Protein AF-A0AA88PDS7-F1 (afdb_monomer)

Organism: NCBI:txid172907

Sequence (465 aa):
MDTLEEEAVSAGIAPAFWDHWGFTGVTGSLCSFPLWTVVKDIRRRSQNTTDLPRQPVCECQDHKMEWRVLFSLIYSSGFLCVLESQAPKAPDVRDLAFKNTDFAMNLYRKISSYHDKNIFFSPLSVSTSFASLLLAAKGSTRAEIVKGLNLNPIDVTGDAALIPQLFEQLQKNISQDEKLHSEQGTALFIDERFTVEREFGDQMETFFGADVTAVDFSKTELSKSIINEYVSRKTGGKVSEMLTSVEPLTQMMLLNTIFFQGDWDRPFDPNSTEMSRFYVDKYNVVQVPMMVKEDKFFTAEDGELRARVLRLPYRGGAALIIVLPDTAADYTAIDDEISAERFHGWIKNMRRIKMEVHLPKFKMEQSYNLHEILPHLGISSVFLHSANLTGLSKDAHLKVSQVLHKAVIEVDEKGTTAASATSVGITAYSLPATFIVNRPFFFFLYHEATSSLLFMGRVIDPTKN

Solvent-accessible surface area (backbone atoms only — not comparable to full-atom values): 27021 Å² total; per-residue (Å²): 144,79,83,84,91,87,87,80,89,86,89,81,84,87,86,88,82,88,85,89,87,81,89,88,88,87,88,87,82,85,88,78,88,87,81,88,86,90,91,86,81,90,93,85,87,88,82,82,90,86,92,85,81,90,86,83,92,83,90,82,87,86,85,90,82,74,86,75,61,63,64,57,56,55,58,54,61,68,62,67,60,85,77,72,73,68,73,77,75,76,76,46,53,51,59,50,18,49,28,42,33,40,30,33,36,56,53,45,43,59,54,48,78,75,46,92,61,61,46,51,43,39,38,42,58,54,51,49,62,50,39,58,48,41,71,21,30,40,72,68,34,27,53,25,46,39,51,41,45,52,38,56,88,60,58,74,82,71,54,71,58,56,62,40,51,39,49,30,50,46,50,54,67,53,66,68,32,84,56,46,51,61,42,64,38,47,35,39,42,32,24,64,88,57,61,71,34,63,70,44,50,60,44,33,41,72,51,67,69,22,53,75,44,77,38,58,30,69,48,26,70,59,39,36,49,55,52,20,51,50,47,12,65,51,36,84,59,75,44,64,71,84,55,98,70,58,58,61,82,47,48,20,37,43,40,36,40,40,42,41,53,66,36,26,64,71,45,49,50,74,92,47,45,44,82,36,72,29,34,52,50,101,83,48,71,48,80,38,52,25,36,39,47,78,50,75,41,38,33,34,75,41,84,84,66,42,24,44,33,40,49,49,57,32,36,36,60,28,32,40,35,40,41,37,52,39,97,86,48,65,67,63,59,52,56,73,68,53,43,40,68,58,55,53,46,44,70,74,62,46,44,79,44,66,29,36,38,34,43,57,45,36,49,40,60,36,75,42,61,44,64,76,54,38,43,82,52,53,35,48,46,45,63,32,72,75,20,36,37,68,43,36,25,86,60,83,60,53,28,46,61,44,32,42,41,38,27,36,42,53,48,70,48,51,26,82,87,71,79,86,77,79,76,88,67,95,64,85,90,65,84,69,50,77,46,74,59,40,48,49,32,35,39,36,35,28,32,63,92,56,62,27,45,48,30,44,34,34,44,37,48,62,91,49,87

InterPro domains:
  IPR000215 Serpin family [PTHR11461] (98-463)
  IPR023795 Serpin, conserved site [PS00284] (435-445)
  IPR023796 Serpin domain [PF00079] (99-462)
  IPR023796 Serpin domain [SM00093] (105-462)
  IPR033835 Protein Z-dependent peptidase inhibitor, serpin domain [cd02055] (85-464)
  IPR036186 Serpin superfamily [SSF56574] (86-462)
  IPR042178 Serpin superfamily, domain 1 [G3DSA:3.30.497.10] (103-413)
  IPR042185 Serpin superfamily, domain 2 [G3DSA:2.30.39.10] (264-462)

Mean predicted aligned error: 13.31 Å

pLDDT: mean 78.38, std 25.24, range [22.97, 98.12]

Radius of gyration: 35.08 Å; Cα contacts (8 Å, |Δi|>4): 788; chains: 1; bounding box: 72×121×98 Å

Secondary structure (DSSP, 8-state):
------------------------------------------------------------------TTSHHHHHHHHTTS-----PPPPPP-HHHHHHHHHHHHHHHHHHHHTT-SS-EEE-HHHHHHHHHHHHHH--HHHHHHHHHHTT-TTTGGG--TTHHHHHHHHHHHHHHT-TT--EEEEEEEEEETTSPPPHHHHHHHHHHH--EEEEE-TTSHHHHHHHHHHHHHHHTTTS---S-S---TT--EEEEEEEEE---BSSPPPGGGEEEEEEESSSS-EEEEEEEEEEEEEEEEEETTTTEEEEEEEBSSSEEEEEEEE-TTS-THHHHHH--HHHHHHHHHH-EEEEEEEEEE-EEEEEEEEHHHHGGGGT--GGGSTT---TTT-SSTT----EEEEEEEEEE-S-S--------------PPPEEEE--S-EEEEEEETTTTEEEEEEEES-TT--

Structure (mmCIF, N/CA/C/O backbone):
data_AF-A0AA88PDS7-F1
#
_entry.id   AF-A0AA88PDS7-F1
#
loop_
_atom_site.group_PDB
_atom_site.id
_atom_site.type_symbol
_atom_site.label_atom_id
_atom_site.label_alt_id
_atom_site.label_comp_id
_atom_site.label_asym_id
_atom_site.label_entity_id
_atom_site.label_seq_id
_atom_site.pdbx_PDB_ins_code
_atom_site.Cartn_x
_atom_site.Cartn_y
_atom_site.Cartn_z
_atom_site.occupancy
_atom_site.B_iso_or_equiv
_atom_site.auth_seq_id
_atom_site.auth_comp_id
_atom_site.auth_asym_id
_atom_site.auth_atom_id
_atom_site.pdbx_PDB_model_num
ATOM 1 N N . MET A 1 1 ? 31.024 -20.283 -67.416 1.00 31.66 1 MET A N 1
ATOM 2 C CA . MET A 1 1 ? 32.292 -19.941 -68.092 1.00 31.66 1 MET A CA 1
ATOM 3 C C . MET A 1 1 ? 33.287 -19.386 -67.081 1.00 31.66 1 MET A C 1
ATOM 5 O O . MET A 1 1 ? 33.234 -18.185 -66.846 1.00 31.66 1 MET A O 1
ATOM 9 N N . ASP A 1 2 ? 34.241 -20.141 -66.511 1.00 29.33 2 ASP A N 1
ATOM 10 C CA . ASP A 1 2 ? 34.361 -21.553 -66.012 1.00 29.33 2 ASP A CA 1
ATOM 11 C C . ASP A 1 2 ? 35.844 -21.765 -65.591 1.00 29.33 2 ASP A C 1
ATOM 13 O O . ASP A 1 2 ? 36.691 -21.002 -66.053 1.00 29.33 2 ASP A O 1
ATOM 17 N N . THR A 1 3 ? 36.272 -22.732 -64.766 1.00 31.72 3 THR A N 1
ATOM 18 C CA . THR A 1 3 ? 35.618 -23.815 -63.982 1.00 31.72 3 THR A CA 1
ATOM 19 C C . THR A 1 3 ? 35.310 -23.339 -62.533 1.00 31.72 3 THR A C 1
ATOM 21 O O . THR A 1 3 ? 35.311 -22.131 -62.307 1.00 31.72 3 THR A O 1
ATOM 24 N N . LEU A 1 4 ? 34.910 -24.103 -61.496 1.00 30.42 4 LEU A N 1
ATOM 25 C CA . LEU A 1 4 ? 34.771 -25.550 -61.194 1.00 30.42 4 LEU A CA 1
ATOM 26 C C . LEU A 1 4 ? 36.061 -26.348 -60.849 1.00 30.42 4 LEU A C 1
ATOM 28 O O . LEU A 1 4 ? 37.161 -25.870 -61.102 1.00 30.42 4 LEU A O 1
ATOM 32 N N . GLU A 1 5 ? 35.848 -27.544 -60.270 1.00 29.38 5 GLU A N 1
ATOM 33 C CA . GLU A 1 5 ? 36.793 -28.558 -59.723 1.00 29.38 5 GLU A CA 1
ATOM 34 C C . GLU A 1 5 ? 37.462 -28.191 -58.377 1.00 29.38 5 GLU A C 1
ATOM 36 O O . GLU A 1 5 ? 37.928 -27.071 -58.205 1.00 29.38 5 GLU A O 1
ATOM 41 N N . GLU A 1 6 ? 37.611 -29.025 -57.338 1.00 29.31 6 GLU A N 1
ATOM 42 C CA . GLU A 1 6 ? 37.187 -30.370 -56.863 1.00 29.31 6 GLU A CA 1
ATOM 43 C C . GLU A 1 6 ? 37.973 -30.558 -55.515 1.00 29.31 6 GLU A C 1
ATOM 45 O O . GLU A 1 6 ? 38.859 -29.754 -55.222 1.00 29.31 6 GLU A O 1
ATOM 50 N N . GLU A 1 7 ? 37.770 -31.496 -54.581 1.00 25.45 7 GLU A N 1
ATOM 51 C CA . GLU A 1 7 ? 36.762 -32.542 -54.343 1.00 25.45 7 GLU A CA 1
ATOM 52 C C . GLU A 1 7 ? 36.555 -32.700 -52.799 1.00 25.45 7 GLU A C 1
ATOM 54 O O . GLU A 1 7 ? 36.984 -31.848 -52.017 1.00 25.45 7 GLU A O 1
ATOM 59 N N . ALA A 1 8 ? 35.897 -33.770 -52.332 1.00 24.59 8 ALA A N 1
ATOM 60 C CA . ALA A 1 8 ? 35.616 -34.056 -50.913 1.00 24.59 8 ALA A CA 1
ATOM 61 C C . ALA A 1 8 ? 36.160 -35.444 -50.479 1.00 24.59 8 ALA A C 1
ATOM 63 O O . ALA A 1 8 ? 36.997 -36.010 -51.169 1.00 24.59 8 ALA A O 1
ATOM 64 N N . VAL A 1 9 ? 35.630 -36.020 -49.377 1.00 26.55 9 VAL A N 1
ATOM 65 C CA . VAL A 1 9 ? 35.867 -37.418 -48.904 1.00 26.55 9 VAL A CA 1
ATOM 66 C C . VAL A 1 9 ? 37.264 -37.610 -48.236 1.00 26.55 9 VAL A C 1
ATOM 68 O O . VAL A 1 9 ? 38.223 -36.945 -48.591 1.00 26.55 9 VAL A O 1
ATOM 71 N N . SER A 1 10 ? 37.488 -38.415 -47.180 1.00 24.69 10 SER A N 1
ATOM 72 C CA . SER A 1 10 ? 36.674 -39.424 -46.466 1.00 24.69 10 SER A CA 1
ATOM 73 C C . SER A 1 10 ? 36.755 -39.305 -44.925 1.00 24.69 10 SER A C 1
ATOM 75 O O . SER A 1 10 ? 37.538 -38.525 -44.388 1.00 24.69 10 SER A O 1
ATOM 77 N N . ALA A 1 11 ? 35.972 -40.122 -44.207 1.00 25.52 11 ALA A N 1
ATOM 78 C CA . ALA A 1 11 ? 36.076 -40.320 -42.756 1.00 25.52 11 ALA A CA 1
ATOM 79 C C . ALA A 1 11 ? 36.866 -41.601 -42.407 1.00 25.52 11 ALA A C 1
ATOM 81 O O . ALA A 1 11 ? 36.734 -42.608 -43.101 1.00 25.52 11 ALA A O 1
ATOM 82 N N . GLY A 1 12 ? 37.626 -41.599 -41.300 1.00 24.27 12 GLY A N 1
ATOM 83 C CA . GLY A 1 12 ? 38.505 -42.722 -40.932 1.00 24.27 12 GLY A CA 1
ATOM 84 C C . GLY A 1 12 ? 38.861 -42.838 -39.442 1.00 24.27 12 GLY A C 1
ATOM 85 O O . GLY A 1 12 ? 39.916 -42.384 -39.029 1.00 24.27 12 GLY A O 1
ATOM 86 N N . ILE A 1 13 ? 37.961 -43.467 -38.674 1.00 25.36 13 ILE A N 1
ATOM 87 C CA . ILE A 1 13 ? 38.188 -44.441 -37.575 1.00 25.36 13 ILE A CA 1
ATOM 88 C C . ILE A 1 13 ? 39.429 -44.263 -36.654 1.00 25.36 13 ILE A C 1
ATOM 90 O O . ILE A 1 13 ? 40.575 -44.378 -37.074 1.00 25.36 13 ILE A O 1
ATOM 94 N N . ALA A 1 14 ? 39.179 -44.146 -35.342 1.00 26.50 14 ALA A N 1
ATOM 95 C CA . ALA A 1 14 ? 40.197 -44.204 -34.279 1.00 26.50 14 ALA A CA 1
ATOM 96 C C . ALA A 1 14 ? 40.689 -45.641 -33.974 1.00 26.50 14 ALA A C 1
ATOM 98 O O . ALA A 1 14 ? 40.018 -46.619 -34.309 1.00 26.50 14 ALA A O 1
ATOM 99 N N . PRO A 1 15 ? 41.795 -45.782 -33.220 1.00 32.09 15 PRO A N 1
ATOM 100 C CA . PRO A 1 15 ? 41.623 -46.386 -31.891 1.00 32.09 15 PRO A CA 1
ATOM 101 C C . PRO A 1 15 ? 42.381 -45.657 -30.764 1.00 32.09 15 PRO A C 1
ATOM 103 O O . PRO A 1 15 ? 43.287 -44.863 -30.999 1.00 32.09 15 PRO A O 1
ATOM 106 N N . ALA A 1 16 ? 41.996 -45.947 -29.519 1.00 28.03 16 ALA A N 1
ATOM 107 C CA . ALA A 1 16 ? 42.599 -45.388 -28.307 1.00 28.03 16 ALA A CA 1
ATOM 108 C C . ALA A 1 16 ? 43.770 -46.235 -27.773 1.00 28.03 16 ALA A C 1
ATOM 110 O O . ALA A 1 16 ? 43.879 -47.422 -28.080 1.00 28.03 16 ALA A O 1
ATOM 111 N N . PHE A 1 17 ? 44.578 -45.647 -26.884 1.00 23.84 17 PHE A N 1
ATOM 112 C CA . PHE A 1 17 ? 45.475 -46.376 -25.984 1.00 23.84 17 PHE A CA 1
ATOM 113 C C . PHE A 1 17 ? 45.493 -45.730 -24.589 1.00 23.84 17 PHE A C 1
ATOM 115 O O . PHE A 1 17 ? 45.252 -44.530 -24.458 1.00 23.84 17 PHE A O 1
ATOM 122 N N . TRP A 1 18 ? 45.730 -46.540 -23.555 1.00 23.92 18 TRP A N 1
ATOM 123 C CA . TRP A 1 18 ? 45.900 -46.103 -22.158 1.00 23.92 18 TRP A CA 1
ATOM 124 C C . TRP A 1 18 ? 47.357 -45.609 -21.931 1.00 23.92 18 TRP A C 1
ATOM 126 O O . TRP A 1 18 ? 48.163 -45.668 -22.857 1.00 23.92 18 TRP A O 1
ATOM 136 N N . ASP A 1 19 ? 47.824 -45.141 -20.767 1.00 25.64 19 ASP A N 1
ATOM 137 C CA . ASP A 1 19 ? 47.262 -45.008 -19.408 1.00 25.64 19 ASP A CA 1
ATOM 138 C C . ASP A 1 19 ? 48.087 -43.958 -18.631 1.00 25.64 19 ASP A C 1
ATOM 140 O O . ASP A 1 19 ? 49.263 -43.797 -18.962 1.00 25.64 19 ASP A O 1
ATOM 144 N N . HIS A 1 20 ? 47.552 -43.345 -17.563 1.00 26.39 20 HIS A N 1
ATOM 145 C CA . HIS A 1 20 ? 48.318 -43.046 -16.331 1.00 26.39 20 HIS A CA 1
ATOM 146 C C . HIS A 1 20 ? 47.438 -42.528 -15.179 1.00 26.39 20 HIS A C 1
ATOM 148 O O . HIS A 1 20 ? 46.528 -41.724 -15.366 1.00 26.39 20 HIS A O 1
ATOM 154 N N . TRP A 1 21 ? 47.756 -42.978 -13.962 1.00 25.83 21 TRP A N 1
ATOM 155 C CA . TRP A 1 21 ? 46.998 -42.712 -12.734 1.00 25.83 21 TRP A CA 1
ATOM 156 C C . TRP A 1 21 ? 47.582 -41.570 -11.887 1.00 25.83 21 TRP A C 1
ATOM 158 O O . TRP A 1 21 ? 48.793 -41.355 -11.862 1.00 25.83 21 TRP A O 1
ATOM 168 N N . GLY A 1 22 ? 46.724 -40.927 -11.087 1.00 24.39 22 GLY A N 1
ATOM 169 C CA . GLY A 1 22 ? 47.116 -39.998 -10.024 1.00 24.39 22 GLY A CA 1
ATOM 170 C C . GLY A 1 22 ? 46.011 -39.817 -8.976 1.00 24.39 22 GLY A C 1
ATOM 171 O O . GLY A 1 22 ? 45.007 -39.164 -9.241 1.00 24.39 22 GLY A O 1
ATOM 172 N N . PHE A 1 23 ? 46.194 -40.400 -7.787 1.00 25.25 23 PHE A N 1
ATOM 173 C CA . PHE A 1 23 ? 45.382 -40.133 -6.584 1.00 25.25 23 PHE A CA 1
ATOM 174 C C . PHE A 1 23 ? 45.554 -38.654 -6.138 1.00 25.25 23 PHE A C 1
ATOM 176 O O . PHE A 1 23 ? 46.551 -38.029 -6.486 1.00 25.25 23 PHE A O 1
ATOM 183 N N . THR A 1 24 ? 44.659 -38.022 -5.370 1.00 27.95 24 THR A N 1
ATOM 184 C CA . THR A 1 24 ? 43.926 -38.512 -4.182 1.00 27.95 24 THR A CA 1
ATOM 185 C C . THR A 1 24 ? 42.489 -37.977 -4.075 1.00 27.95 24 THR A C 1
ATOM 187 O O . THR A 1 24 ? 42.109 -37.017 -4.736 1.00 27.95 24 THR A O 1
ATOM 190 N N . GLY A 1 25 ? 41.684 -38.595 -3.200 1.00 25.19 25 GLY A N 1
ATOM 191 C CA . GLY A 1 25 ? 40.353 -38.111 -2.813 1.00 25.19 25 GLY A CA 1
ATOM 192 C C . GLY A 1 25 ? 40.238 -37.853 -1.306 1.00 25.19 25 GLY A C 1
ATOM 193 O O . GLY A 1 25 ? 41.063 -38.326 -0.525 1.00 25.19 25 GLY A O 1
ATOM 194 N N . VAL A 1 26 ? 39.186 -37.136 -0.903 1.00 27.61 26 VAL A N 1
ATOM 195 C CA . VAL A 1 26 ? 38.769 -36.937 0.498 1.00 27.61 26 VAL A CA 1
ATOM 196 C C . VAL A 1 26 ? 37.329 -37.434 0.652 1.00 27.61 26 VAL A C 1
ATOM 198 O O . VAL A 1 26 ? 36.538 -37.367 -0.288 1.00 27.61 26 VAL A O 1
ATOM 201 N N . THR A 1 27 ? 37.010 -38.013 1.808 1.00 28.91 27 THR A N 1
ATOM 202 C CA . THR A 1 27 ? 35.857 -38.899 2.003 1.00 28.91 27 THR A CA 1
ATOM 203 C C . THR A 1 27 ? 34.648 -38.228 2.655 1.00 28.91 27 THR A C 1
ATOM 205 O O . THR A 1 27 ? 34.773 -37.403 3.555 1.00 28.91 27 THR A O 1
ATOM 208 N N . GLY A 1 28 ? 33.457 -38.683 2.262 1.00 25.06 28 GLY A N 1
ATOM 209 C CA . GLY A 1 28 ? 32.206 -38.474 2.989 1.00 25.06 28 GLY A CA 1
ATOM 210 C C . GLY A 1 28 ? 31.290 -39.675 2.771 1.00 25.06 28 GLY A C 1
ATOM 211 O O . GLY A 1 28 ? 30.720 -39.827 1.695 1.00 25.06 28 GLY A O 1
ATOM 212 N N . SER A 1 29 ? 31.184 -40.563 3.761 1.00 27.75 29 SER A N 1
ATOM 213 C CA . SER A 1 29 ? 30.357 -41.776 3.684 1.00 27.75 29 SER A CA 1
ATOM 214 C C . SER A 1 29 ? 29.263 -41.750 4.744 1.00 27.75 29 SER A C 1
ATOM 216 O O . SER A 1 29 ? 29.525 -41.425 5.899 1.00 27.75 29 SER A O 1
ATOM 218 N N . LEU A 1 30 ? 28.043 -42.117 4.349 1.00 26.77 30 LEU A N 1
ATOM 219 C CA . LEU A 1 30 ? 26.932 -42.339 5.272 1.00 26.77 30 LEU A CA 1
ATOM 220 C C . LEU A 1 30 ? 27.054 -43.719 5.928 1.00 26.77 30 LEU A C 1
ATOM 222 O O . LEU A 1 30 ? 27.400 -44.702 5.272 1.00 26.77 30 LEU A O 1
ATOM 226 N N . CYS A 1 31 ? 26.754 -43.786 7.223 1.00 23.97 31 CYS A N 1
ATOM 227 C CA . CYS A 1 31 ? 26.782 -45.029 7.989 1.00 23.97 31 CYS A CA 1
ATOM 228 C C . CYS A 1 31 ? 25.588 -45.942 7.670 1.00 23.97 31 CYS A C 1
ATOM 230 O O . CYS A 1 31 ? 24.508 -45.497 7.282 1.00 23.97 31 CYS A O 1
ATOM 232 N N . SER A 1 32 ? 25.775 -47.239 7.895 1.00 23.89 32 SER A N 1
ATOM 233 C CA . SER A 1 32 ? 24.739 -48.279 7.932 1.00 23.89 32 SER A CA 1
ATOM 234 C C . SER A 1 32 ? 25.271 -49.472 8.738 1.00 23.89 32 SER A C 1
ATOM 236 O O . SER A 1 32 ? 26.467 -49.508 9.024 1.00 23.89 32 SER A O 1
ATOM 238 N N . PHE A 1 33 ? 24.401 -50.444 9.057 1.00 24.36 33 PHE A N 1
ATOM 239 C CA . PHE A 1 33 ? 24.630 -51.570 9.991 1.00 24.36 33 PHE A CA 1
ATOM 240 C C . PHE A 1 33 ? 24.631 -51.169 11.488 1.00 24.36 33 PHE A C 1
ATOM 242 O O . PHE A 1 33 ? 24.826 -49.992 11.789 1.00 24.36 33 PHE A O 1
ATOM 249 N N . PRO A 1 34 ? 24.413 -52.113 12.439 1.00 41.12 34 PRO A N 1
ATOM 250 C CA . PRO A 1 34 ? 24.342 -53.574 12.262 1.00 41.12 34 PRO A CA 1
ATOM 251 C C . PRO A 1 34 ? 23.118 -54.287 12.868 1.00 41.12 34 PRO A C 1
ATOM 253 O O . PRO A 1 34 ? 22.462 -53.782 13.772 1.00 41.12 34 PRO A O 1
ATOM 256 N N . LEU A 1 35 ? 22.933 -55.557 12.477 1.00 25.36 35 LEU A N 1
ATOM 257 C CA . LEU A 1 35 ? 22.679 -56.637 13.441 1.00 25.36 35 LEU A CA 1
ATOM 258 C C . LEU A 1 35 ? 23.056 -58.020 12.871 1.00 25.36 35 LEU A C 1
ATOM 260 O O . LEU A 1 35 ? 23.172 -58.210 11.663 1.00 25.36 35 LEU A O 1
ATOM 264 N N . TRP A 1 36 ? 23.330 -58.954 13.783 1.00 22.97 36 TRP A N 1
ATOM 265 C CA . TRP A 1 36 ? 23.718 -60.358 13.561 1.00 22.97 36 TRP A CA 1
ATOM 266 C C . TRP A 1 36 ? 22.560 -61.190 12.944 1.00 22.97 36 TRP A C 1
ATOM 268 O O . TRP A 1 36 ? 21.405 -60.785 13.015 1.00 22.97 36 TRP A O 1
ATOM 278 N N . THR A 1 37 ? 22.752 -62.385 12.360 1.00 25.80 37 THR A N 1
ATOM 279 C CA . THR A 1 37 ? 23.331 -63.583 13.017 1.00 25.80 37 THR A CA 1
ATOM 280 C C . THR A 1 37 ? 23.756 -64.691 12.029 1.00 25.80 37 THR A C 1
ATOM 282 O O . THR A 1 37 ? 23.282 -64.764 10.900 1.00 25.80 37 THR A O 1
ATOM 285 N N . VAL A 1 38 ? 24.666 -65.560 12.484 1.00 26.66 38 VAL A N 1
ATOM 286 C CA . VAL A 1 38 ? 25.238 -66.753 11.817 1.00 26.66 38 VAL A CA 1
ATOM 287 C C . VAL A 1 38 ? 24.265 -67.949 11.799 1.00 26.66 38 VAL A C 1
ATOM 289 O O . VAL A 1 38 ? 23.570 -68.125 12.792 1.00 26.66 38 VAL A O 1
ATOM 292 N N . VAL A 1 39 ? 24.292 -68.821 10.764 1.00 25.78 39 VAL A N 1
ATOM 293 C CA . VAL A 1 39 ? 24.174 -70.314 10.859 1.00 25.78 39 VAL A CA 1
ATOM 294 C C . VAL A 1 39 ? 24.332 -71.023 9.487 1.00 25.78 39 VAL A C 1
ATOM 296 O O . VAL A 1 39 ? 24.360 -70.378 8.441 1.00 25.78 39 VAL A O 1
ATOM 299 N N . LYS A 1 40 ? 24.525 -72.355 9.511 1.00 25.48 40 LYS A N 1
ATOM 300 C CA . LYS A 1 40 ? 24.916 -73.281 8.420 1.00 25.48 40 LYS A CA 1
ATOM 301 C C . LYS A 1 40 ? 24.174 -74.643 8.560 1.00 25.48 40 LYS A C 1
ATOM 303 O O . LYS A 1 40 ? 23.632 -74.901 9.628 1.00 25.48 40 LYS A O 1
ATOM 308 N N . ASP A 1 41 ? 24.102 -75.565 7.584 1.00 27.19 41 ASP A N 1
ATOM 309 C CA . ASP A 1 41 ? 24.778 -75.648 6.272 1.00 27.19 41 ASP A CA 1
ATOM 310 C C . ASP A 1 41 ? 24.037 -76.504 5.201 1.00 27.19 41 ASP A C 1
ATOM 312 O O . ASP A 1 41 ? 23.066 -77.194 5.495 1.00 27.19 41 ASP A O 1
ATOM 316 N N . ILE A 1 42 ? 24.577 -76.479 3.970 1.00 28.34 42 ILE A N 1
ATOM 317 C CA . ILE A 1 42 ? 24.667 -77.537 2.920 1.00 28.34 42 ILE A CA 1
ATOM 318 C C . ILE A 1 42 ? 23.838 -78.844 3.062 1.00 28.34 42 ILE A C 1
ATOM 320 O O . ILE A 1 42 ? 23.956 -79.561 4.055 1.00 28.34 42 ILE A O 1
ATOM 324 N N . ARG A 1 43 ? 23.256 -79.340 1.939 1.00 25.95 43 ARG A N 1
ATOM 325 C CA . ARG A 1 43 ? 23.233 -80.808 1.679 1.00 25.95 43 ARG A CA 1
ATOM 326 C C . ARG A 1 43 ? 23.161 -81.311 0.219 1.00 25.95 43 ARG A C 1
ATOM 328 O O . ARG A 1 43 ? 22.100 -81.336 -0.396 1.00 25.95 43 ARG A O 1
ATOM 335 N N . ARG A 1 44 ? 24.288 -81.862 -0.260 1.00 24.16 44 ARG A N 1
ATOM 336 C CA . ARG A 1 44 ? 24.494 -83.055 -1.138 1.00 24.16 44 ARG A CA 1
ATOM 337 C C . ARG A 1 44 ? 26.019 -83.181 -1.348 1.00 24.16 44 ARG A C 1
ATOM 339 O O . ARG A 1 44 ? 26.669 -82.153 -1.462 1.00 24.16 44 ARG A O 1
ATOM 346 N N . ARG A 1 45 ? 26.678 -84.346 -1.403 1.00 26.89 45 ARG A N 1
ATOM 347 C CA . ARG A 1 45 ? 26.279 -85.776 -1.446 1.00 26.89 45 ARG A CA 1
ATOM 348 C C . ARG A 1 45 ? 26.847 -86.560 -0.238 1.00 26.89 45 ARG A C 1
ATOM 350 O O . ARG A 1 45 ? 27.565 -85.993 0.574 1.00 26.89 45 ARG A O 1
ATOM 357 N N . SER A 1 46 ? 26.561 -87.861 -0.160 1.00 24.94 46 SER A N 1
ATOM 358 C CA . SER A 1 46 ? 27.192 -88.833 0.750 1.00 24.94 46 SER A CA 1
ATOM 359 C C . SER A 1 46 ? 27.793 -90.020 -0.017 1.00 24.94 46 SER A C 1
ATOM 361 O O . SER A 1 46 ? 27.360 -90.304 -1.135 1.00 24.94 46 SER A O 1
ATOM 363 N N . GLN A 1 47 ? 28.727 -90.744 0.614 1.00 27.08 47 GLN A N 1
ATOM 364 C CA . GLN A 1 47 ? 28.951 -92.182 0.399 1.00 27.08 47 GLN A CA 1
ATOM 365 C C . GLN A 1 47 ? 29.744 -92.808 1.571 1.00 27.08 47 GLN A C 1
ATOM 367 O O . GLN A 1 47 ? 30.495 -92.104 2.236 1.00 27.08 47 GLN A O 1
ATOM 372 N N . ASN A 1 48 ? 29.570 -94.126 1.755 1.00 27.83 48 ASN A N 1
ATOM 373 C CA . ASN A 1 48 ? 30.353 -95.083 2.568 1.00 27.83 48 ASN A CA 1
ATOM 374 C C . ASN A 1 48 ? 30.235 -95.086 4.124 1.00 27.83 48 ASN A C 1
ATOM 376 O O . ASN A 1 48 ? 30.770 -94.213 4.791 1.00 27.83 48 ASN A O 1
ATOM 380 N N . THR A 1 49 ? 29.583 -96.155 4.639 1.00 28.94 49 THR A N 1
ATOM 381 C CA . THR A 1 49 ? 29.998 -97.119 5.718 1.00 28.94 49 THR A CA 1
ATOM 382 C C . THR A 1 49 ? 30.511 -96.623 7.098 1.00 28.94 49 THR A C 1
ATOM 384 O O . THR A 1 49 ? 31.316 -95.705 7.143 1.00 28.94 49 THR A O 1
ATOM 387 N N . THR A 1 50 ? 30.176 -97.222 8.263 1.00 29.83 50 THR A N 1
ATOM 388 C CA . THR A 1 50 ? 29.497 -98.517 8.576 1.00 29.83 50 THR A CA 1
ATOM 389 C C . THR A 1 50 ? 28.848 -98.560 9.991 1.00 29.83 50 THR A C 1
ATOM 391 O O . THR A 1 50 ? 29.234 -97.794 10.867 1.00 29.83 50 THR A O 1
ATOM 394 N N . ASP A 1 51 ? 27.947 -99.538 10.202 1.00 29.55 51 ASP A N 1
ATOM 395 C CA . ASP A 1 51 ? 27.537 -100.204 11.471 1.00 29.55 51 ASP A CA 1
ATOM 396 C C . ASP A 1 51 ? 26.618 -99.522 12.535 1.00 29.55 51 ASP A C 1
ATOM 398 O O . ASP A 1 51 ? 26.182 -98.381 12.402 1.00 29.55 51 ASP A O 1
ATOM 402 N N . LEU A 1 52 ? 26.159 -100.344 13.502 1.00 25.05 52 LEU A N 1
ATOM 403 C CA . LEU A 1 52 ? 24.885 -100.317 14.282 1.00 25.05 52 LEU A CA 1
ATOM 404 C C . LEU A 1 52 ? 25.135 -100.382 15.821 1.00 25.05 52 LEU A C 1
ATOM 406 O O . LEU A 1 52 ? 26.294 -100.604 16.171 1.00 25.05 52 LEU A O 1
ATOM 410 N N . PRO A 1 53 ? 24.143 -100.271 16.764 1.00 36.66 53 PRO A N 1
ATOM 411 C CA . PRO A 1 53 ? 22.653 -100.344 16.687 1.00 36.66 53 PRO A CA 1
ATOM 412 C C . PRO A 1 53 ? 21.894 -99.065 17.179 1.00 36.66 53 PRO A C 1
ATOM 414 O O . PRO A 1 53 ? 22.488 -98.195 17.799 1.00 36.66 53 PRO A O 1
ATOM 417 N N . ARG A 1 54 ? 20.631 -98.765 16.792 1.00 28.48 54 ARG A N 1
ATOM 418 C CA . ARG A 1 54 ? 19.303 -99.240 17.314 1.00 28.48 54 ARG A CA 1
ATOM 419 C C . ARG A 1 54 ? 19.158 -99.200 18.857 1.00 28.48 54 ARG A C 1
ATOM 421 O O . ARG A 1 54 ? 20.029 -99.732 19.525 1.00 28.48 54 ARG A O 1
ATOM 428 N N . GLN A 1 55 ? 18.072 -98.726 19.500 1.00 27.72 55 GLN A N 1
ATOM 429 C CA . GLN A 1 55 ? 16.774 -98.067 19.149 1.00 27.72 55 GLN A CA 1
ATOM 430 C C . GLN A 1 55 ? 16.059 -97.678 20.500 1.00 27.72 55 GLN A C 1
ATOM 432 O O . GLN A 1 55 ? 16.702 -97.908 21.527 1.00 27.72 55 GLN A O 1
ATOM 437 N N . PRO A 1 56 ? 14.774 -97.221 20.612 1.00 43.16 56 PRO A N 1
ATOM 438 C CA . PRO A 1 56 ? 13.758 -96.756 19.637 1.00 43.16 56 PRO A CA 1
ATOM 439 C C . PRO A 1 56 ? 13.049 -95.416 20.025 1.00 43.16 56 PRO A C 1
ATOM 441 O O . PRO A 1 56 ? 13.505 -94.725 20.927 1.00 43.16 56 PRO A O 1
ATOM 444 N N . VAL A 1 57 ? 11.894 -95.129 19.376 1.00 26.89 57 VAL A N 1
ATOM 445 C CA . VAL A 1 57 ? 10.889 -94.060 19.656 1.00 26.89 57 VAL A CA 1
ATOM 446 C C . VAL A 1 57 ? 11.321 -92.641 19.245 1.00 26.89 57 VAL A C 1
ATOM 448 O O . VAL A 1 57 ? 12.434 -92.236 19.553 1.00 26.89 57 VAL A O 1
ATOM 451 N N . CYS A 1 58 ? 10.522 -91.783 18.590 1.00 25.02 58 CYS A N 1
ATOM 452 C CA . CYS A 1 58 ? 9.357 -91.877 17.667 1.00 25.02 58 CYS A CA 1
ATOM 453 C C . CYS A 1 58 ? 9.422 -90.588 16.789 1.00 25.02 58 CYS A C 1
ATOM 455 O O . CYS A 1 58 ? 10.147 -89.661 17.139 1.00 25.02 58 CYS A O 1
ATOM 457 N N . GLU A 1 59 ? 8.846 -90.422 15.594 1.00 24.58 59 GLU A N 1
ATOM 458 C CA . GLU A 1 59 ? 7.591 -90.868 14.955 1.00 24.58 59 GLU A CA 1
ATOM 459 C C . GLU A 1 59 ? 6.335 -90.059 15.336 1.00 24.58 59 GLU A C 1
ATOM 461 O O . GLU A 1 59 ? 5.593 -90.419 16.243 1.00 24.58 59 GLU A O 1
ATOM 466 N N . CYS A 1 60 ? 6.068 -88.993 14.566 1.00 25.34 60 CYS A N 1
ATOM 467 C CA . CYS A 1 60 ? 4.841 -88.944 13.763 1.00 25.34 60 CYS A CA 1
ATOM 468 C C . CYS A 1 60 ? 4.965 -87.995 12.550 1.00 25.34 60 CYS A C 1
ATOM 470 O O . CYS A 1 60 ? 5.578 -86.931 12.621 1.00 25.34 60 CYS A O 1
ATOM 472 N N . GLN A 1 61 ? 4.374 -88.424 11.437 1.00 27.09 61 GLN A N 1
ATOM 473 C CA . GLN A 1 61 ? 4.114 -87.676 10.198 1.00 27.09 61 GLN A CA 1
ATOM 474 C C . GLN A 1 61 ? 2.859 -86.783 10.351 1.00 27.09 61 GLN A C 1
ATOM 476 O O . GLN A 1 61 ? 2.134 -86.931 11.329 1.00 27.09 61 GLN A O 1
ATOM 481 N N . ASP A 1 62 ? 2.430 -85.926 9.418 1.00 32.12 62 ASP A N 1
ATOM 482 C CA . ASP A 1 62 ? 3.014 -85.152 8.295 1.00 32.12 62 ASP A CA 1
ATOM 483 C C . ASP A 1 62 ? 1.803 -84.429 7.660 1.00 32.12 62 ASP A C 1
ATOM 485 O O . ASP A 1 62 ? 0.775 -85.075 7.462 1.00 32.12 62 ASP A O 1
ATOM 489 N N . HIS A 1 63 ? 1.853 -83.125 7.357 1.00 29.75 63 HIS A N 1
ATOM 490 C CA . HIS A 1 63 ? 0.749 -82.473 6.633 1.00 29.75 63 HIS A CA 1
ATOM 491 C C . HIS A 1 63 ? 1.175 -81.234 5.830 1.00 29.75 63 HIS A C 1
ATOM 493 O O . HIS A 1 63 ? 1.608 -80.216 6.366 1.00 29.75 63 HIS A O 1
ATOM 499 N N . LYS A 1 64 ? 0.971 -81.311 4.511 1.00 34.09 64 LYS A N 1
ATOM 500 C CA . LYS A 1 64 ? 1.083 -80.193 3.560 1.00 34.09 64 LYS A CA 1
ATOM 501 C C . LYS A 1 64 ? -0.171 -79.314 3.614 1.00 34.09 64 LYS A C 1
ATOM 503 O O . LYS A 1 64 ? -1.259 -79.884 3.622 1.00 34.09 64 LYS A O 1
ATOM 508 N N . MET A 1 65 ? -0.027 -77.991 3.455 1.00 32.19 65 MET A N 1
ATOM 509 C CA . MET A 1 65 ? -0.813 -77.184 2.492 1.00 32.19 65 MET A CA 1
ATOM 510 C C . MET A 1 65 ? -0.334 -75.717 2.371 1.00 32.19 65 MET A C 1
ATOM 512 O O . MET A 1 65 ? 0.365 -75.205 3.237 1.00 32.19 65 MET A O 1
ATOM 516 N N . GLU A 1 66 ? -0.705 -75.066 1.261 1.00 44.25 66 GLU A N 1
ATOM 517 C CA . GLU A 1 66 ? -0.800 -73.606 1.048 1.00 44.25 66 GLU A CA 1
ATOM 518 C C . GLU A 1 66 ? 0.371 -72.656 1.381 1.00 44.25 66 GLU A C 1
ATOM 520 O O . GLU A 1 66 ? 0.200 -71.603 1.997 1.00 44.25 66 GLU A O 1
ATOM 525 N N . TRP A 1 67 ? 1.529 -72.874 0.748 1.00 37.81 67 TRP A N 1
ATOM 526 C CA . TRP A 1 67 ? 2.586 -71.847 0.619 1.00 37.81 67 TRP A CA 1
ATOM 527 C C . TRP A 1 67 ? 2.204 -70.604 -0.226 1.00 37.81 67 TRP A C 1
ATOM 529 O O . TRP A 1 67 ? 3.049 -69.744 -0.472 1.00 37.81 67 TRP A O 1
ATOM 539 N N . ARG A 1 68 ? 0.947 -70.470 -0.681 1.00 43.34 68 ARG A N 1
ATOM 540 C CA . ARG A 1 68 ? 0.491 -69.370 -1.558 1.00 43.34 68 ARG A CA 1
ATOM 541 C C . ARG A 1 68 ? -0.136 -68.177 -0.822 1.00 43.34 68 ARG A C 1
ATOM 543 O O . ARG A 1 68 ? -0.331 -67.146 -1.453 1.00 43.34 68 ARG A O 1
ATOM 550 N N . VAL A 1 69 ? -0.417 -68.289 0.482 1.00 46.81 69 VAL A N 1
ATOM 551 C CA . VAL A 1 69 ? -1.127 -67.248 1.266 1.00 46.81 69 VAL A CA 1
ATOM 552 C C . VAL A 1 69 ? -0.181 -66.370 2.108 1.00 46.81 69 VAL A C 1
ATOM 554 O O . VAL A 1 69 ? -0.482 -65.210 2.391 1.00 46.81 69 VAL A O 1
ATOM 557 N N . LEU A 1 70 ? 1.002 -66.876 2.474 1.00 42.62 70 LEU A N 1
ATOM 558 C CA . LEU A 1 70 ? 1.950 -66.143 3.329 1.00 42.62 70 LEU A CA 1
ATOM 559 C C . LEU A 1 70 ? 2.720 -65.031 2.595 1.00 42.62 70 LEU A C 1
ATOM 561 O O . LEU A 1 70 ? 3.005 -63.996 3.193 1.00 42.62 70 LEU A O 1
ATOM 565 N N . PHE A 1 71 ? 2.999 -65.182 1.295 1.00 41.94 71 PHE A N 1
ATOM 566 C CA . PHE A 1 71 ? 3.691 -64.137 0.523 1.00 41.94 71 PHE A CA 1
ATOM 567 C C . PHE A 1 71 ? 2.823 -62.899 0.248 1.00 41.94 71 PHE A C 1
ATOM 569 O O . PHE A 1 71 ? 3.356 -61.795 0.167 1.00 41.94 71 PHE A O 1
ATOM 576 N N . SER A 1 72 ? 1.495 -63.044 0.183 1.00 42.12 72 SER A N 1
ATOM 577 C CA . SER A 1 72 ? 0.569 -61.904 0.087 1.00 42.12 72 SER A CA 1
ATOM 578 C C . SER A 1 72 ? 0.541 -61.045 1.354 1.00 42.12 72 SER A C 1
ATOM 580 O O . SER A 1 72 ? 0.406 -59.830 1.252 1.00 42.12 72 SER A O 1
ATOM 582 N N . LEU A 1 73 ? 0.713 -61.647 2.538 1.00 40.53 73 LEU A N 1
ATOM 583 C CA . LEU A 1 73 ? 0.585 -60.936 3.817 1.00 40.53 73 LEU A CA 1
ATOM 584 C C . LEU A 1 73 ? 1.818 -60.090 4.177 1.00 40.53 73 LEU A C 1
ATOM 586 O O . LEU A 1 73 ? 1.679 -59.054 4.824 1.00 40.53 73 LEU A O 1
ATOM 590 N N . ILE A 1 74 ? 3.006 -60.474 3.698 1.00 45.78 74 ILE A N 1
ATOM 591 C CA . ILE A 1 74 ? 4.236 -59.680 3.873 1.00 45.78 74 ILE A CA 1
ATOM 592 C C . ILE A 1 74 ? 4.291 -58.520 2.859 1.00 45.78 74 ILE A C 1
ATOM 594 O O . ILE A 1 74 ? 4.735 -57.421 3.196 1.00 45.78 74 ILE A O 1
ATOM 598 N N . TYR A 1 75 ? 3.758 -58.711 1.645 1.00 38.59 75 TYR A N 1
ATOM 599 C CA . TYR A 1 75 ? 3.625 -57.621 0.668 1.00 38.59 75 TYR A CA 1
ATOM 600 C C . TYR A 1 75 ? 2.548 -56.591 1.053 1.00 38.59 75 TYR A C 1
ATOM 602 O O . TYR A 1 75 ? 2.698 -55.419 0.719 1.00 38.59 75 TYR A O 1
ATOM 610 N N . SER A 1 76 ? 1.510 -56.975 1.810 1.00 44.22 76 SER A N 1
ATOM 611 C CA . SER A 1 76 ? 0.545 -56.012 2.366 1.00 44.22 76 SER A CA 1
ATOM 612 C C . SER A 1 76 ? 1.083 -55.208 3.555 1.00 44.22 76 SER A C 1
ATOM 614 O O . SER A 1 76 ? 0.697 -54.055 3.717 1.00 44.22 76 SER A O 1
ATOM 616 N N . SER A 1 77 ? 1.995 -55.759 4.368 1.00 46.44 77 SER A N 1
ATOM 617 C CA . SER A 1 77 ? 2.617 -55.008 5.474 1.00 46.44 77 SER A CA 1
ATOM 618 C C . SER A 1 77 ? 3.736 -54.069 5.015 1.00 46.44 77 SER A C 1
ATOM 620 O O . SER A 1 77 ? 3.975 -53.054 5.658 1.00 46.44 77 SER A O 1
ATOM 622 N N . GLY A 1 78 ? 4.403 -54.375 3.895 1.00 45.88 78 GLY A N 1
ATOM 623 C CA . GLY A 1 78 ? 5.422 -53.506 3.291 1.00 45.88 78 GLY A CA 1
ATOM 624 C C . GLY A 1 78 ? 4.867 -52.316 2.495 1.00 45.88 78 GLY A C 1
ATOM 625 O O . GLY A 1 78 ? 5.649 -51.475 2.062 1.00 45.88 78 GLY A O 1
ATOM 626 N N . PHE A 1 79 ? 3.544 -52.241 2.291 1.00 45.69 79 PHE A N 1
ATOM 627 C CA . PHE A 1 79 ? 2.886 -51.157 1.548 1.00 45.69 79 PHE A CA 1
ATOM 628 C C . PHE A 1 79 ? 1.864 -50.352 2.370 1.00 45.69 79 PHE A C 1
ATOM 630 O O . PHE A 1 79 ? 1.150 -49.518 1.813 1.00 45.69 79 PHE A O 1
ATOM 637 N N . LEU A 1 80 ? 1.901 -50.454 3.707 1.00 42.91 80 LEU A N 1
ATOM 638 C CA . LEU A 1 80 ? 1.770 -49.229 4.506 1.00 42.91 80 LEU A CA 1
ATOM 639 C C . LEU A 1 80 ? 3.070 -48.433 4.331 1.00 42.91 80 LEU A C 1
ATOM 641 O O . LEU A 1 80 ? 3.937 -48.401 5.202 1.00 42.91 80 LEU A O 1
ATOM 645 N N . CYS A 1 81 ? 3.207 -47.822 3.151 1.00 44.88 81 CYS A N 1
ATOM 646 C CA . CYS A 1 81 ? 4.201 -46.787 2.926 1.00 44.88 81 CYS A CA 1
ATOM 647 C C . CYS A 1 81 ? 3.998 -45.701 3.987 1.00 44.88 81 CYS A C 1
ATOM 649 O O . CYS A 1 81 ? 2.860 -45.420 4.374 1.00 44.88 81 CYS A O 1
ATOM 651 N N . VAL A 1 82 ? 5.096 -45.117 4.465 1.00 49.88 82 VAL A N 1
ATOM 652 C CA . VAL A 1 82 ? 5.085 -44.136 5.549 1.00 49.88 82 VAL A CA 1
ATOM 653 C C . VAL A 1 82 ? 4.391 -42.858 5.073 1.00 49.88 82 VAL A C 1
ATOM 655 O O . VAL A 1 82 ? 5.016 -41.905 4.620 1.00 49.88 82 VAL A O 1
ATOM 658 N N . LEU A 1 83 ? 3.067 -42.830 5.234 1.00 43.66 83 LEU A N 1
ATOM 659 C CA . LEU A 1 83 ? 2.307 -41.608 5.450 1.00 43.66 83 LEU A CA 1
ATOM 660 C C . LEU A 1 83 ? 2.652 -41.091 6.849 1.00 43.66 83 LEU A C 1
ATOM 662 O O . LEU A 1 83 ? 1.822 -41.057 7.758 1.00 43.66 83 LEU A O 1
ATOM 666 N N . GLU A 1 84 ? 3.893 -40.625 6.990 1.00 44.69 84 GLU A N 1
ATOM 667 C CA . GLU A 1 84 ? 4.150 -39.462 7.820 1.00 44.69 84 GLU A CA 1
ATOM 668 C C . GLU A 1 84 ? 3.314 -38.329 7.231 1.00 44.69 84 GLU A C 1
ATOM 670 O O . GLU A 1 84 ? 3.729 -37.577 6.349 1.00 44.69 84 GLU A O 1
ATOM 675 N N . SER A 1 85 ? 2.089 -38.234 7.747 1.00 45.19 85 SER A N 1
ATOM 676 C CA . SER A 1 85 ? 1.388 -36.975 7.902 1.00 45.19 85 SER A CA 1
ATOM 677 C C . SER A 1 85 ? 2.327 -36.050 8.670 1.00 45.19 85 SER A C 1
ATOM 679 O O . SER A 1 85 ? 2.260 -35.982 9.899 1.00 45.19 85 SER A O 1
ATOM 681 N N . GLN A 1 86 ? 3.226 -35.373 7.947 1.00 46.97 86 GLN A N 1
ATOM 682 C CA . GLN A 1 86 ? 4.006 -34.268 8.482 1.00 46.97 86 GLN A CA 1
ATOM 683 C C . GLN A 1 86 ? 3.010 -33.353 9.185 1.00 46.97 86 GLN A C 1
ATOM 685 O O . GLN A 1 86 ? 2.066 -32.874 8.550 1.00 46.97 86 GLN A O 1
ATOM 690 N N . ALA A 1 87 ? 3.164 -33.195 10.503 1.00 57.28 87 ALA A N 1
ATOM 691 C CA . ALA A 1 87 ? 2.284 -32.329 11.272 1.00 57.28 87 ALA A CA 1
ATOM 692 C C . ALA A 1 87 ? 2.269 -30.962 10.570 1.00 57.28 87 ALA A C 1
ATOM 694 O O . ALA A 1 87 ? 3.354 -30.471 10.238 1.00 57.28 87 ALA A O 1
ATOM 695 N N . PRO A 1 88 ? 1.084 -30.400 10.255 1.00 62.12 88 PRO A N 1
ATOM 696 C CA . PRO A 1 88 ? 0.982 -29.258 9.359 1.00 62.12 88 PRO A CA 1
ATOM 697 C C . PRO A 1 88 ? 1.896 -28.148 9.865 1.00 62.12 88 PRO A C 1
ATOM 699 O O . PRO A 1 88 ? 1.766 -27.709 11.009 1.00 62.12 88 PRO A O 1
ATOM 702 N N . LYS A 1 89 ? 2.868 -27.766 9.025 1.00 73.00 89 LYS A N 1
ATOM 703 C CA . LYS A 1 89 ? 3.897 -26.782 9.366 1.00 73.00 89 LYS A CA 1
ATOM 704 C C . LYS A 1 89 ? 3.206 -25.548 9.943 1.00 73.00 89 LYS A C 1
ATOM 706 O O . LYS A 1 89 ? 2.336 -24.979 9.287 1.00 73.00 89 LYS A O 1
ATOM 711 N N . ALA A 1 90 ? 3.612 -25.144 11.146 1.00 81.44 90 ALA A N 1
ATOM 712 C CA . ALA A 1 90 ? 3.099 -23.931 11.767 1.00 81.44 90 ALA A CA 1
ATOM 713 C C . ALA A 1 90 ? 3.271 -22.741 10.793 1.00 81.44 90 ALA A C 1
ATOM 715 O O . ALA A 1 90 ? 4.363 -22.599 10.219 1.00 81.44 90 ALA A O 1
ATOM 716 N N . PRO A 1 91 ? 2.224 -21.924 10.568 1.00 86.56 91 PRO A N 1
ATOM 717 C CA . PRO A 1 91 ? 2.316 -20.767 9.687 1.00 86.56 91 PRO A CA 1
ATOM 718 C C . PRO A 1 91 ? 3.447 -19.833 10.118 1.00 86.56 91 PRO A C 1
ATOM 720 O O . PRO A 1 91 ? 3.583 -19.540 11.306 1.00 86.56 91 PRO A O 1
ATOM 723 N N . ASP A 1 92 ? 4.255 -19.372 9.165 1.00 90.25 92 ASP A N 1
ATOM 724 C CA . ASP A 1 92 ? 5.333 -18.416 9.424 1.00 90.25 92 ASP A CA 1
ATOM 725 C C . ASP A 1 92 ? 5.129 -17.067 8.712 1.00 90.25 92 ASP A C 1
ATOM 727 O O . ASP A 1 92 ? 4.144 -16.824 8.013 1.00 90.25 92 ASP A O 1
ATOM 731 N N . VAL A 1 93 ? 6.079 -16.154 8.918 1.00 91.69 93 VAL A N 1
ATOM 732 C CA . VAL A 1 93 ? 6.070 -14.790 8.368 1.00 91.69 93 VAL A CA 1
ATOM 733 C C . VAL A 1 93 ? 5.958 -14.748 6.834 1.00 91.69 93 VAL A C 1
ATOM 735 O O . VAL A 1 93 ? 5.439 -13.770 6.300 1.00 91.69 93 VAL A O 1
ATOM 738 N N . ARG A 1 94 ? 6.398 -15.783 6.107 1.00 91.69 94 ARG A N 1
ATOM 739 C CA . ARG A 1 94 ? 6.247 -15.899 4.646 1.00 91.69 94 ARG A CA 1
ATOM 740 C C . ARG A 1 94 ? 4.859 -16.379 4.246 1.00 91.69 94 ARG A C 1
ATOM 742 O O . ARG A 1 94 ? 4.319 -15.873 3.266 1.00 91.69 94 ARG A O 1
ATOM 749 N N . ASP A 1 95 ? 4.269 -17.291 5.016 1.00 93.44 95 ASP A N 1
ATOM 750 C CA . ASP A 1 95 ? 2.869 -17.692 4.837 1.00 93.44 95 ASP A CA 1
ATOM 751 C C . ASP A 1 95 ? 1.948 -16.469 5.048 1.00 93.44 95 ASP A C 1
ATOM 753 O O . ASP A 1 95 ? 1.049 -16.210 4.241 1.00 93.44 95 ASP A O 1
ATOM 757 N N . LEU A 1 96 ? 2.250 -15.637 6.058 1.00 94.69 96 LEU A N 1
ATOM 758 C CA . LEU A 1 96 ? 1.592 -14.342 6.269 1.00 94.69 96 LEU A CA 1
ATOM 759 C C . LEU A 1 96 ? 1.861 -13.343 5.135 1.00 94.69 96 LEU A C 1
ATOM 761 O O . LEU A 1 96 ? 0.917 -12.739 4.630 1.00 94.69 96 LEU A O 1
ATOM 765 N N . ALA A 1 97 ? 3.118 -13.163 4.717 1.00 95.06 97 ALA A N 1
ATOM 766 C CA . ALA A 1 97 ? 3.479 -12.254 3.628 1.00 95.06 97 ALA A CA 1
ATOM 767 C C . ALA A 1 97 ? 2.720 -12.594 2.335 1.00 95.06 97 ALA A C 1
ATOM 769 O O . ALA A 1 97 ? 2.149 -11.704 1.707 1.00 95.06 97 ALA A O 1
ATOM 770 N N . PHE A 1 98 ? 2.627 -13.883 1.995 1.00 95.75 98 PHE A N 1
ATOM 771 C CA . PHE A 1 98 ? 1.873 -14.361 0.840 1.00 95.75 98 PHE A CA 1
ATOM 772 C C . PHE A 1 98 ? 0.373 -14.052 0.954 1.00 95.75 98 PHE A C 1
ATOM 774 O O . PHE A 1 98 ? -0.233 -13.587 -0.013 1.00 95.75 98 PHE A O 1
ATOM 781 N N . LYS A 1 99 ? -0.240 -14.249 2.131 1.00 95.56 99 LYS A N 1
ATOM 782 C CA . LYS A 1 99 ? -1.666 -13.940 2.339 1.00 95.56 99 LYS A CA 1
ATOM 783 C C . LYS A 1 99 ? -1.983 -12.452 2.436 1.00 95.56 99 LYS A C 1
ATOM 785 O O . LYS A 1 99 ? -3.014 -12.033 1.918 1.00 95.56 99 LYS A O 1
ATOM 790 N N . ASN A 1 100 ? -1.058 -11.638 2.934 1.00 96.06 100 ASN A N 1
ATOM 791 C CA . ASN A 1 100 ? -1.131 -10.185 2.807 1.00 96.06 100 ASN A CA 1
ATOM 792 C C . ASN A 1 100 ? -1.050 -9.729 1.334 1.00 96.06 100 ASN A C 1
ATOM 794 O O . ASN A 1 100 ? -1.768 -8.814 0.939 1.00 96.06 100 ASN A O 1
ATOM 798 N N . THR A 1 101 ? -0.232 -10.381 0.498 1.00 96.62 101 THR A N 1
ATOM 799 C CA . THR A 1 101 ? -0.179 -10.121 -0.953 1.00 96.62 101 THR A CA 1
ATOM 800 C C . THR A 1 101 ? -1.473 -10.533 -1.668 1.00 96.62 101 THR A C 1
ATOM 802 O O . THR A 1 101 ? -1.947 -9.810 -2.536 1.00 96.62 101 THR A O 1
ATOM 805 N N . ASP A 1 102 ? -2.076 -11.662 -1.298 1.00 95.44 102 ASP A N 1
ATOM 806 C CA . ASP A 1 102 ? -3.363 -12.144 -1.829 1.00 95.44 102 ASP A CA 1
ATOM 807 C C . ASP A 1 102 ? -4.522 -11.184 -1.465 1.00 95.44 102 ASP A C 1
ATOM 809 O O . ASP A 1 102 ? -5.277 -10.733 -2.333 1.00 95.44 102 ASP A O 1
ATOM 813 N N . PHE A 1 103 ? -4.577 -10.737 -0.203 1.00 96.62 103 PHE A N 1
ATOM 814 C CA . PHE A 1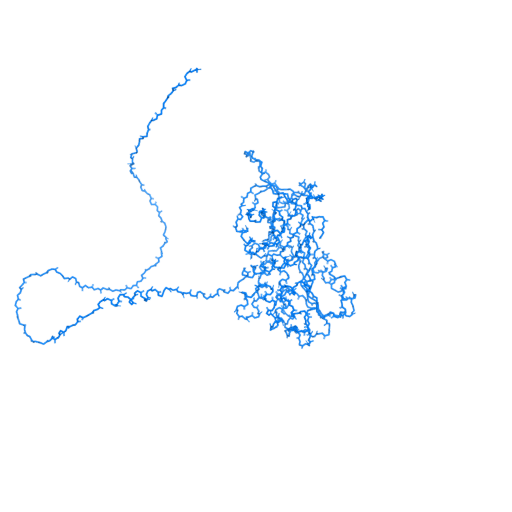 103 ? -5.459 -9.649 0.231 1.00 96.62 103 PHE A CA 1
ATOM 815 C C . PHE A 1 103 ? -5.207 -8.341 -0.537 1.00 96.62 103 PHE A C 1
ATOM 817 O O . PHE A 1 103 ? -6.169 -7.688 -0.945 1.00 96.62 103 PHE A O 1
ATOM 824 N N . ALA A 1 104 ? -3.944 -7.976 -0.792 1.00 97.06 104 ALA A N 1
ATOM 825 C CA . ALA A 1 104 ? -3.606 -6.779 -1.561 1.00 97.06 104 ALA A CA 1
ATOM 826 C C . ALA A 1 104 ? -4.257 -6.784 -2.946 1.00 97.06 104 ALA A C 1
ATOM 828 O O . ALA A 1 104 ? -4.834 -5.775 -3.343 1.00 97.06 104 ALA A O 1
ATOM 829 N N . MET A 1 105 ? -4.229 -7.918 -3.653 1.00 95.94 105 MET A N 1
ATOM 830 C CA . MET A 1 105 ? -4.835 -8.022 -4.982 1.00 95.94 105 MET A CA 1
ATOM 831 C C . MET A 1 105 ? -6.368 -7.942 -4.923 1.00 95.94 105 MET A C 1
ATOM 833 O O . MET A 1 105 ? -6.989 -7.326 -5.789 1.00 95.94 105 MET A O 1
ATOM 837 N N . ASN A 1 106 ? -6.990 -8.503 -3.879 1.00 95.44 106 ASN A N 1
ATOM 838 C CA . ASN A 1 106 ? -8.433 -8.377 -3.641 1.00 95.44 106 ASN A CA 1
ATOM 839 C C . ASN A 1 106 ? -8.850 -6.929 -3.330 1.00 95.44 106 ASN A C 1
ATOM 841 O O . ASN A 1 106 ? -9.824 -6.434 -3.903 1.00 95.44 106 ASN A O 1
ATOM 845 N N . LEU A 1 107 ? -8.101 -6.230 -2.472 1.00 96.44 107 LEU A N 1
ATOM 846 C CA . LEU A 1 107 ? -8.328 -4.817 -2.167 1.00 96.44 107 LEU A CA 1
ATOM 847 C C . LEU A 1 107 ? -8.065 -3.931 -3.392 1.00 96.44 107 LEU A C 1
ATOM 849 O O . LEU A 1 107 ? -8.868 -3.044 -3.678 1.00 96.44 107 LEU A O 1
ATOM 853 N N . TYR A 1 108 ? -7.014 -4.221 -4.162 1.00 96.56 108 TYR A N 1
ATOM 854 C CA . TYR A 1 108 ? -6.704 -3.527 -5.408 1.00 96.56 108 TYR A CA 1
ATOM 855 C C . TYR A 1 108 ? -7.859 -3.625 -6.407 1.00 96.56 108 TYR A C 1
ATOM 857 O O . TYR A 1 108 ? -8.380 -2.591 -6.820 1.00 96.56 108 TYR A O 1
ATOM 865 N N . ARG A 1 109 ? -8.320 -4.846 -6.722 1.00 94.75 109 ARG A N 1
ATOM 866 C CA . ARG A 1 109 ? -9.469 -5.083 -7.616 1.00 94.75 109 ARG A CA 1
ATOM 867 C C . ARG A 1 109 ? -10.736 -4.375 -7.141 1.00 94.75 109 ARG A C 1
ATOM 869 O O . ARG A 1 109 ? -11.514 -3.868 -7.950 1.00 94.75 109 ARG A O 1
ATOM 876 N N . LYS A 1 110 ? -10.951 -4.280 -5.824 1.00 94.94 110 LYS A N 1
ATOM 877 C CA . LYS A 1 110 ? -12.089 -3.523 -5.292 1.00 94.94 110 LYS A CA 1
ATOM 878 C C . LYS A 1 110 ? -11.915 -2.010 -5.448 1.00 94.94 110 LYS A C 1
ATOM 880 O O . LYS A 1 110 ? -12.914 -1.357 -5.745 1.00 94.94 110 LYS A O 1
ATOM 885 N N . ILE A 1 111 ? -10.706 -1.463 -5.302 1.00 94.94 111 ILE A N 1
ATOM 886 C CA . ILE A 1 111 ? -10.410 -0.036 -5.520 1.00 94.94 111 ILE A CA 1
ATOM 887 C C . ILE A 1 111 ? -10.509 0.329 -7.011 1.00 94.94 111 ILE A C 1
ATOM 889 O O . ILE A 1 111 ? -11.207 1.286 -7.344 1.00 94.94 111 ILE A O 1
ATOM 893 N N . SER A 1 112 ? -9.887 -0.440 -7.914 1.00 93.88 112 SER A N 1
ATOM 894 C CA . SER A 1 112 ? -9.927 -0.171 -9.362 1.00 93.88 112 SER A CA 1
ATOM 895 C C . SER A 1 112 ? -11.353 -0.180 -9.914 1.00 93.88 112 SER A C 1
ATOM 897 O O . SER A 1 112 ? -11.695 0.705 -10.692 1.00 93.88 112 SER A O 1
ATOM 899 N N . SER A 1 113 ? -12.230 -1.059 -9.408 1.00 93.12 113 SER A N 1
ATOM 900 C CA . SER A 1 113 ? -13.656 -1.092 -9.786 1.00 93.12 113 SER A CA 1
ATOM 901 C C . SER A 1 113 ? -14.459 0.192 -9.492 1.00 93.12 113 SER A C 1
ATOM 903 O O . SER A 1 113 ? -15.612 0.281 -9.913 1.00 93.12 113 SER A O 1
ATOM 905 N N . TYR A 1 114 ? -13.895 1.178 -8.778 1.00 92.19 114 TYR A N 1
ATOM 906 C CA . TYR A 1 114 ? -14.506 2.502 -8.605 1.00 92.19 114 TYR A CA 1
ATOM 907 C C . TYR A 1 114 ? -13.954 3.575 -9.562 1.00 92.19 114 TYR A C 1
ATOM 909 O O . TYR A 1 114 ? -14.658 4.561 -9.787 1.00 92.19 114 TYR A O 1
ATOM 917 N N . HIS A 1 115 ? -12.725 3.448 -10.096 1.00 91.75 115 HIS A N 1
ATOM 918 C CA . HIS A 1 11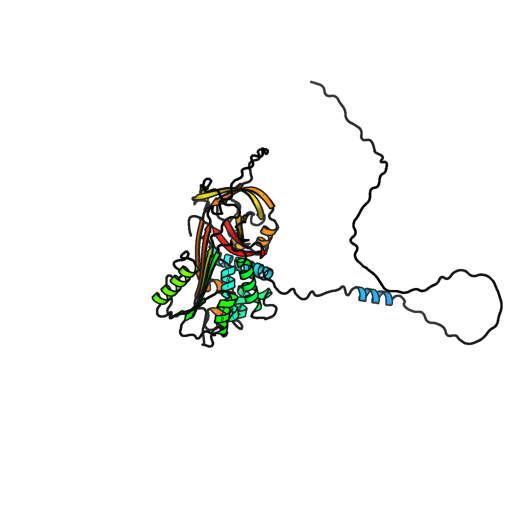5 ? -12.149 4.455 -11.002 1.00 91.75 115 HIS A CA 1
ATOM 919 C C . HIS A 1 115 ? -10.888 4.043 -11.796 1.00 91.75 115 HIS A C 1
ATOM 921 O O . HIS A 1 115 ? -9.934 3.452 -11.280 1.00 91.75 115 HIS A O 1
ATOM 927 N N . ASP A 1 116 ? -10.778 4.593 -13.006 1.00 89.88 116 ASP A N 1
ATOM 928 C CA . ASP A 1 116 ? -9.619 4.478 -13.912 1.00 89.88 116 ASP A CA 1
ATOM 929 C C . ASP A 1 116 ? -8.505 5.507 -13.622 1.00 89.88 116 ASP A C 1
ATOM 931 O O . ASP A 1 116 ? -7.771 5.946 -14.505 1.00 89.88 116 ASP A O 1
ATOM 935 N N . LYS A 1 117 ? -8.394 5.956 -12.367 1.00 92.75 117 LYS A N 1
ATOM 936 C CA . LYS A 1 117 ? -7.358 6.899 -11.912 1.00 92.75 117 LYS A CA 1
ATOM 937 C C . LYS A 1 117 ? -6.100 6.169 -11.430 1.00 92.75 117 LYS A C 1
ATOM 939 O O . LYS A 1 117 ? -6.046 4.933 -11.392 1.00 92.75 117 LYS A O 1
ATOM 944 N N . ASN A 1 118 ? -5.103 6.957 -11.027 1.00 95.94 118 ASN A N 1
ATOM 945 C CA . ASN A 1 118 ? -3.977 6.482 -10.233 1.00 95.94 118 ASN A CA 1
ATOM 946 C C . ASN A 1 118 ? -4.478 5.809 -8.934 1.00 95.94 118 ASN A C 1
ATOM 948 O O . ASN A 1 118 ? -5.507 6.199 -8.383 1.00 95.94 118 ASN A O 1
ATOM 952 N N . ILE A 1 119 ? -3.761 4.790 -8.459 1.00 96.62 119 ILE A N 1
ATOM 953 C CA . ILE A 1 119 ? -4.054 4.037 -7.225 1.00 96.62 119 ILE A CA 1
ATOM 954 C C . ILE A 1 119 ? -2.739 3.819 -6.478 1.00 96.62 119 ILE A C 1
ATOM 956 O O . ILE A 1 119 ? -1.750 3.464 -7.117 1.00 96.62 119 ILE A O 1
ATOM 960 N N . PHE A 1 120 ? -2.711 3.987 -5.154 1.00 96.19 120 PHE A N 1
ATOM 961 C CA . PHE A 1 120 ? -1.541 3.652 -4.331 1.00 96.19 120 PHE A CA 1
ATOM 962 C C . PHE A 1 120 ? -1.920 3.417 -2.868 1.00 96.19 120 PHE A C 1
ATOM 964 O O . PHE A 1 120 ? -2.477 4.305 -2.235 1.00 96.19 120 PHE A O 1
ATOM 971 N N . PHE A 1 121 ? -1.589 2.251 -2.312 1.00 96.44 121 PHE A N 1
ATOM 972 C CA . PHE A 1 121 ? -1.832 1.939 -0.899 1.00 96.44 121 PHE A CA 1
ATOM 973 C C . PHE A 1 121 ? -0.792 0.962 -0.333 1.00 96.44 121 PHE A C 1
ATOM 975 O O . PHE A 1 121 ? -0.093 0.268 -1.077 1.00 96.44 121 PHE A O 1
ATOM 982 N N . SER A 1 122 ? -0.707 0.879 0.998 1.00 95.62 122 SER A N 1
ATOM 983 C CA . SER A 1 122 ? 0.082 -0.140 1.701 1.00 95.62 122 SER A CA 1
ATOM 984 C C . SER A 1 122 ? -0.816 -1.284 2.183 1.00 95.62 122 SER A C 1
ATOM 986 O O . SER A 1 122 ? -1.466 -1.138 3.222 1.00 95.62 122 SER A O 1
ATOM 988 N N . PRO A 1 123 ? -0.859 -2.443 1.494 1.00 95.25 123 PRO A N 1
ATOM 989 C CA . PRO A 1 123 ? -1.626 -3.588 1.976 1.00 95.25 123 PRO A CA 1
ATOM 990 C C . PRO A 1 123 ? -1.122 -4.065 3.337 1.00 95.25 123 PRO A C 1
ATOM 992 O O . PRO A 1 123 ? -1.933 -4.348 4.210 1.00 95.25 123 PRO A O 1
ATOM 995 N N . LEU A 1 124 ? 0.201 -4.074 3.559 1.00 92.75 124 LEU A N 1
ATOM 996 C CA . LEU A 1 124 ? 0.777 -4.469 4.843 1.00 92.75 124 LEU A CA 1
ATOM 997 C C . LEU A 1 124 ? 0.298 -3.571 5.990 1.00 92.75 124 LEU A C 1
ATOM 999 O O . LEU A 1 124 ? -0.123 -4.092 7.021 1.00 92.75 124 LEU A O 1
ATOM 1003 N N . SER A 1 125 ? 0.333 -2.245 5.830 1.00 91.94 125 SER A N 1
ATOM 1004 C CA . SER A 1 125 ? -0.041 -1.323 6.911 1.00 91.94 125 SER A CA 1
ATOM 1005 C C . SER A 1 125 ? -1.560 -1.348 7.182 1.00 91.94 125 SER A C 1
ATOM 1007 O O . SER A 1 125 ? -1.982 -1.325 8.342 1.00 91.94 125 SER A O 1
ATOM 1009 N N . VAL A 1 126 ? -2.385 -1.549 6.142 1.00 94.25 126 VAL A N 1
ATOM 1010 C CA . VAL A 1 126 ? -3.831 -1.827 6.273 1.00 94.25 126 VAL A CA 1
ATOM 1011 C C . VAL A 1 126 ? -4.095 -3.139 7.019 1.00 94.25 126 VAL A C 1
ATOM 1013 O O . VAL A 1 126 ? -4.818 -3.133 8.015 1.00 94.25 126 VAL A O 1
ATOM 1016 N N . SER A 1 127 ? -3.492 -4.253 6.597 1.00 94.12 127 SER A N 1
ATOM 1017 C CA . SER A 1 127 ? -3.673 -5.557 7.249 1.00 94.12 127 SER A CA 1
ATOM 1018 C C . SER A 1 127 ? -3.203 -5.541 8.702 1.00 94.12 127 SER A C 1
ATOM 1020 O O . SER A 1 127 ? -3.893 -6.071 9.566 1.00 94.12 127 SER A O 1
ATOM 1022 N N . THR A 1 128 ? -2.085 -4.867 8.989 1.00 90.56 128 THR A N 1
ATOM 1023 C CA . THR A 1 128 ? -1.558 -4.671 10.352 1.00 90.56 128 THR A CA 1
ATOM 1024 C C . THR A 1 128 ? -2.564 -3.916 11.228 1.00 90.56 128 THR A C 1
ATOM 1026 O O . THR A 1 128 ? -2.830 -4.309 12.362 1.00 90.56 128 THR A O 1
ATOM 1029 N N . SER A 1 129 ? -3.207 -2.886 10.672 1.00 90.12 129 SER A N 1
ATOM 1030 C CA . SER A 1 129 ? -4.219 -2.076 11.363 1.00 90.12 129 SER A CA 1
ATOM 1031 C C . SER A 1 129 ? -5.516 -2.846 11.665 1.00 90.12 129 SER A C 1
ATOM 1033 O O . SER A 1 129 ? -6.193 -2.548 12.644 1.00 90.12 129 SER A O 1
ATOM 1035 N N . PHE A 1 130 ? -5.863 -3.865 10.872 1.00 91.12 130 PHE A N 1
ATOM 1036 C CA . PHE A 1 130 ? -6.961 -4.787 11.200 1.00 91.12 130 PHE A CA 1
ATOM 1037 C C . PHE A 1 130 ? -6.515 -5.969 12.070 1.00 91.12 130 PHE A C 1
ATOM 1039 O O . PHE A 1 130 ? -7.311 -6.464 12.868 1.00 91.12 130 PHE A O 1
ATOM 1046 N N . ALA A 1 131 ? -5.252 -6.390 11.987 1.00 89.38 131 ALA A N 1
ATOM 1047 C CA . ALA A 1 131 ? -4.672 -7.388 12.879 1.00 89.38 131 ALA A CA 1
ATOM 1048 C C . ALA A 1 131 ? -4.601 -6.897 14.332 1.00 89.38 131 ALA A C 1
ATOM 1050 O O . ALA A 1 131 ? -4.743 -7.704 15.248 1.00 89.38 131 ALA A O 1
ATOM 1051 N N . SER A 1 132 ? -4.480 -5.588 14.563 1.00 89.19 132 SER A N 1
ATOM 1052 C CA . SER A 1 132 ? -4.605 -5.029 15.909 1.00 89.19 132 SER A CA 1
ATOM 1053 C C . SER A 1 132 ? -6.047 -5.080 16.435 1.00 89.19 132 SER A C 1
ATOM 1055 O O . SER A 1 132 ? -6.271 -5.473 17.580 1.00 89.19 132 SER A O 1
ATOM 1057 N N . LEU A 1 133 ? -7.056 -4.847 15.583 1.00 91.06 133 LEU A N 1
ATOM 1058 C CA . LEU A 1 133 ? -8.462 -5.088 15.938 1.00 91.06 133 LEU A CA 1
ATOM 1059 C C . LEU A 1 133 ? -8.763 -6.571 16.241 1.00 91.06 133 LEU A C 1
ATOM 1061 O O . LEU A 1 133 ? -9.690 -6.843 17.006 1.00 91.06 133 LEU A O 1
ATOM 1065 N N . LEU A 1 134 ? -7.989 -7.535 15.717 1.00 91.62 134 LEU A N 1
ATOM 1066 C CA . LEU A 1 134 ? -8.147 -8.967 16.039 1.00 91.62 134 LEU A CA 1
ATOM 1067 C C . LEU A 1 134 ? -7.813 -9.326 17.498 1.00 91.62 134 LEU A C 1
ATOM 1069 O O . LEU A 1 134 ? -8.245 -10.391 17.944 1.00 91.62 134 LEU A O 1
ATOM 1073 N N . LEU A 1 135 ? -7.106 -8.460 18.240 1.00 88.38 135 LEU A N 1
ATOM 1074 C CA . LEU A 1 135 ? -6.929 -8.586 19.696 1.00 88.38 135 LEU A CA 1
ATOM 1075 C C . LEU A 1 135 ? -8.259 -8.370 20.443 1.00 88.38 135 LEU A C 1
ATOM 1077 O O . LEU A 1 135 ? -8.562 -9.039 21.430 1.00 88.38 135 LEU A O 1
ATOM 1081 N N . ALA A 1 136 ? -9.074 -7.430 19.956 1.00 89.56 136 ALA A N 1
ATOM 1082 C CA . ALA A 1 136 ? -10.320 -7.009 20.591 1.00 89.56 136 ALA A CA 1
ATOM 1083 C C . ALA A 1 136 ? -11.566 -7.741 20.076 1.00 89.56 136 ALA A C 1
ATOM 1085 O O . ALA A 1 136 ? -12.533 -7.927 20.827 1.00 89.56 136 ALA A O 1
ATOM 1086 N N . ALA A 1 137 ? -11.562 -8.096 18.789 1.00 93.25 137 ALA A N 1
ATOM 1087 C CA . ALA A 1 137 ? -12.691 -8.677 18.080 1.00 93.25 137 ALA A CA 1
ATOM 1088 C C . ALA A 1 137 ? -12.928 -10.140 18.479 1.00 93.25 137 ALA A C 1
ATOM 1090 O O . ALA A 1 137 ? -12.002 -10.947 18.545 1.00 93.25 137 ALA A O 1
ATOM 1091 N N . LYS A 1 138 ? -14.195 -10.508 18.697 1.00 92.44 138 LYS A N 1
ATOM 1092 C CA . LYS A 1 138 ? -14.607 -11.872 19.074 1.00 92.44 138 LYS A CA 1
ATOM 1093 C C . LYS A 1 138 ? -15.769 -12.368 18.210 1.00 92.44 138 LYS A C 1
ATOM 1095 O O . LYS A 1 138 ? -16.451 -11.587 17.547 1.00 92.44 138 LYS A O 1
ATOM 1100 N N . GLY A 1 139 ? -16.004 -13.681 18.212 1.00 93.06 139 GLY A N 1
ATOM 1101 C CA . GLY A 1 139 ? -17.108 -14.309 17.473 1.00 93.06 139 GLY A CA 1
ATOM 1102 C C . GLY A 1 139 ? -17.083 -14.007 15.969 1.00 93.06 139 GLY A C 1
ATOM 1103 O O . GLY A 1 139 ? -16.019 -14.017 15.347 1.00 93.06 139 GLY A O 1
ATOM 1104 N N . SER A 1 140 ? -18.251 -13.711 15.391 1.00 93.81 140 SER A N 1
ATOM 1105 C CA . SER A 1 140 ? -18.398 -13.361 13.969 1.00 93.81 140 SER A CA 1
ATOM 1106 C C . SER A 1 140 ? -17.528 -12.176 13.550 1.00 93.81 140 SER A C 1
ATOM 1108 O O . SER A 1 140 ? -16.931 -12.225 12.482 1.00 93.81 140 SER A O 1
ATOM 1110 N N . THR A 1 141 ? -17.369 -11.160 14.404 1.00 95.38 141 THR A N 1
ATOM 1111 C CA . THR A 1 141 ? -16.544 -9.983 14.093 1.00 95.38 141 THR A CA 1
ATOM 1112 C C . THR A 1 141 ? -15.068 -10.335 13.918 1.00 95.38 141 THR A C 1
ATOM 1114 O O . THR A 1 141 ? -14.433 -9.797 13.016 1.00 95.38 141 THR A O 1
ATOM 1117 N N . ARG A 1 142 ? -14.525 -11.284 14.699 1.00 94.56 142 ARG A N 1
ATOM 1118 C CA . ARG A 1 142 ? -13.177 -11.822 14.433 1.00 94.56 142 ARG A CA 1
ATOM 1119 C C . ARG A 1 142 ? -13.158 -12.586 13.109 1.00 94.56 142 ARG A C 1
ATOM 1121 O O . ARG A 1 142 ? -12.314 -12.315 12.262 1.00 94.56 142 ARG A O 1
ATOM 1128 N N . ALA A 1 143 ? -14.091 -13.523 12.934 1.00 93.81 143 ALA A N 1
ATOM 1129 C CA . ALA A 1 143 ? -14.120 -14.422 11.780 1.00 93.81 143 ALA A CA 1
ATOM 1130 C C . ALA A 1 143 ? -14.267 -13.680 10.437 1.00 93.81 143 ALA A C 1
ATOM 1132 O O . ALA A 1 143 ? -13.654 -14.076 9.451 1.00 93.81 143 ALA A O 1
ATOM 1133 N N . GLU A 1 144 ? -15.033 -12.587 10.396 1.00 95.81 144 GLU A N 1
ATOM 1134 C CA . GLU A 1 144 ? -15.144 -11.714 9.223 1.00 95.81 144 GLU A CA 1
ATOM 1135 C C . GLU A 1 144 ? -13.820 -11.014 8.894 1.00 95.81 144 GLU A C 1
ATOM 1137 O O . GLU A 1 144 ? -13.406 -11.040 7.738 1.00 95.81 144 GLU A O 1
ATOM 1142 N N . ILE A 1 145 ? -13.120 -10.450 9.888 1.00 95.44 145 ILE A N 1
ATOM 1143 C CA . ILE A 1 145 ? -11.821 -9.788 9.676 1.00 95.44 145 ILE A CA 1
ATOM 1144 C C . ILE A 1 145 ? -10.768 -10.805 9.204 1.00 95.44 145 ILE A C 1
ATOM 1146 O O . ILE A 1 145 ? -10.117 -10.579 8.186 1.00 95.44 145 ILE A O 1
ATOM 1150 N N . VAL A 1 146 ? -10.636 -11.955 9.881 1.00 94.75 146 VAL A N 1
ATOM 1151 C CA . VAL A 1 146 ? -9.692 -13.024 9.489 1.00 94.75 146 VAL A CA 1
ATOM 1152 C C . VAL A 1 146 ? -9.983 -13.521 8.067 1.00 94.75 146 VAL A C 1
ATOM 1154 O O . VAL A 1 146 ? -9.058 -13.686 7.270 1.00 94.75 146 VAL A O 1
ATOM 1157 N N . LYS A 1 147 ? -11.262 -13.693 7.708 1.00 94.69 147 LYS A N 1
ATOM 1158 C CA . LYS A 1 147 ? -11.671 -14.106 6.361 1.00 94.69 147 LYS A CA 1
ATOM 1159 C C . LYS A 1 147 ? -11.385 -13.039 5.305 1.00 94.69 147 LYS A C 1
ATOM 1161 O O . LYS A 1 147 ? -10.863 -13.387 4.251 1.00 94.69 147 LYS A O 1
ATOM 1166 N N . GLY A 1 148 ? -11.737 -11.779 5.563 1.00 94.81 148 GLY A N 1
ATOM 1167 C CA . GLY A 1 148 ? -11.602 -10.680 4.602 1.00 94.81 148 GLY A CA 1
ATOM 1168 C C . GLY A 1 148 ? -10.155 -10.262 4.332 1.00 94.81 148 GLY A C 1
ATOM 1169 O O . GLY A 1 148 ? -9.862 -9.775 3.247 1.00 94.81 148 GLY A O 1
ATOM 1170 N N . LEU A 1 149 ? -9.243 -10.519 5.278 1.00 94.62 149 LEU A N 1
ATOM 1171 C CA . LEU A 1 149 ? -7.789 -10.405 5.097 1.00 94.62 149 LEU A CA 1
ATOM 1172 C C . LEU A 1 149 ? -7.145 -11.669 4.472 1.00 94.62 149 LEU A C 1
ATOM 1174 O O . LEU A 1 149 ? -5.923 -11.788 4.441 1.00 94.62 149 LEU A O 1
ATOM 1178 N N . ASN A 1 150 ? -7.941 -12.647 4.021 1.00 93.94 150 ASN A N 1
ATOM 1179 C CA . ASN A 1 150 ? -7.508 -13.966 3.531 1.00 93.94 150 ASN A CA 1
ATOM 1180 C C . ASN A 1 150 ? -6.659 -14.796 4.535 1.00 93.94 150 ASN A C 1
ATOM 1182 O O . ASN A 1 150 ? -5.967 -15.736 4.135 1.00 93.94 150 ASN A O 1
ATOM 1186 N N . LEU A 1 151 ? -6.737 -14.510 5.842 1.00 93.12 151 LEU A N 1
ATOM 1187 C CA . LEU A 1 151 ? -5.915 -15.126 6.901 1.00 93.12 151 LEU A CA 1
ATOM 1188 C C . LEU A 1 151 ? -6.488 -16.437 7.475 1.00 93.12 151 LEU A C 1
ATOM 1190 O O . LEU A 1 151 ? -5.860 -17.050 8.335 1.00 93.12 151 LEU A O 1
ATOM 1194 N N . ASN A 1 152 ? -7.639 -16.919 6.989 1.00 90.88 152 ASN A N 1
ATOM 1195 C CA . ASN A 1 152 ? -8.212 -18.215 7.400 1.00 90.88 152 ASN A CA 1
ATOM 1196 C C . ASN A 1 152 ? -7.209 -19.398 7.369 1.00 90.88 152 ASN A C 1
ATOM 1198 O O . ASN A 1 152 ? -7.279 -20.230 8.269 1.00 90.88 152 ASN A O 1
ATOM 1202 N N . PRO A 1 153 ? -6.269 -19.512 6.402 1.00 88.75 153 PRO A N 1
ATOM 1203 C CA . PRO A 1 153 ? -5.266 -20.586 6.392 1.00 88.75 153 PRO A CA 1
ATOM 1204 C C . PRO A 1 153 ? -4.140 -20.425 7.428 1.00 88.75 153 PRO A C 1
ATOM 1206 O O . PRO A 1 153 ? -3.244 -21.263 7.473 1.00 88.75 153 PRO A O 1
ATOM 1209 N N . ILE A 1 154 ? -4.159 -19.348 8.221 1.00 88.25 154 ILE A N 1
ATOM 1210 C CA . ILE A 1 154 ? -3.193 -19.035 9.284 1.00 88.25 154 ILE A CA 1
ATOM 1211 C C . ILE A 1 154 ? -3.848 -19.179 10.670 1.00 88.25 154 ILE A C 1
ATOM 1213 O O . ILE A 1 154 ? -3.192 -19.642 11.598 1.00 88.25 154 ILE A O 1
ATOM 1217 N N . ASP A 1 155 ? -5.154 -18.904 10.804 1.00 85.31 155 ASP A N 1
ATOM 1218 C CA . ASP A 1 155 ? -5.952 -19.067 12.044 1.00 85.31 155 ASP A CA 1
ATOM 1219 C C . ASP A 1 155 ? -6.258 -20.553 12.388 1.00 85.31 155 ASP A C 1
ATOM 1221 O O . ASP A 1 155 ? -7.329 -20.900 12.881 1.00 85.31 155 ASP A O 1
ATOM 1225 N N . VAL A 1 156 ? -5.321 -21.462 12.088 1.00 75.50 156 VAL A N 1
ATOM 1226 C CA . VAL A 1 156 ? -5.493 -22.931 12.130 1.00 75.50 156 VAL A CA 1
ATOM 1227 C C . VAL A 1 156 ? -5.505 -23.481 13.560 1.00 75.50 156 VAL A C 1
ATOM 1229 O O . VAL A 1 156 ? -6.134 -24.501 13.834 1.00 75.50 156 VAL A O 1
ATOM 1232 N N . THR A 1 157 ? -4.806 -22.818 14.482 1.00 69.81 157 THR A N 1
ATOM 1233 C CA . THR A 1 157 ? -4.693 -23.226 15.893 1.00 69.81 157 THR A CA 1
ATOM 1234 C C . THR A 1 157 ? -5.856 -22.741 16.759 1.00 69.81 157 THR A C 1
ATOM 1236 O O . THR A 1 157 ? -6.010 -23.219 17.881 1.00 69.81 157 THR A O 1
ATOM 1239 N N . GLY A 1 158 ? -6.644 -21.772 16.277 1.00 68.25 158 GLY A N 1
ATOM 1240 C CA . GLY A 1 158 ? -7.593 -21.014 17.098 1.00 68.25 158 GLY A CA 1
ATOM 1241 C C . GLY A 1 158 ? -6.932 -20.077 18.122 1.00 68.25 158 GLY A C 1
ATOM 1242 O O . GLY A 1 158 ? -7.633 -19.516 18.965 1.00 68.25 158 GLY A O 1
ATOM 1243 N N . ASP A 1 159 ? -5.606 -19.902 18.072 1.00 80.06 159 ASP A N 1
ATOM 1244 C CA . ASP A 1 159 ? -4.886 -18.963 18.931 1.00 80.06 159 ASP A CA 1
ATOM 1245 C C . ASP A 1 159 ? -5.117 -17.524 18.450 1.00 80.06 159 ASP A C 1
ATOM 1247 O O . ASP A 1 159 ? -4.656 -17.106 17.383 1.00 80.06 159 ASP A O 1
ATOM 1251 N N . ALA A 1 160 ? -5.817 -16.743 19.274 1.00 77.94 160 ALA A N 1
ATOM 1252 C CA . ALA A 1 160 ? -6.133 -15.356 18.975 1.00 77.94 160 ALA A CA 1
ATOM 1253 C C . ALA A 1 160 ? -4.883 -14.482 18.756 1.00 77.94 160 ALA A C 1
ATOM 1255 O O . ALA A 1 160 ? -4.965 -13.527 17.976 1.00 77.94 160 ALA A O 1
ATOM 1256 N N . ALA A 1 161 ? -3.756 -14.823 19.395 1.00 81.38 161 ALA A N 1
ATOM 1257 C CA . ALA A 1 161 ? -2.511 -14.061 19.380 1.00 81.38 161 ALA A CA 1
ATOM 1258 C C . ALA A 1 161 ? -1.561 -14.424 18.224 1.00 81.38 161 ALA A C 1
ATOM 1260 O O . ALA A 1 161 ? -0.700 -13.609 17.892 1.00 81.38 161 ALA A O 1
ATOM 1261 N N . LEU A 1 162 ? -1.727 -15.581 17.567 1.00 88.75 162 LEU A N 1
ATOM 1262 C CA . LEU A 1 162 ? -0.826 -16.044 16.498 1.00 88.75 162 LEU A CA 1
ATOM 1263 C C . LEU A 1 162 ? -0.722 -15.039 15.338 1.00 88.75 162 LEU A C 1
ATOM 1265 O O . LEU A 1 162 ? 0.376 -14.710 14.895 1.00 88.75 162 LEU A O 1
ATOM 1269 N N . ILE A 1 163 ? -1.856 -14.519 14.858 1.00 91.19 163 ILE A N 1
ATOM 1270 C CA . ILE A 1 163 ? -1.872 -13.535 13.764 1.00 91.19 163 ILE A CA 1
ATOM 1271 C C . ILE A 1 163 ? -1.184 -12.217 14.186 1.00 91.19 163 ILE A C 1
ATOM 1273 O O . ILE A 1 163 ? -0.248 -11.818 13.491 1.00 91.19 163 ILE A O 1
ATOM 1277 N N . PRO A 1 164 ? -1.552 -11.562 15.310 1.00 88.44 164 PRO A N 1
ATOM 1278 C CA . PRO A 1 164 ? -0.812 -10.415 15.846 1.00 88.44 164 PRO A CA 1
ATOM 1279 C C . PRO A 1 164 ? 0.699 -10.644 15.993 1.00 88.44 164 PRO A C 1
ATOM 1281 O O . PRO A 1 164 ? 1.478 -9.806 15.549 1.00 88.44 164 PRO A O 1
ATOM 1284 N N . GLN A 1 165 ? 1.129 -11.788 16.537 1.00 88.00 165 GLN A N 1
ATOM 1285 C CA . GLN A 1 165 ? 2.552 -12.120 16.700 1.00 88.00 165 GLN A CA 1
ATOM 1286 C C . GLN A 1 165 ? 3.284 -12.264 15.358 1.00 88.00 165 GLN A C 1
ATOM 1288 O O . GLN A 1 165 ? 4.413 -11.797 15.225 1.00 88.00 165 GLN A O 1
ATOM 1293 N N . LEU A 1 166 ? 2.652 -12.858 14.340 1.00 92.12 166 LEU A N 1
ATOM 1294 C CA . LEU A 1 166 ? 3.240 -12.949 13.000 1.00 92.12 166 LEU A CA 1
ATOM 1295 C C . LEU A 1 166 ? 3.346 -11.572 12.319 1.00 92.12 166 LEU A C 1
ATOM 1297 O O . LEU A 1 166 ? 4.327 -11.331 11.613 1.00 92.12 166 LEU A O 1
ATOM 1301 N N . PHE A 1 167 ? 2.399 -10.653 12.553 1.00 91.12 167 PHE A N 1
ATOM 1302 C CA . PHE A 1 167 ? 2.519 -9.258 12.101 1.00 91.12 167 PHE A CA 1
ATOM 1303 C C . PHE A 1 167 ? 3.629 -8.505 12.843 1.00 91.12 167 PHE A C 1
ATOM 1305 O O . PHE A 1 167 ? 4.442 -7.855 12.190 1.00 91.12 167 PHE A O 1
ATOM 1312 N N . GLU A 1 168 ? 3.722 -8.643 14.168 1.00 87.94 168 GLU A N 1
ATOM 1313 C CA . GLU A 1 168 ? 4.800 -8.056 14.975 1.00 87.94 168 GLU A CA 1
ATOM 1314 C C . GLU A 1 168 ? 6.179 -8.563 14.507 1.00 87.94 168 GLU A C 1
ATOM 1316 O O . GLU A 1 168 ? 7.099 -7.776 14.268 1.00 87.94 168 GLU A O 1
ATOM 1321 N N . GLN A 1 169 ? 6.324 -9.876 14.293 1.00 90.31 169 GLN A N 1
ATOM 1322 C CA . GLN A 1 169 ? 7.559 -10.477 13.789 1.00 90.31 169 GLN A CA 1
ATOM 1323 C C . GLN A 1 169 ? 7.882 -10.006 12.362 1.00 90.31 169 GLN A C 1
ATOM 1325 O O . GLN A 1 169 ? 9.040 -9.717 12.058 1.00 90.31 169 GLN A O 1
ATOM 1330 N N . LEU A 1 170 ? 6.882 -9.889 11.482 1.00 90.56 170 LEU A N 1
ATOM 1331 C CA . LEU A 1 170 ? 7.052 -9.343 10.134 1.00 90.56 170 LEU A CA 1
ATOM 1332 C C . LEU A 1 170 ? 7.508 -7.876 10.171 1.00 90.56 170 LEU A C 1
ATOM 1334 O O . LEU A 1 170 ? 8.440 -7.518 9.453 1.00 90.56 170 LEU A O 1
ATOM 1338 N N . GLN A 1 171 ? 6.907 -7.050 11.031 1.00 86.88 171 GLN A N 1
ATOM 1339 C CA . GLN A 1 171 ? 7.275 -5.645 11.214 1.00 86.88 171 GLN A CA 1
ATOM 1340 C C . GLN A 1 171 ? 8.709 -5.525 11.752 1.00 86.88 171 GLN A C 1
ATOM 1342 O O . GLN A 1 171 ? 9.523 -4.830 11.149 1.00 86.88 171 GLN A O 1
ATOM 1347 N N . LYS A 1 172 ? 9.071 -6.290 12.794 1.00 86.88 172 LYS A N 1
ATOM 1348 C CA . LYS A 1 172 ? 10.445 -6.369 13.328 1.00 86.88 172 LYS A CA 1
ATOM 1349 C C . LYS A 1 172 ? 11.464 -6.808 12.269 1.00 86.88 172 LYS A C 1
ATOM 1351 O O . LYS A 1 172 ? 12.534 -6.214 12.184 1.00 86.88 172 LYS A O 1
ATOM 1356 N N . ASN A 1 173 ? 11.127 -7.792 11.432 1.00 88.00 173 ASN A N 1
ATOM 1357 C CA . ASN A 1 173 ? 11.992 -8.263 10.344 1.00 88.00 173 ASN A CA 1
ATOM 1358 C C . ASN A 1 173 ? 12.187 -7.228 9.219 1.00 88.00 173 ASN A C 1
ATOM 1360 O O . ASN A 1 173 ? 13.167 -7.327 8.489 1.00 88.00 173 ASN A O 1
ATOM 1364 N N . ILE A 1 174 ? 11.267 -6.272 9.049 1.00 84.94 174 ILE A N 1
ATOM 1365 C CA . ILE A 1 174 ? 11.394 -5.162 8.086 1.00 84.94 174 ILE A CA 1
ATOM 1366 C C . ILE A 1 174 ? 12.160 -3.991 8.724 1.00 84.94 174 ILE A C 1
ATOM 1368 O O . ILE A 1 174 ? 13.048 -3.418 8.102 1.00 84.94 174 ILE A O 1
ATOM 1372 N N . SER A 1 175 ? 11.871 -3.660 9.985 1.00 78.31 175 SER A N 1
ATOM 1373 C CA . SER A 1 175 ? 12.511 -2.552 10.711 1.00 78.31 175 SER A CA 1
ATOM 1374 C C . SER A 1 175 ? 13.973 -2.800 11.111 1.00 78.31 175 SER A C 1
ATOM 1376 O O . SER A 1 175 ? 14.631 -1.867 11.562 1.00 78.31 175 SER A O 1
ATOM 1378 N N . GLN A 1 176 ? 14.501 -4.019 10.946 1.00 73.69 176 GLN A N 1
ATOM 1379 C CA . GLN A 1 176 ? 15.937 -4.303 11.100 1.00 73.69 176 GLN A CA 1
ATOM 1380 C C . GLN A 1 176 ? 16.794 -3.727 9.960 1.00 73.69 176 GLN A C 1
ATOM 1382 O O . GLN A 1 176 ? 17.989 -3.504 10.152 1.00 73.69 176 GLN A O 1
ATOM 1387 N N . ASP A 1 177 ? 16.211 -3.450 8.791 1.00 67.94 177 ASP A N 1
ATOM 1388 C CA . ASP A 1 177 ? 16.906 -2.792 7.685 1.00 67.94 177 ASP A CA 1
ATOM 1389 C C . ASP A 1 177 ? 16.876 -1.260 7.884 1.00 67.94 177 ASP A C 1
ATOM 1391 O O . ASP A 1 177 ? 16.090 -0.542 7.270 1.00 67.94 177 ASP A O 1
ATOM 1395 N N . GLU A 1 178 ? 17.763 -0.739 8.746 1.00 60.78 178 GLU A N 1
ATOM 1396 C CA . GLU A 1 178 ? 17.854 0.682 9.177 1.00 60.78 178 GLU A CA 1
ATOM 1397 C C . GLU A 1 178 ? 17.889 1.731 8.040 1.00 60.78 178 GLU A C 1
ATOM 1399 O O . GLU A 1 178 ? 17.721 2.927 8.275 1.00 60.78 178 GLU A O 1
ATOM 1404 N N . LYS A 1 179 ? 18.139 1.299 6.799 1.00 66.81 179 LYS A N 1
ATOM 1405 C CA . LYS A 1 179 ? 18.204 2.140 5.591 1.00 66.81 179 LYS A CA 1
ATOM 1406 C C . LYS A 1 179 ? 16.856 2.279 4.874 1.00 66.81 179 LYS A C 1
ATOM 1408 O O . LYS A 1 179 ? 16.766 3.022 3.897 1.00 66.81 179 LYS A O 1
ATOM 1413 N N . LEU A 1 180 ? 15.823 1.563 5.321 1.00 68.44 180 LEU A N 1
ATOM 1414 C CA . LEU A 1 180 ? 14.487 1.612 4.744 1.00 68.44 180 LEU A CA 1
ATOM 1415 C C . LEU A 1 180 ? 13.678 2.762 5.361 1.00 68.44 180 LEU A C 1
ATOM 1417 O O . LEU A 1 180 ? 12.939 2.584 6.328 1.00 68.44 180 LEU A O 1
ATOM 1421 N N . HIS A 1 181 ? 13.808 3.959 4.787 1.00 65.50 181 HIS A N 1
ATOM 1422 C CA . HIS A 1 181 ? 13.070 5.149 5.221 1.00 65.50 181 HIS A CA 1
ATOM 1423 C C . HIS A 1 181 ? 11.566 5.048 4.888 1.00 65.50 181 HIS A C 1
ATOM 1425 O O . HIS A 1 181 ? 11.090 5.516 3.851 1.00 65.50 181 HIS A O 1
ATOM 1431 N N . SER A 1 182 ? 10.821 4.411 5.795 1.00 69.88 182 SER A N 1
ATOM 1432 C CA . SER A 1 182 ? 9.365 4.248 5.758 1.00 69.88 182 SER A CA 1
ATOM 1433 C C . SER A 1 182 ? 8.752 4.765 7.061 1.00 69.88 182 SER A C 1
ATOM 1435 O O . SER A 1 182 ? 8.750 4.069 8.077 1.00 69.88 182 SER A O 1
ATOM 1437 N N . GLU A 1 183 ? 8.209 5.979 7.036 1.00 72.88 183 GLU A N 1
ATOM 1438 C CA . GLU A 1 183 ? 7.526 6.578 8.186 1.00 72.88 183 GLU A CA 1
ATOM 1439 C C . GLU A 1 183 ? 6.068 6.105 8.206 1.00 72.88 183 GLU A C 1
ATOM 1441 O O . GLU A 1 183 ? 5.312 6.383 7.276 1.00 72.88 183 GLU A O 1
ATOM 1446 N N . GLN A 1 184 ? 5.659 5.373 9.247 1.00 76.81 184 GLN A N 1
ATOM 1447 C CA . GLN A 1 184 ? 4.284 4.886 9.397 1.00 76.81 184 GLN A CA 1
ATOM 1448 C C . GLN A 1 184 ? 3.709 5.206 10.778 1.00 76.81 184 GLN A C 1
ATOM 1450 O O . GLN A 1 184 ? 4.385 5.079 11.797 1.00 76.81 184 GLN A O 1
ATOM 1455 N N . GLY A 1 185 ? 2.430 5.574 10.803 1.00 77.44 185 GLY A N 1
ATOM 1456 C CA . GLY A 1 185 ? 1.651 5.802 12.011 1.00 77.44 185 GLY A CA 1
ATOM 1457 C C . GLY A 1 185 ? 0.306 5.094 11.920 1.00 77.44 185 GLY A C 1
ATOM 1458 O O . GLY A 1 185 ? -0.548 5.474 11.118 1.00 77.44 185 GLY A O 1
ATOM 1459 N N . THR A 1 186 ? 0.106 4.095 12.778 1.00 86.56 186 THR A N 1
ATOM 1460 C CA . THR A 1 186 ? -1.224 3.549 13.080 1.00 86.56 186 THR A CA 1
ATOM 1461 C C . THR A 1 186 ? -1.721 4.176 14.381 1.00 86.56 186 THR A C 1
ATOM 1463 O O . THR A 1 186 ? -0.923 4.442 15.282 1.00 86.56 186 THR A O 1
ATOM 1466 N N . ALA A 1 187 ? -3.017 4.462 14.470 1.00 90.88 187 ALA A N 1
ATOM 1467 C CA . ALA A 1 187 ? -3.637 5.011 15.670 1.00 90.88 187 ALA A CA 1
ATOM 1468 C C . ALA A 1 187 ? -5.111 4.643 15.771 1.00 90.88 187 ALA A C 1
ATOM 1470 O O . ALA A 1 187 ? -5.802 4.523 14.757 1.00 90.88 187 ALA A O 1
ATOM 1471 N N . LEU A 1 188 ? -5.600 4.534 17.003 1.00 94.19 188 LEU A N 1
ATOM 1472 C CA . LEU A 1 188 ? -7.003 4.292 17.292 1.00 94.19 188 LEU A CA 1
ATOM 1473 C C . LEU A 1 188 ? -7.553 5.416 18.168 1.00 94.19 188 LEU A C 1
ATOM 1475 O O . LEU A 1 188 ? -7.239 5.516 19.354 1.00 94.19 188 LEU A O 1
ATOM 1479 N N . PHE A 1 189 ? -8.379 6.265 17.566 1.00 95.44 189 PHE A N 1
ATOM 1480 C CA . PHE A 1 189 ? -9.069 7.347 18.255 1.00 95.44 189 PHE A CA 1
ATOM 1481 C C . PHE A 1 189 ? -10.443 6.851 18.698 1.00 95.44 189 PHE A C 1
ATOM 1483 O O . PHE A 1 189 ? -11.240 6.417 17.868 1.00 95.44 189 PHE A O 1
ATOM 1490 N N . ILE A 1 190 ? -10.710 6.878 20.000 1.00 95.50 190 ILE A N 1
ATOM 1491 C CA . ILE A 1 190 ? -11.929 6.347 20.624 1.00 95.50 190 ILE A CA 1
ATOM 1492 C C . ILE A 1 190 ? -12.662 7.507 21.294 1.00 95.50 190 ILE A C 1
ATOM 1494 O O . ILE A 1 190 ? -12.029 8.411 21.836 1.00 95.50 190 ILE A O 1
ATOM 1498 N N . ASP A 1 191 ? -13.990 7.504 21.243 1.00 96.00 191 ASP A N 1
ATOM 1499 C CA . ASP A 1 191 ? -14.785 8.531 21.902 1.00 96.00 191 ASP A CA 1
ATOM 1500 C C . ASP A 1 191 ? -14.617 8.461 23.431 1.00 96.00 191 ASP A C 1
ATOM 1502 O O . ASP A 1 191 ? -14.695 7.379 24.015 1.00 96.00 191 ASP A O 1
ATOM 1506 N N . GLU A 1 192 ? -14.404 9.607 24.089 1.00 93.75 192 GLU A N 1
ATOM 1507 C CA . GLU A 1 192 ? -14.116 9.682 25.535 1.00 93.75 192 GLU A CA 1
ATOM 1508 C C . GLU A 1 192 ? -15.211 9.098 26.455 1.00 93.75 192 GLU A C 1
ATOM 1510 O O . GLU A 1 192 ? -14.971 8.899 27.645 1.00 93.75 192 GLU A O 1
ATOM 1515 N N . ARG A 1 193 ? -16.399 8.781 25.918 1.00 93.19 193 ARG A N 1
ATOM 1516 C CA . ARG A 1 193 ? -17.480 8.078 26.631 1.00 93.19 193 ARG A CA 1
ATOM 1517 C C . ARG A 1 193 ? -17.252 6.569 26.795 1.00 93.19 193 ARG A C 1
ATOM 1519 O O . ARG A 1 193 ? -17.981 5.965 27.578 1.00 93.19 193 ARG A O 1
ATOM 1526 N N . PHE A 1 194 ? -16.308 5.955 26.075 1.00 93.88 194 PHE A N 1
ATOM 1527 C CA . PHE A 1 194 ? -16.025 4.514 26.157 1.00 93.88 194 PHE A CA 1
ATOM 1528 C C . PHE A 1 194 ? -14.762 4.235 26.978 1.00 93.88 194 PHE A C 1
ATOM 1530 O O . PHE A 1 194 ? -13.692 4.789 26.724 1.00 93.88 194 PHE A O 1
ATOM 1537 N N . THR A 1 195 ? -14.860 3.307 27.928 1.00 94.00 195 THR A N 1
ATOM 1538 C CA . THR A 1 195 ? -13.721 2.868 28.740 1.00 94.00 195 THR A CA 1
ATOM 1539 C C . THR A 1 195 ? -12.878 1.877 27.944 1.00 94.00 195 THR A C 1
ATOM 1541 O O . THR A 1 195 ? -13.377 0.823 27.544 1.00 94.00 195 THR A O 1
ATOM 1544 N N . VAL A 1 196 ? -11.598 2.190 27.730 1.00 94.06 196 VAL A N 1
ATOM 1545 C CA . VAL A 1 196 ? -10.647 1.286 27.066 1.00 94.06 196 VAL A CA 1
ATOM 1546 C C . VAL A 1 196 ? -10.062 0.303 28.080 1.00 94.06 196 VAL A C 1
ATOM 1548 O O . VAL A 1 196 ? -9.549 0.693 29.129 1.00 94.06 196 VAL A O 1
ATOM 1551 N N . GLU A 1 197 ? -10.108 -0.981 27.749 1.00 94.06 197 GLU A N 1
ATOM 1552 C CA . GLU A 1 197 ? -9.479 -2.060 28.502 1.00 94.06 197 GLU A CA 1
ATOM 1553 C C . GLU A 1 197 ? -7.959 -1.901 28.468 1.00 94.06 197 GLU A C 1
ATOM 1555 O O . GLU A 1 197 ? -7.344 -1.897 27.398 1.00 94.06 197 GLU A O 1
ATOM 1560 N N . ARG A 1 198 ? -7.341 -1.810 29.650 1.00 91.25 198 ARG A N 1
ATOM 1561 C CA . ARG A 1 198 ? -5.898 -1.572 29.774 1.00 91.25 198 ARG A CA 1
ATOM 1562 C C . ARG A 1 198 ? -5.062 -2.586 28.986 1.00 91.25 198 ARG A C 1
ATOM 1564 O O . ARG A 1 198 ? -4.136 -2.189 28.292 1.00 91.25 198 ARG A O 1
ATOM 1571 N N . GLU A 1 199 ? -5.419 -3.868 29.062 1.00 90.38 199 GLU A N 1
ATOM 1572 C CA . GLU A 1 199 ? -4.725 -4.951 28.356 1.00 90.38 199 GLU A CA 1
ATOM 1573 C C . GLU A 1 199 ? -4.665 -4.709 26.838 1.00 90.38 199 GLU A C 1
ATOM 1575 O O . GLU A 1 199 ? -3.618 -4.906 26.231 1.00 90.38 199 GLU A O 1
ATOM 1580 N N . PHE A 1 200 ? -5.746 -4.211 26.230 1.00 90.44 200 PHE A N 1
ATOM 1581 C CA . PHE A 1 200 ? -5.767 -3.884 24.805 1.00 90.44 200 PHE A CA 1
ATOM 1582 C C . PHE A 1 200 ? -4.878 -2.673 24.476 1.00 90.44 200 PHE A C 1
ATOM 1584 O O . PHE A 1 200 ? -4.184 -2.686 23.462 1.00 90.44 200 PHE A O 1
ATOM 1591 N N . GLY A 1 201 ? -4.849 -1.651 25.339 1.00 89.88 201 GLY A N 1
ATOM 1592 C CA . GLY A 1 201 ? -3.940 -0.506 25.194 1.00 89.88 201 GLY A CA 1
ATOM 1593 C C . GLY A 1 201 ? -2.464 -0.910 25.288 1.00 89.88 201 GLY A C 1
ATOM 1594 O O . GLY A 1 201 ? -1.692 -0.629 24.373 1.00 89.88 201 GLY A O 1
ATOM 1595 N N . ASP A 1 202 ? -2.100 -1.646 26.344 1.00 88.88 202 ASP A N 1
ATOM 1596 C CA . ASP A 1 202 ? -0.740 -2.155 26.565 1.00 88.88 202 ASP A CA 1
ATOM 1597 C C . ASP A 1 202 ? -0.300 -3.080 25.385 1.00 88.88 202 ASP A C 1
ATOM 1599 O O . ASP A 1 202 ? 0.859 -3.053 24.960 1.00 88.88 202 ASP A O 1
ATOM 1603 N N . GLN A 1 203 ? -1.219 -3.857 24.785 1.00 87.81 203 GLN A N 1
ATOM 1604 C CA . GLN A 1 203 ? -0.961 -4.694 23.596 1.00 87.81 203 GLN A CA 1
ATOM 1605 C C . GLN A 1 203 ? -0.847 -3.904 22.275 1.00 87.81 203 GLN A C 1
ATOM 1607 O O . GLN A 1 203 ? -0.045 -4.281 21.419 1.00 87.81 203 GLN A O 1
ATOM 1612 N N . MET A 1 204 ? -1.617 -2.825 22.090 1.00 87.69 204 MET A N 1
ATOM 1613 C CA . MET A 1 204 ? -1.554 -1.951 20.904 1.00 87.69 204 MET A CA 1
ATOM 1614 C C . MET A 1 204 ? -0.194 -1.253 20.772 1.00 87.69 204 MET A C 1
ATOM 1616 O O . MET A 1 204 ? 0.380 -1.212 19.679 1.00 87.69 204 MET A O 1
ATOM 1620 N N . GLU A 1 205 ? 0.350 -0.762 21.889 1.00 85.88 205 GLU A N 1
ATOM 1621 C CA . GLU A 1 205 ? 1.705 -0.208 21.937 1.00 85.88 205 GLU A CA 1
ATOM 1622 C C . GLU A 1 205 ? 2.746 -1.310 21.677 1.00 85.88 205 GLU A C 1
ATOM 1624 O O . GLU A 1 205 ? 3.579 -1.171 20.780 1.00 85.88 205 GLU A O 1
ATOM 1629 N N . THR A 1 206 ? 2.647 -2.443 22.388 1.00 82.75 206 THR A N 1
ATOM 1630 C CA . THR A 1 206 ? 3.643 -3.531 22.336 1.00 82.75 206 THR A CA 1
ATOM 1631 C C . THR A 1 206 ? 3.764 -4.193 20.959 1.00 82.75 206 THR A C 1
ATOM 1633 O O . THR A 1 206 ? 4.877 -4.340 20.456 1.00 82.75 206 THR A O 1
ATOM 1636 N N . PHE A 1 207 ? 2.649 -4.614 20.348 1.00 78.62 207 PHE A N 1
ATOM 1637 C CA . PHE A 1 207 ? 2.683 -5.429 19.123 1.00 78.62 207 PHE A CA 1
ATOM 1638 C C . PHE A 1 207 ? 2.737 -4.616 17.823 1.00 78.62 207 PHE A C 1
ATOM 1640 O O . PHE A 1 207 ? 3.115 -5.163 16.788 1.00 78.62 207 PHE A O 1
ATOM 1647 N N . PHE A 1 208 ? 2.330 -3.342 17.853 1.00 80.75 208 PHE A N 1
ATOM 1648 C CA . PHE A 1 208 ? 2.110 -2.548 16.636 1.00 80.75 208 PHE A CA 1
ATOM 1649 C C . PHE A 1 208 ? 2.706 -1.132 16.677 1.00 80.75 208 PHE A C 1
ATOM 1651 O O . PHE A 1 208 ? 2.705 -0.451 15.647 1.00 80.75 208 PHE A O 1
ATOM 1658 N N . GLY A 1 209 ? 3.192 -0.659 17.834 1.00 82.31 209 GLY A N 1
ATOM 1659 C CA . GLY A 1 209 ? 3.632 0.731 18.020 1.00 82.31 209 GLY A CA 1
ATOM 1660 C C . GLY A 1 209 ? 2.508 1.756 17.808 1.00 82.31 209 GLY A C 1
ATOM 1661 O O . GLY A 1 209 ? 2.767 2.881 17.367 1.00 82.31 209 GLY A O 1
ATOM 1662 N N . ALA A 1 210 ? 1.257 1.344 18.038 1.00 86.81 210 ALA A N 1
ATOM 1663 C CA . ALA A 1 210 ? 0.060 2.093 17.675 1.00 86.81 210 ALA A CA 1
ATOM 1664 C C . ALA A 1 210 ? -0.558 2.790 18.895 1.00 86.81 210 ALA A C 1
ATOM 1666 O O . ALA A 1 210 ? -0.939 2.137 19.865 1.00 86.81 210 ALA A O 1
ATOM 1667 N N . ASP A 1 211 ? -0.710 4.114 18.821 1.00 88.69 211 ASP A N 1
ATOM 1668 C CA . ASP A 1 211 ? -1.272 4.900 19.922 1.00 88.69 211 ASP A CA 1
ATOM 1669 C C . ASP A 1 211 ? -2.799 4.739 20.006 1.00 88.69 211 ASP A C 1
ATOM 1671 O O . ASP A 1 211 ? -3.508 4.813 18.995 1.00 88.69 211 ASP A O 1
ATOM 1675 N N . VAL A 1 212 ? -3.321 4.586 21.226 1.00 92.62 212 VAL A N 1
ATOM 1676 C CA . VAL A 1 212 ? -4.763 4.601 21.521 1.00 92.62 212 VAL A CA 1
ATOM 1677 C C . VAL A 1 212 ? -5.093 5.890 22.270 1.00 92.62 212 VAL A C 1
ATOM 1679 O O . VAL A 1 212 ? -4.539 6.147 23.335 1.00 92.62 212 VAL A O 1
ATOM 1682 N N . THR A 1 213 ? -5.969 6.726 21.710 1.00 92.88 213 THR A N 1
ATOM 1683 C CA . THR A 1 213 ? -6.246 8.080 22.228 1.00 92.88 213 THR A CA 1
ATOM 1684 C C . THR A 1 213 ? -7.745 8.310 22.407 1.00 92.88 213 THR A C 1
ATOM 1686 O O . THR A 1 213 ? -8.518 8.127 21.469 1.00 92.88 213 THR A O 1
ATOM 1689 N N . ALA A 1 214 ? -8.155 8.755 23.597 1.00 94.12 214 ALA A N 1
ATOM 1690 C CA . ALA A 1 214 ? -9.522 9.206 23.858 1.00 94.12 214 ALA A CA 1
ATOM 1691 C C . ALA A 1 214 ? -9.734 10.640 23.336 1.00 94.12 214 ALA A C 1
ATOM 1693 O O . ALA A 1 214 ? -8.897 11.513 23.576 1.00 94.12 214 ALA A O 1
ATOM 1694 N N . VAL A 1 215 ? -10.837 10.888 22.625 1.00 94.88 215 VAL A N 1
ATOM 1695 C CA . VAL A 1 215 ? -11.188 12.192 22.034 1.00 94.88 215 VAL A CA 1
ATOM 1696 C C . VAL A 1 215 ? -12.693 12.432 22.136 1.00 94.88 215 VAL A C 1
ATOM 1698 O O . VAL A 1 215 ? -13.488 11.560 21.809 1.00 94.88 215 VAL A O 1
ATOM 1701 N N . ASP A 1 216 ? -13.111 13.642 22.505 1.00 95.19 216 ASP A N 1
ATOM 1702 C CA . ASP A 1 216 ? -14.494 14.077 22.297 1.00 95.19 216 ASP A CA 1
ATOM 1703 C C . ASP A 1 216 ? -14.742 14.376 20.808 1.00 95.19 216 ASP A C 1
ATOM 1705 O O . ASP A 1 216 ? -14.281 15.398 20.285 1.00 95.19 216 ASP A O 1
ATOM 1709 N N . PHE A 1 217 ? -15.480 13.506 20.114 1.00 95.81 217 PHE A N 1
ATOM 1710 C CA . PHE A 1 217 ? -15.860 13.722 18.713 1.00 95.81 217 PHE A CA 1
ATOM 1711 C C . PHE A 1 217 ? -16.993 14.748 18.530 1.00 95.81 217 PHE A C 1
ATOM 1713 O O . PHE A 1 217 ? -17.190 15.239 17.418 1.00 95.81 217 PHE A O 1
ATOM 1720 N N . SER A 1 218 ? -17.712 15.140 19.591 1.00 94.88 218 SER A N 1
ATOM 1721 C CA . SER A 1 218 ? -18.725 16.204 19.510 1.00 94.88 218 SER A CA 1
ATOM 1722 C C . SER A 1 218 ? -18.102 17.591 19.296 1.00 94.88 218 SER A C 1
ATOM 1724 O O . SER A 1 218 ? -18.701 18.447 18.643 1.00 94.88 218 SER A O 1
ATOM 1726 N N . LYS A 1 219 ? -16.858 17.800 19.754 1.00 95.88 219 LYS A N 1
ATOM 1727 C CA . LYS A 1 219 ? -16.045 19.007 19.511 1.00 95.88 219 LYS A CA 1
ATOM 1728 C C . LYS A 1 219 ? -15.306 18.932 18.161 1.00 95.88 219 LYS A C 1
ATOM 1730 O O . LYS A 1 219 ? -14.103 19.169 18.115 1.00 95.88 219 LYS A O 1
ATOM 1735 N N . THR A 1 220 ? -16.018 18.620 17.075 1.00 94.94 220 THR A N 1
ATOM 1736 C CA . THR A 1 220 ? -15.482 18.205 15.755 1.00 94.94 220 THR A CA 1
ATOM 1737 C C . THR A 1 220 ? -14.204 18.909 15.277 1.00 94.94 220 THR A C 1
ATOM 1739 O O . THR A 1 220 ? -13.267 18.238 14.851 1.00 94.94 220 THR A O 1
ATOM 1742 N N . GLU A 1 221 ? -14.128 20.242 15.346 1.00 95.44 221 GLU A N 1
ATOM 1743 C CA . GLU A 1 221 ? -12.949 21.009 14.908 1.00 95.44 221 GLU A CA 1
ATOM 1744 C C . GLU A 1 221 ? -11.714 20.773 15.794 1.00 95.44 221 GLU A C 1
ATOM 1746 O O . GLU A 1 221 ? -10.597 20.690 15.284 1.00 95.44 221 GLU A O 1
ATOM 1751 N N . LEU A 1 222 ? -11.905 20.600 17.106 1.00 95.00 222 LEU A N 1
ATOM 1752 C CA . LEU A 1 222 ? -10.840 20.224 18.037 1.00 95.00 222 LEU A CA 1
ATOM 1753 C C . LEU A 1 222 ? -10.401 18.775 17.792 1.00 95.00 222 LEU A C 1
ATOM 1755 O O . LEU A 1 222 ? -9.203 18.514 17.711 1.00 95.00 222 LEU A O 1
ATOM 1759 N N . SER A 1 223 ? -11.353 17.854 17.604 1.00 95.12 223 SER A N 1
ATOM 1760 C CA . SER A 1 223 ? -11.084 16.447 17.271 1.00 95.12 223 SER A CA 1
ATOM 1761 C C . SER A 1 223 ? -10.252 16.340 15.984 1.00 95.12 223 SER A C 1
ATOM 1763 O O . SER A 1 223 ? -9.223 15.667 15.955 1.00 95.12 223 SER A O 1
ATOM 1765 N N . LYS A 1 224 ? -10.652 17.079 14.938 1.00 95.19 224 LYS A N 1
ATOM 1766 C CA . LYS A 1 224 ? -9.945 17.190 13.654 1.00 95.19 224 LYS A CA 1
ATOM 1767 C C . LYS A 1 224 ? -8.532 17.752 13.826 1.00 95.19 224 LYS A C 1
ATOM 1769 O O . LYS A 1 224 ? -7.593 17.206 13.254 1.00 95.19 224 LYS A O 1
ATOM 1774 N N . SER A 1 225 ? -8.370 18.808 14.629 1.00 94.62 225 SER A N 1
ATOM 1775 C CA . SER A 1 225 ? -7.059 19.407 14.906 1.00 94.62 225 SER A CA 1
ATOM 1776 C C . SER A 1 225 ? -6.116 18.422 15.601 1.00 94.62 225 SER A C 1
ATOM 1778 O O . SER A 1 225 ? -4.990 18.252 15.145 1.00 94.62 225 SER A O 1
ATOM 1780 N N . ILE A 1 226 ? -6.582 17.733 16.650 1.00 93.88 226 ILE A N 1
ATOM 1781 C CA . ILE A 1 226 ? -5.802 16.725 17.393 1.00 93.88 226 ILE A CA 1
ATOM 1782 C C . ILE A 1 226 ? -5.341 15.597 16.460 1.00 93.88 226 ILE A C 1
ATOM 1784 O O . ILE A 1 226 ? -4.180 15.187 16.496 1.00 93.88 226 ILE A O 1
ATOM 1788 N N . ILE A 1 227 ? -6.237 15.113 15.597 1.00 93.44 227 ILE A N 1
ATOM 1789 C CA . ILE A 1 227 ? -5.951 14.017 14.667 1.00 93.44 227 ILE A CA 1
ATOM 1790 C C . ILE A 1 227 ? -4.968 14.443 13.565 1.00 93.44 227 ILE A C 1
ATOM 1792 O O . ILE A 1 227 ? -4.002 13.726 13.298 1.00 93.44 227 ILE A O 1
ATOM 1796 N N . ASN A 1 228 ? -5.165 1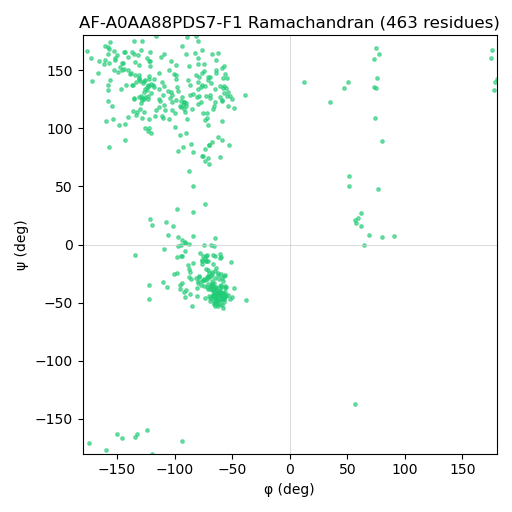5.609 12.944 1.00 93.62 228 ASN A N 1
ATOM 1797 C CA . ASN A 1 228 ? -4.254 16.104 11.908 1.00 93.62 228 ASN A CA 1
ATOM 1798 C C . ASN A 1 228 ? -2.868 16.447 12.487 1.00 93.62 228 ASN A C 1
ATOM 1800 O O . ASN A 1 228 ? -1.854 16.124 11.868 1.00 93.62 228 ASN A O 1
ATOM 1804 N N . GLU A 1 229 ? -2.795 17.014 13.699 1.00 92.44 229 GLU A N 1
ATOM 1805 C CA . GLU A 1 229 ? -1.525 17.239 14.403 1.00 92.44 229 GLU A CA 1
ATOM 1806 C C . GLU A 1 229 ? -0.807 15.915 14.704 1.00 92.44 229 GLU A C 1
ATOM 1808 O O . GLU A 1 229 ? 0.393 15.794 14.452 1.00 92.44 229 GLU A O 1
ATOM 1813 N N . TYR A 1 230 ? -1.533 14.895 15.179 1.00 90.06 230 TYR A N 1
ATOM 1814 C CA . TYR A 1 230 ? -0.983 13.559 15.414 1.00 90.06 230 TYR A CA 1
ATOM 1815 C C . TYR A 1 230 ? -0.363 12.958 14.143 1.00 90.06 230 TYR A C 1
ATOM 1817 O O . TYR A 1 230 ? 0.781 12.496 14.176 1.00 90.06 230 TYR A O 1
ATOM 1825 N N . VAL A 1 231 ? -1.095 12.983 13.022 1.00 88.44 231 VAL A N 1
ATOM 1826 C CA . VAL A 1 231 ? -0.636 12.410 11.746 1.00 88.44 231 VAL A CA 1
ATOM 1827 C C . VAL A 1 231 ? 0.561 13.184 11.189 1.00 88.44 231 VAL A C 1
ATOM 1829 O O . VAL A 1 231 ? 1.557 12.571 10.799 1.00 88.44 231 VAL A O 1
ATOM 1832 N N . SER A 1 232 ? 0.519 14.516 11.239 1.00 89.56 232 SER A N 1
ATOM 1833 C CA . SER A 1 232 ? 1.641 15.377 10.852 1.00 89.56 232 SER A CA 1
ATOM 1834 C C . SER A 1 232 ? 2.890 15.079 11.691 1.00 89.56 232 SER A C 1
ATOM 1836 O O . SER A 1 232 ? 3.967 14.836 11.145 1.00 89.56 232 SER A O 1
ATOM 1838 N N . ARG A 1 233 ? 2.748 14.963 13.019 1.00 88.50 233 ARG A N 1
ATOM 1839 C CA . ARG A 1 233 ? 3.848 14.630 13.940 1.00 88.50 233 ARG A CA 1
ATOM 1840 C C . ARG A 1 233 ? 4.446 13.242 13.687 1.00 88.50 233 ARG A C 1
ATOM 1842 O O . ARG A 1 233 ? 5.663 13.098 13.735 1.00 88.50 233 ARG A O 1
ATOM 1849 N N . LYS A 1 234 ? 3.616 12.226 13.422 1.00 83.25 234 LYS A N 1
ATOM 1850 C CA . LYS A 1 234 ? 4.054 10.839 13.145 1.00 83.25 234 LYS A CA 1
ATOM 1851 C C . LYS A 1 234 ? 4.643 10.638 11.743 1.00 83.25 234 LYS A C 1
ATOM 1853 O O . LYS A 1 234 ? 5.210 9.581 11.493 1.00 83.25 234 LYS A O 1
ATOM 1858 N N . THR A 1 235 ? 4.522 11.627 10.856 1.00 78.94 235 THR A N 1
ATOM 1859 C CA . THR A 1 235 ? 5.056 11.602 9.481 1.00 78.94 235 THR A CA 1
ATOM 1860 C C . THR A 1 235 ? 6.042 12.741 9.206 1.00 78.94 235 THR A C 1
ATOM 1862 O O . THR A 1 235 ? 6.185 13.165 8.064 1.00 78.94 235 THR A O 1
ATOM 1865 N N . GLY A 1 236 ? 6.659 13.333 10.238 1.00 82.38 236 GLY A N 1
ATOM 1866 C CA . GLY A 1 236 ? 7.670 14.386 10.060 1.00 82.38 236 GLY A CA 1
ATOM 1867 C C . GLY A 1 236 ? 7.177 15.638 9.312 1.00 82.38 236 GLY A C 1
ATOM 1868 O O . GLY A 1 236 ? 7.976 16.349 8.705 1.00 82.38 236 GLY A O 1
ATOM 1869 N N . GLY A 1 237 ? 5.864 15.895 9.307 1.00 84.19 237 GLY A N 1
ATOM 1870 C CA . GLY A 1 237 ? 5.209 16.942 8.517 1.00 84.19 237 GLY A CA 1
ATOM 1871 C C . GLY A 1 237 ? 4.962 16.593 7.041 1.00 84.19 237 GLY A C 1
ATOM 1872 O O . GLY A 1 237 ? 4.517 17.457 6.287 1.00 84.19 237 GLY A O 1
ATOM 1873 N N . LYS A 1 238 ? 5.232 15.353 6.605 1.00 82.88 238 LYS A N 1
ATOM 1874 C CA . LYS A 1 238 ? 5.015 14.876 5.226 1.00 82.88 238 LYS A CA 1
ATOM 1875 C C . LYS A 1 238 ? 3.533 14.700 4.886 1.00 82.88 238 LYS A C 1
ATOM 1877 O O . LYS A 1 238 ? 3.178 14.856 3.721 1.00 82.88 238 LYS A O 1
ATOM 1882 N N . VAL A 1 239 ? 2.684 14.392 5.873 1.00 80.56 239 VAL A N 1
ATOM 1883 C CA . VAL A 1 239 ? 1.222 14.303 5.723 1.00 80.56 239 VAL A CA 1
ATOM 1884 C C . VAL A 1 239 ? 0.556 15.309 6.663 1.00 80.56 239 VAL A C 1
ATOM 1886 O O . VAL A 1 239 ? 0.372 15.049 7.848 1.00 80.56 239 VAL A O 1
ATOM 1889 N N . SER A 1 240 ? 0.216 16.484 6.132 1.00 78.25 240 SER A N 1
ATOM 1890 C CA . SER A 1 240 ? -0.295 17.625 6.908 1.00 78.25 240 SER A CA 1
ATOM 1891 C C . SER A 1 240 ? -1.779 17.532 7.283 1.00 78.25 240 SER A C 1
ATOM 1893 O O . SER A 1 240 ? -2.177 18.049 8.325 1.00 78.25 240 SER A O 1
ATOM 1895 N N . GLU A 1 241 ? -2.597 16.890 6.448 1.00 84.62 241 GLU A N 1
ATOM 1896 C CA . GLU A 1 241 ? -4.044 16.755 6.639 1.00 84.62 241 GLU A CA 1
ATOM 1897 C C . GLU A 1 241 ? -4.482 15.310 6.358 1.00 84.62 241 GLU A C 1
ATOM 1899 O O . GLU A 1 241 ? -4.206 14.756 5.290 1.00 84.62 241 GLU A O 1
ATOM 1904 N N . MET A 1 242 ? -5.158 14.698 7.331 1.00 86.75 242 MET A N 1
ATOM 1905 C CA . MET A 1 242 ? -5.786 13.375 7.238 1.00 86.75 242 MET A CA 1
ATOM 1906 C C . MET A 1 242 ? -7.312 13.495 7.141 1.00 86.75 242 MET A C 1
ATOM 1908 O O . MET A 1 242 ? -7.956 12.735 6.422 1.00 86.75 242 MET A O 1
ATOM 1912 N N . LEU A 1 243 ? -7.877 14.470 7.859 1.00 88.62 243 LEU A N 1
ATOM 1913 C CA . LEU A 1 243 ? -9.304 14.742 7.978 1.00 88.62 243 LEU A CA 1
ATOM 1914 C C . LEU A 1 243 ? -9.633 16.174 7.561 1.00 88.62 243 LEU A C 1
ATOM 1916 O O . LEU A 1 243 ? -9.154 17.123 8.183 1.00 88.62 243 LEU A O 1
ATOM 1920 N N . THR A 1 244 ? -10.557 16.315 6.612 1.00 88.56 244 THR A N 1
ATOM 1921 C CA . THR A 1 244 ? -11.217 17.590 6.287 1.00 88.56 244 THR A CA 1
ATOM 1922 C C . THR A 1 244 ? -12.371 17.908 7.249 1.00 88.56 244 THR A C 1
ATOM 1924 O O . THR A 1 244 ? -12.694 19.072 7.496 1.00 88.56 244 THR A O 1
ATOM 1927 N N . SER A 1 245 ? -13.008 16.874 7.808 1.00 90.62 245 SER A N 1
ATOM 1928 C CA . SER A 1 245 ? -14.180 16.951 8.691 1.00 90.62 245 SER A CA 1
ATOM 1929 C C . SER A 1 245 ? -14.246 15.749 9.647 1.00 90.62 245 SER A C 1
ATOM 1931 O O . SER A 1 245 ? -13.538 14.761 9.470 1.00 90.62 245 SER A O 1
ATOM 1933 N N . VAL A 1 246 ? -15.092 15.849 10.677 1.00 92.56 246 VAL A N 1
ATOM 1934 C CA . VAL A 1 246 ? -15.348 14.817 11.698 1.00 92.56 246 VAL A CA 1
ATOM 1935 C C . VAL A 1 246 ? -16.855 14.734 11.935 1.00 92.56 246 VAL A C 1
ATOM 1937 O O . VAL A 1 246 ? -17.512 15.770 12.042 1.00 92.56 246 VAL A O 1
ATOM 1940 N N . GLU A 1 247 ? -17.409 13.526 12.051 1.00 93.06 247 GLU A N 1
ATOM 1941 C CA . GLU A 1 247 ? -18.820 13.336 12.405 1.00 93.06 247 GLU A CA 1
ATOM 1942 C C . GLU A 1 247 ? -19.019 13.320 13.935 1.00 93.06 247 GLU A C 1
ATOM 1944 O O . GLU A 1 247 ? -18.385 12.498 14.604 1.00 93.06 247 GLU A O 1
ATOM 1949 N N . PRO A 1 248 ? -19.950 14.117 14.509 1.00 93.38 248 PRO A N 1
ATOM 1950 C CA . PRO A 1 248 ? -20.217 14.152 15.958 1.00 93.38 248 PRO A CA 1
ATOM 1951 C C . PRO A 1 248 ? -20.683 12.832 16.597 1.00 93.38 248 PRO A C 1
ATOM 1953 O O . PRO A 1 248 ? -20.787 12.738 17.818 1.00 93.38 248 PRO A O 1
ATOM 1956 N N . LEU A 1 249 ? -21.036 11.833 15.780 1.00 93.56 249 LEU A N 1
ATOM 1957 C CA . LEU A 1 249 ? -21.501 10.509 16.211 1.00 93.56 249 LEU A CA 1
ATOM 1958 C C . LEU A 1 249 ? -20.441 9.409 16.015 1.00 93.56 249 LEU A C 1
ATOM 1960 O O . LEU A 1 249 ? -20.742 8.230 16.210 1.00 93.56 249 LEU A O 1
ATOM 1964 N N . THR A 1 250 ? -19.211 9.786 15.651 1.00 95.56 250 THR A N 1
ATOM 1965 C CA . THR A 1 250 ? -18.056 8.880 15.616 1.00 95.56 250 THR A CA 1
ATOM 1966 C C . THR A 1 250 ? -17.838 8.287 17.008 1.00 95.56 250 THR A C 1
ATOM 1968 O O . THR A 1 250 ? -17.680 9.023 17.974 1.00 95.56 250 THR A O 1
ATOM 1971 N N . GLN A 1 251 ? -17.830 6.958 17.119 1.00 95.25 251 GLN A N 1
ATOM 1972 C CA . GLN A 1 251 ? -17.463 6.255 18.357 1.00 95.25 251 GLN A CA 1
ATOM 1973 C C . GLN A 1 251 ? -15.990 5.841 18.362 1.00 95.25 251 GLN A C 1
ATOM 1975 O O . GLN A 1 251 ? -15.351 5.805 19.408 1.00 95.25 251 GLN A O 1
ATOM 1980 N N . MET A 1 252 ? -15.466 5.477 17.189 1.00 95.38 252 MET A N 1
ATOM 1981 C CA . MET A 1 252 ? -14.099 5.001 17.028 1.00 95.38 252 MET A CA 1
ATOM 1982 C C . MET A 1 252 ? -13.617 5.189 15.591 1.00 95.38 252 MET A C 1
ATOM 1984 O O . MET A 1 252 ? -14.342 4.882 14.640 1.00 95.38 252 MET A O 1
ATOM 1988 N N . MET A 1 253 ? -12.384 5.655 15.439 1.00 95.44 253 MET A N 1
ATOM 1989 C CA . MET A 1 253 ? -11.724 5.918 14.169 1.00 95.44 253 MET A CA 1
ATOM 1990 C C . MET A 1 253 ? -10.341 5.260 14.162 1.00 95.44 253 MET A C 1
ATOM 1992 O O . MET A 1 253 ? -9.472 5.612 14.958 1.00 95.44 253 MET A O 1
ATOM 1996 N N . LEU A 1 254 ? -10.144 4.302 13.256 1.00 94.81 254 LEU A N 1
ATOM 1997 C CA . LEU A 1 254 ? -8.850 3.661 13.017 1.00 94.81 254 LEU A CA 1
ATOM 1998 C C . LEU A 1 254 ? -8.143 4.389 11.872 1.00 94.81 254 LEU A C 1
ATOM 2000 O O . LEU A 1 254 ? -8.643 4.428 10.745 1.00 94.81 254 LEU A O 1
ATOM 2004 N N . LEU A 1 255 ? -6.979 4.960 12.166 1.00 92.94 255 LEU A N 1
ATOM 2005 C CA . LEU A 1 255 ? -6.154 5.674 11.203 1.00 92.94 255 LEU A CA 1
ATOM 2006 C C . LEU A 1 255 ? -4.896 4.883 10.891 1.00 92.94 255 LEU A C 1
ATOM 2008 O O . LEU A 1 255 ? -4.212 4.401 11.793 1.00 92.94 255 LEU A O 1
ATOM 2012 N N . ASN A 1 256 ? -4.561 4.829 9.609 1.00 91.50 256 ASN A N 1
ATOM 2013 C CA . ASN A 1 256 ? -3.301 4.291 9.135 1.00 91.50 256 ASN A CA 1
ATOM 2014 C C . ASN A 1 256 ? -2.700 5.251 8.102 1.00 91.50 256 ASN A C 1
ATOM 2016 O O . ASN A 1 256 ? -3.250 5.422 7.015 1.00 91.50 256 ASN A O 1
ATOM 2020 N N . THR A 1 257 ? -1.590 5.899 8.452 1.00 88.50 257 THR A N 1
ATOM 2021 C CA . THR A 1 257 ? -0.866 6.811 7.555 1.00 88.50 257 THR A CA 1
ATOM 2022 C C . THR A 1 257 ? 0.542 6.297 7.312 1.00 88.50 257 THR A C 1
ATOM 2024 O O . THR A 1 257 ? 1.207 5.868 8.255 1.00 88.50 257 THR A O 1
ATOM 2027 N N . ILE A 1 258 ? 1.012 6.357 6.067 1.00 87.81 258 ILE A N 1
ATOM 2028 C CA . ILE A 1 258 ? 2.342 5.874 5.698 1.00 87.81 258 ILE A CA 1
ATOM 2029 C C . ILE A 1 258 ? 2.978 6.709 4.575 1.00 87.81 258 ILE A C 1
ATOM 2031 O O . ILE A 1 258 ? 2.341 7.018 3.568 1.00 87.81 258 ILE A O 1
ATOM 2035 N N . PHE A 1 259 ? 4.249 7.065 4.756 1.00 87.75 259 PHE A N 1
ATOM 2036 C CA . PHE A 1 259 ? 5.083 7.806 3.812 1.00 87.75 259 PHE A CA 1
ATOM 2037 C C . PHE A 1 259 ? 6.318 6.976 3.438 1.00 87.75 259 PHE A C 1
ATOM 2039 O O . PHE A 1 259 ? 7.034 6.492 4.317 1.00 87.75 259 PHE A O 1
ATOM 2046 N N . PHE A 1 260 ? 6.592 6.843 2.137 1.00 86.81 260 PHE A N 1
ATOM 2047 C CA . PHE A 1 260 ? 7.783 6.165 1.622 1.00 86.81 260 PHE A CA 1
ATOM 2048 C C . PHE A 1 260 ? 8.625 7.067 0.712 1.00 86.81 260 PHE A C 1
ATOM 2050 O O . PHE A 1 260 ? 8.134 7.605 -0.284 1.00 86.81 260 PHE A O 1
ATOM 2057 N N . GLN A 1 261 ? 9.921 7.158 1.022 1.00 85.25 261 GLN A N 1
ATOM 2058 C CA . GLN A 1 261 ? 10.939 7.783 0.177 1.00 85.25 261 GLN A CA 1
ATOM 2059 C C . GLN A 1 261 ? 12.246 6.986 0.298 1.00 85.25 261 GLN A C 1
ATOM 2061 O O . GLN A 1 261 ? 13.063 7.230 1.183 1.00 85.25 261 GLN A O 1
ATOM 2066 N N . GLY A 1 262 ? 12.411 5.988 -0.573 1.00 84.50 262 GLY A N 1
ATOM 2067 C CA . GLY A 1 262 ? 13.569 5.092 -0.577 1.00 84.50 262 GLY A CA 1
ATOM 2068 C C . GLY A 1 262 ? 14.801 5.674 -1.276 1.00 84.50 262 GLY A C 1
ATOM 2069 O O . GLY A 1 262 ? 14.692 6.357 -2.289 1.00 84.50 262 GLY A O 1
ATOM 2070 N N . ASP A 1 263 ? 15.982 5.332 -0.761 1.00 89.00 263 ASP A N 1
ATOM 2071 C CA . ASP A 1 263 ? 17.295 5.661 -1.333 1.00 89.00 263 ASP A CA 1
ATOM 2072 C C . ASP A 1 263 ? 17.709 4.498 -2.268 1.00 89.00 263 ASP A C 1
ATOM 2074 O O . ASP A 1 263 ? 17.862 3.366 -1.799 1.00 89.00 263 ASP A O 1
ATOM 2078 N N . TRP A 1 264 ? 17.812 4.701 -3.590 1.00 91.62 264 TRP A N 1
ATOM 2079 C CA . TRP A 1 264 ? 18.130 3.614 -4.541 1.00 91.62 264 TRP A CA 1
ATOM 2080 C C . TRP A 1 264 ? 19.471 2.938 -4.187 1.00 91.62 264 TRP A C 1
ATOM 2082 O O . TRP A 1 264 ? 20.432 3.624 -3.829 1.00 91.62 264 TRP A O 1
ATOM 2092 N N . ASP A 1 265 ? 19.599 1.611 -4.367 1.00 90.81 265 ASP A N 1
ATOM 2093 C CA . ASP A 1 265 ? 20.903 0.916 -4.233 1.00 90.81 265 ASP A CA 1
ATOM 2094 C C . ASP A 1 265 ? 21.955 1.616 -5.105 1.00 90.81 265 ASP A C 1
ATOM 2096 O O . ASP A 1 265 ? 23.035 2.011 -4.647 1.00 90.81 265 ASP A O 1
ATOM 2100 N N . ARG A 1 266 ? 21.546 1.894 -6.348 1.00 90.62 266 ARG A N 1
ATOM 2101 C CA . ARG A 1 266 ? 22.290 2.662 -7.342 1.00 90.62 266 ARG A CA 1
ATOM 2102 C C . ARG A 1 266 ? 21.383 3.777 -7.891 1.00 90.62 266 ARG A C 1
ATOM 2104 O O . ARG A 1 266 ? 20.500 3.442 -8.685 1.00 90.62 266 ARG A O 1
ATOM 2111 N N . PRO A 1 267 ? 21.609 5.062 -7.563 1.00 92.38 267 PRO A N 1
ATOM 2112 C CA . PRO A 1 267 ? 20.773 6.178 -8.026 1.00 92.38 267 PRO A CA 1
ATOM 2113 C C . PRO A 1 267 ? 20.758 6.360 -9.549 1.00 92.38 267 PRO A C 1
ATOM 2115 O O . PRO A 1 267 ? 21.611 5.822 -10.266 1.00 92.38 267 PRO A O 1
ATOM 2118 N N . PHE A 1 268 ? 19.788 7.135 -10.031 1.00 93.12 268 PHE A N 1
ATOM 2119 C CA . PHE A 1 268 ? 19.814 7.719 -11.375 1.00 93.12 268 PHE A CA 1
ATOM 2120 C C . PHE A 1 268 ? 20.713 8.968 -11.367 1.00 93.12 268 PHE A C 1
ATOM 2122 O O . PHE A 1 268 ? 20.986 9.528 -10.306 1.00 93.12 268 PHE A O 1
ATOM 2129 N N . ASP A 1 269 ? 21.193 9.408 -12.530 1.00 92.38 269 ASP A N 1
ATOM 2130 C CA . ASP A 1 269 ? 21.906 10.687 -12.636 1.00 92.38 269 ASP A CA 1
ATOM 2131 C C . ASP A 1 269 ? 20.892 11.812 -12.929 1.00 92.38 269 ASP A C 1
ATOM 2133 O O . ASP A 1 269 ? 20.240 11.767 -13.978 1.00 92.38 269 ASP A O 1
ATOM 2137 N N . PRO A 1 270 ? 20.747 12.839 -12.066 1.00 92.44 270 PRO A N 1
ATOM 2138 C CA . PRO A 1 270 ? 19.891 13.993 -12.347 1.00 92.44 270 PRO A CA 1
ATOM 2139 C C . PRO A 1 270 ? 20.248 14.721 -13.650 1.00 92.44 270 PRO A C 1
ATOM 2141 O O . PRO A 1 270 ? 19.366 15.283 -14.291 1.00 92.44 270 PRO A O 1
ATOM 2144 N N . ASN A 1 271 ? 21.510 14.666 -14.091 1.00 92.81 271 ASN A N 1
ATOM 2145 C CA . ASN A 1 271 ? 21.943 15.248 -15.367 1.00 92.81 271 ASN A CA 1
ATOM 2146 C C . ASN A 1 271 ? 21.461 14.441 -16.589 1.00 92.81 271 ASN A C 1
ATOM 2148 O O . ASN A 1 271 ? 21.510 14.946 -17.705 1.00 92.81 271 ASN A O 1
ATOM 2152 N N . SER A 1 272 ? 20.993 13.204 -16.381 1.00 93.56 272 SER A N 1
ATOM 2153 C CA . SER A 1 272 ? 20.379 12.331 -17.396 1.00 93.56 272 SER A CA 1
ATOM 2154 C C . SER A 1 272 ? 18.844 12.300 -17.296 1.00 93.56 272 SER A C 1
ATOM 2156 O O . SER A 1 272 ? 18.211 11.381 -17.813 1.00 93.56 272 SER A O 1
ATOM 2158 N N . THR A 1 273 ? 18.231 13.255 -16.587 1.00 95.69 273 THR A N 1
ATOM 2159 C CA . THR A 1 273 ? 16.770 13.357 -16.463 1.00 95.69 273 THR A CA 1
ATOM 2160 C C . THR A 1 273 ? 16.230 14.414 -17.423 1.00 95.69 273 THR A C 1
ATOM 2162 O O . THR A 1 273 ? 16.474 15.606 -17.244 1.00 95.69 273 THR A O 1
ATOM 2165 N N . GLU A 1 274 ? 15.466 13.987 -18.431 1.00 95.75 274 GLU A N 1
ATOM 2166 C CA . GLU A 1 274 ? 14.958 14.857 -19.502 1.00 95.75 274 GLU A CA 1
ATOM 2167 C C . GLU A 1 274 ? 13.424 14.862 -19.581 1.00 95.75 274 GLU A C 1
ATOM 2169 O O . GLU A 1 274 ? 12.754 13.891 -19.226 1.00 95.75 274 GLU A O 1
ATOM 2174 N N . MET A 1 275 ? 12.839 15.954 -20.084 1.00 97.88 275 MET A N 1
ATOM 2175 C CA . MET A 1 275 ? 11.391 16.039 -20.303 1.00 97.88 275 MET A CA 1
ATOM 2176 C C . MET A 1 275 ? 10.971 15.158 -21.486 1.00 97.88 275 MET A C 1
ATOM 2178 O O . MET A 1 275 ? 11.315 15.438 -22.634 1.00 97.88 275 MET A O 1
ATOM 2182 N N . SER A 1 276 ? 10.203 14.107 -21.203 1.00 97.62 276 SER A N 1
ATOM 2183 C CA . SER A 1 276 ? 9.739 13.125 -22.186 1.00 97.62 276 SER A CA 1
ATOM 2184 C C . SER A 1 276 ? 8.217 13.019 -22.243 1.00 97.62 276 SER A C 1
ATOM 2186 O O . SER A 1 276 ? 7.503 13.300 -21.280 1.00 97.62 276 SER A O 1
ATOM 2188 N N . ARG A 1 277 ? 7.712 12.526 -23.381 1.00 97.75 277 ARG A N 1
ATOM 2189 C CA . ARG A 1 277 ? 6.291 12.197 -23.564 1.00 97.75 277 ARG A CA 1
ATOM 2190 C C . ARG A 1 277 ? 5.899 10.977 -22.731 1.00 97.75 277 ARG A C 1
ATOM 2192 O O . ARG A 1 277 ? 6.504 9.917 -22.887 1.00 97.75 277 ARG A O 1
ATOM 2199 N N . PHE A 1 278 ? 4.829 11.111 -21.955 1.00 97.69 278 PHE A N 1
ATOM 2200 C CA . PHE A 1 278 ? 4.093 10.000 -21.358 1.00 97.69 278 PHE A CA 1
ATOM 2201 C C . PHE A 1 278 ? 2.687 9.946 -21.970 1.00 97.69 278 PHE A C 1
ATOM 2203 O O . PHE A 1 278 ? 1.960 10.939 -21.969 1.00 97.69 278 PHE A O 1
ATOM 2210 N N . TYR A 1 279 ? 2.319 8.794 -22.521 1.00 95.38 279 TYR A N 1
ATOM 2211 C CA . TYR A 1 279 ? 1.042 8.528 -23.175 1.00 95.38 279 TYR A CA 1
ATOM 2212 C C . TYR A 1 279 ? 0.055 8.018 -22.120 1.00 95.38 279 TYR A C 1
ATOM 2214 O O . TYR A 1 279 ? 0.074 6.835 -21.791 1.00 95.38 279 TYR A O 1
ATOM 2222 N N . VAL A 1 280 ? -0.767 8.913 -21.565 1.00 93.25 280 VAL A N 1
ATOM 2223 C CA . VAL A 1 280 ? -1.813 8.574 -20.577 1.00 93.25 280 VAL A CA 1
ATOM 2224 C C . VAL A 1 280 ? -2.844 7.642 -21.217 1.00 93.25 280 VAL A C 1
ATOM 2226 O O . VAL A 1 280 ? -3.247 6.645 -20.627 1.00 93.25 280 VAL A O 1
ATOM 2229 N N . ASP A 1 281 ? -3.199 7.931 -22.470 1.00 89.56 281 ASP A N 1
ATOM 2230 C CA . ASP A 1 281 ? -3.965 7.052 -23.348 1.00 89.56 281 ASP A CA 1
ATOM 2231 C C . ASP A 1 281 ? -3.573 7.297 -24.826 1.00 89.56 281 ASP A C 1
ATOM 2233 O O . ASP A 1 281 ? -2.514 7.855 -25.123 1.00 89.56 281 ASP A O 1
ATOM 2237 N N . LYS A 1 282 ? -4.402 6.848 -25.778 1.00 86.56 282 LYS A N 1
ATOM 2238 C CA . LYS A 1 282 ? -4.156 6.969 -27.230 1.00 86.56 282 LYS A CA 1
ATOM 2239 C C . LYS A 1 282 ? -4.281 8.402 -27.774 1.00 86.56 282 LYS A C 1
ATOM 2241 O O . LYS A 1 282 ? -3.860 8.650 -28.903 1.00 86.56 282 LYS A O 1
ATOM 2246 N N . TYR A 1 283 ? -4.863 9.316 -27.003 1.00 90.06 283 TYR A N 1
ATOM 2247 C CA . TYR A 1 283 ? -5.170 10.697 -27.376 1.00 90.06 283 TYR A CA 1
ATOM 2248 C C . TYR A 1 283 ? -4.508 11.711 -26.430 1.00 90.06 283 TYR A C 1
ATOM 2250 O O . TYR A 1 283 ? -4.078 12.773 -26.881 1.00 90.06 283 TYR A O 1
ATOM 2258 N N . ASN A 1 284 ? -4.387 11.384 -25.139 1.00 93.38 284 ASN A N 1
ATOM 2259 C CA . ASN A 1 284 ? -3.792 12.254 -24.126 1.00 93.38 284 ASN A CA 1
ATOM 2260 C C . ASN A 1 284 ? -2.304 11.948 -23.896 1.00 93.38 284 ASN A C 1
ATOM 2262 O O . ASN A 1 284 ? -1.929 10.860 -23.455 1.00 93.38 284 ASN A O 1
ATOM 2266 N N . VAL A 1 285 ? -1.452 12.947 -24.144 1.00 96.31 285 VAL A N 1
ATOM 2267 C CA . VAL A 1 285 ? 0.002 12.876 -23.933 1.00 96.31 285 VAL A CA 1
ATOM 2268 C C . VAL A 1 285 ? 0.454 14.039 -23.060 1.00 96.31 285 VAL A C 1
ATOM 2270 O O . VAL A 1 285 ? 0.219 15.199 -23.399 1.00 96.31 285 VAL A O 1
ATOM 2273 N N . VAL A 1 286 ? 1.139 13.729 -21.963 1.00 97.38 286 VAL A N 1
ATOM 2274 C CA . VAL A 1 286 ? 1.719 14.707 -21.032 1.00 97.38 286 VAL A CA 1
ATOM 2275 C C . VAL A 1 286 ? 3.247 14.724 -21.146 1.00 97.38 286 VAL A C 1
ATOM 2277 O O . VAL A 1 286 ? 3.854 13.823 -21.727 1.00 97.38 286 VAL A O 1
ATOM 2280 N N . GLN A 1 287 ? 3.877 15.775 -20.620 1.00 97.81 287 GLN A N 1
ATOM 2281 C CA . GLN A 1 287 ? 5.334 15.896 -20.521 1.00 97.81 287 GLN A CA 1
ATOM 2282 C C . GLN A 1 287 ? 5.756 15.639 -19.076 1.00 97.81 287 GLN A C 1
ATOM 2284 O O . GLN A 1 287 ? 5.245 16.295 -18.170 1.00 97.81 287 GLN A O 1
ATOM 2289 N N . VAL A 1 288 ? 6.684 14.707 -18.864 1.00 97.69 288 VAL A N 1
ATOM 2290 C CA . VAL A 1 288 ? 7.159 14.302 -17.531 1.00 97.69 288 VAL A CA 1
ATOM 2291 C C . VAL A 1 288 ? 8.688 14.291 -17.481 1.00 97.69 288 VAL A C 1
ATOM 2293 O O . VAL A 1 288 ? 9.313 13.943 -18.485 1.00 97.69 288 VAL A O 1
ATOM 2296 N N . PRO A 1 289 ? 9.314 14.632 -16.342 1.00 97.62 289 PRO A N 1
ATOM 2297 C CA . PRO A 1 289 ? 10.737 14.390 -16.142 1.00 97.62 289 PRO A CA 1
ATOM 2298 C C . PRO A 1 289 ? 10.987 12.877 -16.089 1.00 97.62 289 PRO A C 1
ATOM 2300 O O . PRO A 1 289 ? 10.472 12.174 -15.217 1.00 97.62 289 PRO A O 1
ATOM 2303 N N . MET A 1 290 ? 11.753 12.376 -17.052 1.00 98.06 290 MET A N 1
ATOM 2304 C CA . MET A 1 290 ? 12.052 10.964 -17.257 1.00 98.06 290 MET A CA 1
ATOM 2305 C C . MET A 1 290 ? 13.508 10.703 -16.884 1.00 98.06 290 MET A C 1
ATOM 2307 O O . MET A 1 290 ? 14.416 11.237 -17.516 1.00 98.06 290 MET A O 1
ATOM 2311 N N . MET A 1 291 ? 13.723 9.900 -15.847 1.00 97.12 291 MET A N 1
ATOM 2312 C CA . MET A 1 291 ? 15.048 9.517 -15.371 1.00 97.12 291 MET A CA 1
ATOM 2313 C C . MET A 1 291 ? 15.594 8.391 -16.250 1.00 97.12 291 MET A C 1
ATOM 2315 O O . MET A 1 291 ? 14.930 7.362 -16.406 1.00 97.12 291 MET A O 1
ATOM 2319 N N . VAL A 1 292 ? 16.800 8.561 -16.795 1.00 95.62 292 VAL A N 1
ATOM 2320 C CA . VAL A 1 292 ? 17.435 7.583 -17.695 1.00 95.62 292 VAL A CA 1
ATOM 2321 C C . VAL A 1 292 ? 18.639 6.920 -17.025 1.00 95.62 292 VAL A C 1
ATOM 2323 O O . VAL A 1 292 ? 19.405 7.573 -16.313 1.00 95.62 292 VAL A O 1
ATOM 2326 N N . LYS A 1 293 ? 18.814 5.606 -17.230 1.00 93.19 293 LYS A N 1
ATOM 2327 C CA . LYS A 1 293 ? 19.958 4.848 -16.699 1.00 93.19 293 LYS A CA 1
ATOM 2328 C C . LYS A 1 293 ? 20.262 3.557 -17.459 1.00 93.19 293 LYS A C 1
ATOM 2330 O O . LYS A 1 293 ? 19.385 2.714 -17.614 1.00 93.19 293 LYS A O 1
ATOM 2335 N N . GLU A 1 294 ? 21.533 3.324 -17.791 1.00 93.62 294 GLU A N 1
ATOM 2336 C CA . GLU A 1 294 ? 22.028 2.023 -18.269 1.00 93.62 294 GLU A CA 1
ATOM 2337 C C . GLU A 1 294 ? 22.704 1.215 -17.135 1.00 93.62 294 GLU A C 1
ATOM 2339 O O . GLU A 1 294 ? 23.645 1.691 -16.501 1.00 93.62 294 GLU A O 1
ATOM 2344 N N . ASP A 1 295 ? 22.250 -0.018 -16.871 1.00 92.69 295 ASP A N 1
ATOM 2345 C CA . ASP A 1 295 ? 22.880 -0.966 -15.923 1.00 92.69 295 ASP A CA 1
ATOM 2346 C C . ASP A 1 295 ? 22.429 -2.422 -16.219 1.00 92.69 295 ASP A C 1
ATOM 2348 O O . ASP A 1 295 ? 21.703 -2.700 -17.175 1.00 92.69 295 ASP A O 1
ATOM 2352 N N . LYS A 1 296 ? 22.869 -3.389 -15.405 1.00 92.81 296 LYS A N 1
ATOM 2353 C CA . LYS A 1 296 ? 22.444 -4.797 -15.418 1.00 92.81 296 LYS A CA 1
ATOM 2354 C C . LYS A 1 296 ? 21.282 -5.032 -14.448 1.00 92.81 296 LYS A C 1
ATOM 2356 O O . LYS A 1 296 ? 21.507 -5.489 -13.319 1.00 92.81 296 LYS A O 1
ATOM 2361 N N . PHE A 1 297 ? 20.068 -4.751 -14.908 1.00 94.75 297 PHE A N 1
ATOM 2362 C CA . PHE A 1 297 ? 18.817 -4.900 -14.161 1.00 94.75 297 PHE A CA 1
ATOM 2363 C C . PHE A 1 297 ? 18.271 -6.335 -14.179 1.00 94.75 297 PHE A C 1
ATOM 2365 O O . PHE A 1 297 ? 18.695 -7.166 -14.984 1.00 94.75 297 PHE A O 1
ATOM 2372 N N . PHE A 1 298 ? 17.321 -6.625 -13.287 1.00 96.31 298 PHE A N 1
ATOM 2373 C CA . PHE A 1 298 ? 16.556 -7.874 -13.271 1.00 96.31 298 PHE A CA 1
ATOM 2374 C C . PHE A 1 298 ? 15.210 -7.668 -13.978 1.00 96.31 298 PHE A C 1
ATOM 2376 O O . PHE A 1 298 ? 14.511 -6.696 -13.697 1.00 96.31 298 PHE A O 1
ATOM 2383 N N . THR A 1 299 ? 14.844 -8.569 -14.891 1.00 96.38 299 THR A N 1
ATOM 2384 C CA . THR A 1 299 ? 13.624 -8.459 -15.704 1.00 96.38 299 THR A CA 1
ATOM 2385 C C . THR A 1 299 ? 12.971 -9.818 -15.957 1.00 96.38 299 THR A C 1
ATOM 2387 O O . THR A 1 299 ? 13.658 -10.840 -15.994 1.00 96.38 299 THR A O 1
ATOM 2390 N N . ALA A 1 300 ? 11.652 -9.832 -16.124 1.00 96.25 300 ALA A N 1
ATOM 2391 C CA . ALA A 1 300 ? 10.867 -10.985 -16.558 1.00 96.25 300 ALA A CA 1
ATOM 2392 C C . ALA A 1 300 ? 9.819 -10.539 -17.592 1.00 96.25 300 ALA A C 1
ATOM 2394 O O . ALA A 1 300 ? 9.542 -9.348 -17.729 1.00 96.25 300 ALA A O 1
ATOM 2395 N N . GLU A 1 301 ? 9.221 -11.493 -18.297 1.00 94.44 301 GLU A N 1
ATOM 2396 C CA . GLU A 1 301 ? 8.115 -11.255 -19.226 1.00 94.44 301 GLU A CA 1
ATOM 2397 C C . GLU A 1 301 ? 6.933 -12.132 -18.808 1.00 94.44 301 GLU A C 1
ATOM 2399 O O . GLU A 1 301 ? 7.115 -13.308 -18.486 1.00 94.44 301 GLU A O 1
ATOM 2404 N N . ASP A 1 302 ? 5.736 -11.552 -18.793 1.00 94.31 302 ASP A N 1
ATOM 2405 C CA . ASP A 1 302 ? 4.476 -12.259 -18.602 1.00 94.31 302 ASP A CA 1
ATOM 2406 C C . ASP A 1 302 ? 3.770 -12.346 -19.959 1.00 94.31 302 ASP A C 1
ATOM 2408 O O . ASP A 1 302 ? 3.317 -11.337 -20.507 1.00 94.31 302 ASP A O 1
ATOM 2412 N N . GLY A 1 303 ? 3.743 -13.549 -20.536 1.00 91.94 303 GLY A N 1
ATOM 2413 C CA . GLY A 1 303 ? 3.178 -13.791 -21.865 1.00 91.94 303 GLY A CA 1
ATOM 2414 C C . GLY A 1 303 ? 1.648 -13.815 -21.903 1.00 91.94 303 GLY A C 1
ATOM 2415 O O . GLY A 1 303 ? 1.082 -13.681 -22.985 1.00 91.94 303 GLY A O 1
ATOM 2416 N N . GLU A 1 304 ? 0.989 -13.965 -20.751 1.00 90.94 304 GLU A N 1
ATOM 2417 C CA . GLU A 1 304 ? -0.473 -13.988 -20.635 1.00 90.94 304 GLU A CA 1
ATOM 2418 C C . GLU A 1 304 ? -0.994 -12.553 -20.534 1.00 90.94 304 GLU A C 1
ATOM 2420 O O . GLU A 1 304 ? -1.760 -12.113 -21.391 1.00 90.94 304 GLU A O 1
ATOM 2425 N N . LEU A 1 305 ? -0.457 -11.772 -19.587 1.00 91.38 305 LEU A N 1
ATOM 2426 C CA . LEU A 1 305 ? -0.766 -10.340 -19.454 1.00 91.38 305 LEU A CA 1
ATOM 2427 C C . LEU A 1 305 ? -0.132 -9.473 -20.548 1.00 91.38 305 LEU A C 1
ATOM 2429 O O . LEU A 1 305 ? -0.414 -8.277 -20.635 1.00 91.38 305 LEU A O 1
ATOM 2433 N N . ARG A 1 306 ? 0.773 -10.052 -21.347 1.00 93.06 306 ARG A N 1
ATOM 2434 C CA . ARG A 1 306 ? 1.591 -9.354 -22.348 1.00 93.06 306 ARG A CA 1
ATOM 2435 C C . ARG A 1 306 ? 2.302 -8.142 -21.745 1.00 93.06 306 ARG A C 1
ATOM 2437 O O . ARG A 1 306 ? 2.210 -7.021 -22.247 1.00 93.06 306 ARG A O 1
ATOM 2444 N N . ALA A 1 307 ? 2.980 -8.374 -20.626 1.00 94.88 307 ALA A N 1
ATOM 2445 C CA . ALA A 1 307 ? 3.612 -7.336 -19.825 1.00 94.88 307 ALA A CA 1
ATOM 2446 C C . ALA A 1 307 ? 5.095 -7.631 -19.599 1.00 94.88 307 ALA A C 1
ATOM 2448 O O . ALA A 1 307 ? 5.499 -8.770 -19.359 1.00 94.88 307 ALA A O 1
ATOM 2449 N N . ARG A 1 308 ? 5.919 -6.582 -19.626 1.00 95.75 308 ARG A N 1
ATOM 2450 C CA . ARG A 1 308 ? 7.333 -6.668 -19.247 1.00 95.75 308 ARG A CA 1
ATOM 2451 C C . ARG A 1 308 ? 7.501 -6.199 -17.809 1.00 95.75 308 ARG A C 1
ATOM 2453 O O . ARG A 1 308 ? 6.943 -5.179 -17.409 1.00 95.75 308 ARG A O 1
ATOM 2460 N N . VAL A 1 309 ? 8.285 -6.941 -17.039 1.00 97.75 309 VAL A N 1
ATOM 2461 C CA . VAL A 1 309 ? 8.508 -6.717 -15.610 1.00 97.75 309 VAL A CA 1
ATOM 2462 C C . VAL A 1 309 ? 9.959 -6.302 -15.384 1.00 97.75 309 VAL A C 1
ATOM 2464 O O . VAL A 1 309 ? 10.877 -6.930 -15.915 1.00 97.75 309 VAL A O 1
ATOM 2467 N N . LEU A 1 310 ? 10.182 -5.260 -14.587 1.00 98.00 310 LEU A N 1
ATOM 2468 C CA . LEU A 1 310 ? 11.498 -4.728 -14.224 1.00 98.00 310 LEU A CA 1
ATOM 2469 C C . LEU A 1 310 ? 11.620 -4.627 -12.702 1.00 98.00 310 LEU A C 1
ATOM 2471 O O . LEU A 1 310 ? 10.686 -4.190 -12.039 1.00 98.00 310 LEU A O 1
ATOM 2475 N N . ARG A 1 311 ? 12.783 -4.985 -12.155 1.00 97.44 311 ARG A N 1
ATOM 2476 C CA . ARG A 1 311 ? 13.121 -4.866 -10.730 1.00 97.44 311 ARG A CA 1
ATOM 2477 C C . ARG A 1 311 ? 14.218 -3.823 -10.516 1.00 97.44 311 ARG A C 1
ATOM 2479 O O . ARG A 1 311 ? 15.320 -3.954 -11.055 1.00 97.44 311 ARG A O 1
ATOM 2486 N N . LEU A 1 312 ? 13.921 -2.837 -9.673 1.00 95.50 312 LEU A N 1
ATOM 2487 C CA . LEU A 1 312 ? 14.803 -1.748 -9.256 1.00 95.50 312 LEU A CA 1
ATOM 2488 C C . LEU A 1 312 ? 15.051 -1.843 -7.734 1.00 95.50 312 LEU A C 1
ATOM 2490 O O . LEU A 1 312 ? 14.112 -1.645 -6.962 1.00 95.50 312 LEU A O 1
ATOM 2494 N N . PRO A 1 313 ? 16.268 -2.190 -7.275 1.00 94.50 313 PRO A N 1
ATOM 2495 C CA . PRO A 1 313 ? 16.560 -2.328 -5.848 1.00 94.50 313 PRO A CA 1
ATOM 2496 C C . PRO A 1 313 ? 16.740 -0.973 -5.143 1.00 94.50 313 PRO A C 1
ATOM 2498 O O . PRO A 1 313 ? 17.463 -0.092 -5.620 1.00 94.50 313 PRO A O 1
ATOM 2501 N N . TYR A 1 314 ? 16.128 -0.845 -3.967 1.00 91.56 314 TYR A N 1
ATOM 2502 C CA . TYR A 1 314 ? 16.424 0.193 -2.982 1.00 91.56 314 TYR A CA 1
ATOM 2503 C C . TYR A 1 314 ? 17.457 -0.316 -1.968 1.00 91.56 314 TYR A C 1
ATOM 2505 O O . TYR A 1 314 ? 17.808 -1.496 -1.925 1.00 91.56 314 TYR A O 1
ATOM 2513 N N . ARG A 1 315 ? 17.954 0.590 -1.131 1.00 88.50 315 ARG A N 1
ATOM 2514 C CA . ARG A 1 315 ? 18.698 0.252 0.085 1.00 88.50 315 ARG A CA 1
ATOM 2515 C C . ARG A 1 315 ? 17.721 -0.130 1.195 1.00 88.50 315 ARG A C 1
ATOM 2517 O O . ARG A 1 315 ? 16.570 0.294 1.185 1.00 88.50 315 ARG A O 1
ATOM 2524 N N . GLY A 1 316 ? 18.190 -0.923 2.157 1.00 84.56 316 GLY A N 1
ATOM 2525 C CA . GLY A 1 316 ? 17.337 -1.412 3.244 1.00 84.56 316 GLY A CA 1
ATOM 2526 C C . GLY A 1 316 ? 16.407 -2.546 2.803 1.00 84.56 316 GLY A C 1
ATOM 2527 O O . GLY A 1 316 ? 15.201 -2.463 3.001 1.00 84.56 316 GLY A O 1
ATOM 2528 N N . GLY A 1 317 ? 16.943 -3.554 2.108 1.00 88.38 317 GLY A N 1
ATOM 2529 C CA . GLY A 1 317 ? 16.228 -4.801 1.807 1.00 88.38 317 GLY A CA 1
ATOM 2530 C C . GLY A 1 317 ? 14.992 -4.709 0.899 1.00 88.38 317 GLY A C 1
ATOM 2531 O O . GLY A 1 317 ? 14.381 -5.743 0.639 1.00 88.38 317 GLY A O 1
ATOM 2532 N N . ALA A 1 318 ? 14.594 -3.532 0.410 1.00 91.56 318 ALA A N 1
ATOM 2533 C CA . ALA A 1 318 ? 13.393 -3.347 -0.407 1.00 91.56 318 ALA A CA 1
ATOM 2534 C C . ALA A 1 318 ? 13.690 -3.177 -1.903 1.00 91.56 318 ALA A C 1
ATOM 2536 O O . ALA A 1 318 ? 14.772 -2.754 -2.310 1.00 91.56 318 ALA A O 1
ATOM 2537 N N . ALA A 1 319 ? 12.695 -3.448 -2.747 1.00 94.56 319 ALA A N 1
ATOM 2538 C CA . ALA A 1 319 ? 12.789 -3.207 -4.182 1.00 94.56 319 ALA A CA 1
ATOM 2539 C C . ALA A 1 319 ? 11.443 -2.856 -4.816 1.00 94.56 319 ALA A C 1
ATOM 2541 O O . ALA A 1 319 ? 10.390 -3.341 -4.398 1.00 94.56 319 ALA A O 1
ATOM 2542 N N . LEU A 1 320 ? 11.503 -2.034 -5.863 1.00 96.25 320 LEU A N 1
ATOM 2543 C CA . LEU A 1 320 ? 10.370 -1.690 -6.710 1.00 96.25 320 LEU A CA 1
ATOM 2544 C C . LEU A 1 320 ? 10.307 -2.653 -7.896 1.00 96.25 320 LEU A C 1
ATOM 2546 O O . LEU A 1 320 ? 11.256 -2.756 -8.678 1.00 96.25 320 LEU A O 1
ATOM 2550 N N . ILE A 1 321 ? 9.178 -3.334 -8.052 1.00 97.81 321 ILE A N 1
ATOM 2551 C CA . ILE A 1 321 ? 8.807 -4.002 -9.296 1.00 97.81 321 ILE A CA 1
ATOM 2552 C C . ILE A 1 321 ? 7.945 -3.041 -10.106 1.00 97.81 321 ILE A C 1
ATOM 2554 O O . ILE A 1 321 ? 6.940 -2.555 -9.596 1.00 97.81 321 ILE A O 1
ATOM 2558 N N . ILE A 1 322 ? 8.314 -2.800 -11.362 1.00 98.12 322 ILE A N 1
ATOM 2559 C CA . ILE A 1 322 ? 7.476 -2.145 -12.371 1.00 98.12 322 ILE A CA 1
ATOM 2560 C C . ILE A 1 322 ? 6.915 -3.226 -13.292 1.00 98.12 322 ILE A C 1
ATOM 2562 O O . ILE A 1 322 ? 7.682 -4.020 -13.839 1.00 98.12 322 ILE A O 1
ATOM 2566 N N . VAL A 1 323 ? 5.600 -3.231 -13.500 1.00 97.56 323 VAL A N 1
ATOM 2567 C CA . VAL A 1 323 ? 4.916 -4.077 -14.487 1.00 97.56 323 VAL A CA 1
ATOM 2568 C C . VAL A 1 323 ? 4.334 -3.170 -15.560 1.00 97.56 323 VAL A C 1
ATOM 2570 O O . VAL A 1 323 ? 3.508 -2.298 -15.285 1.00 97.56 323 VAL A O 1
ATOM 2573 N N . LEU A 1 324 ? 4.804 -3.365 -16.786 1.00 96.75 324 LEU A N 1
ATOM 2574 C CA . LEU A 1 324 ? 4.570 -2.475 -17.910 1.00 96.75 324 LEU A CA 1
ATOM 2575 C C . LEU A 1 324 ? 3.892 -3.258 -19.054 1.00 96.75 324 LEU A C 1
ATOM 2577 O O . LEU A 1 324 ? 4.596 -3.971 -19.779 1.00 96.75 324 LEU A O 1
ATOM 2581 N N . PRO A 1 325 ? 2.560 -3.149 -19.236 1.00 94.25 325 PRO A N 1
ATOM 2582 C CA . PRO A 1 325 ? 1.852 -3.800 -20.341 1.00 94.25 325 PRO A CA 1
ATOM 2583 C C . PRO A 1 325 ? 2.370 -3.352 -21.717 1.00 94.25 325 PRO A C 1
ATOM 2585 O O . PRO A 1 325 ? 2.867 -2.232 -21.895 1.00 94.25 325 PRO A O 1
ATOM 2588 N N . ASP A 1 326 ? 2.260 -4.226 -22.714 1.00 89.62 326 ASP A N 1
ATOM 2589 C CA . ASP A 1 326 ? 2.539 -3.920 -24.119 1.00 89.62 326 ASP A CA 1
ATOM 2590 C C . ASP A 1 326 ? 1.679 -2.757 -24.636 1.00 89.62 326 ASP A C 1
ATOM 2592 O O . ASP A 1 326 ? 0.551 -2.544 -24.206 1.00 89.62 326 ASP A O 1
ATOM 2596 N N . THR A 1 327 ? 2.164 -2.040 -25.652 1.00 81.56 327 THR A N 1
ATOM 2597 C CA . THR A 1 327 ? 1.421 -0.940 -26.306 1.00 81.56 327 THR A CA 1
ATOM 2598 C C . THR A 1 327 ? 0.144 -1.381 -27.038 1.00 81.56 327 THR A C 1
ATOM 2600 O O . THR A 1 327 ? -0.637 -0.534 -27.469 1.00 81.56 327 THR A O 1
ATOM 2603 N N . ALA A 1 328 ? -0.059 -2.692 -27.195 1.00 75.62 328 ALA A N 1
ATOM 2604 C CA . ALA A 1 328 ? -1.251 -3.305 -27.778 1.00 75.62 328 ALA A CA 1
ATOM 2605 C C . ALA A 1 328 ? -2.129 -4.046 -26.749 1.00 75.62 328 ALA A C 1
ATOM 2607 O O . ALA A 1 328 ? -3.177 -4.564 -27.131 1.00 75.62 328 ALA A O 1
ATOM 2608 N N . ALA A 1 329 ? -1.704 -4.124 -25.484 1.00 77.25 329 ALA A N 1
ATOM 2609 C CA . ALA A 1 329 ? -2.504 -4.667 -24.392 1.00 77.25 329 ALA A CA 1
ATOM 2610 C C . ALA A 1 329 ? -3.371 -3.561 -23.771 1.00 77.25 329 ALA A C 1
ATOM 2612 O O . ALA A 1 329 ? -3.014 -2.381 -23.820 1.00 77.25 329 ALA A O 1
ATOM 2613 N N . ASP A 1 330 ? -4.502 -3.944 -23.184 1.00 79.56 330 ASP A N 1
ATOM 2614 C CA . ASP A 1 330 ? -5.220 -3.078 -22.250 1.00 79.56 330 ASP A CA 1
ATOM 2615 C C . ASP A 1 330 ? -4.667 -3.314 -20.836 1.00 79.56 330 ASP A C 1
ATOM 2617 O O . ASP A 1 330 ? -4.341 -4.447 -20.477 1.00 79.56 330 ASP A O 1
ATOM 2621 N N . TYR A 1 331 ? -4.533 -2.256 -20.037 1.00 82.75 331 TYR A N 1
ATOM 2622 C CA . TYR A 1 331 ? -4.037 -2.375 -18.664 1.00 82.75 331 TYR A CA 1
ATOM 2623 C C . TYR A 1 331 ? -5.082 -3.005 -17.731 1.00 82.75 331 TYR A C 1
ATOM 2625 O O . TYR A 1 331 ? -4.707 -3.589 -16.716 1.00 82.75 331 TYR A O 1
ATOM 2633 N N . THR A 1 332 ? -6.365 -2.957 -18.103 1.00 84.69 332 THR A N 1
ATOM 2634 C CA . THR A 1 332 ? -7.483 -3.591 -17.380 1.00 84.69 332 THR A CA 1
ATOM 2635 C C . THR A 1 332 ? -7.313 -5.107 -17.224 1.00 84.69 332 THR A C 1
ATOM 2637 O O . THR A 1 332 ? -7.667 -5.661 -16.189 1.00 84.69 332 THR A O 1
ATOM 2640 N N . ALA A 1 333 ? -6.658 -5.779 -18.179 1.00 86.31 333 ALA A N 1
ATOM 2641 C CA . ALA A 1 333 ? -6.323 -7.201 -18.061 1.00 86.31 333 ALA A CA 1
ATOM 2642 C C . ALA A 1 333 ? -5.399 -7.496 -16.861 1.00 86.31 333 ALA A C 1
ATOM 2644 O O . ALA A 1 333 ? -5.477 -8.567 -16.264 1.00 86.31 333 ALA A O 1
ATOM 2645 N N . ILE A 1 334 ? -4.548 -6.538 -16.471 1.00 87.38 334 ILE A N 1
ATOM 2646 C CA . ILE A 1 334 ? -3.723 -6.645 -15.260 1.00 87.38 334 ILE A CA 1
ATOM 2647 C C . ILE A 1 334 ? -4.565 -6.371 -14.008 1.00 87.38 334 ILE A C 1
ATOM 2649 O O . ILE A 1 334 ? -4.329 -7.015 -12.989 1.00 87.38 334 ILE A O 1
ATOM 2653 N N . ASP A 1 335 ? -5.555 -5.470 -14.069 1.00 87.50 335 ASP A N 1
ATOM 2654 C CA . ASP A 1 335 ? -6.475 -5.246 -12.945 1.00 87.50 335 ASP A CA 1
ATOM 2655 C C . ASP A 1 335 ? -7.205 -6.552 -12.574 1.00 87.50 335 ASP A C 1
ATOM 2657 O O . ASP A 1 335 ? -7.244 -6.907 -11.397 1.00 87.50 335 ASP A O 1
ATOM 2661 N N . ASP A 1 336 ? -7.728 -7.291 -13.559 1.00 86.06 336 ASP A N 1
ATOM 2662 C CA . ASP A 1 336 ? -8.492 -8.529 -13.339 1.00 86.06 336 ASP A CA 1
ATOM 2663 C C . ASP A 1 336 ? -7.617 -9.733 -12.932 1.00 86.06 336 ASP A C 1
ATOM 2665 O O . ASP A 1 336 ? -7.945 -10.450 -11.981 1.00 86.06 336 ASP A O 1
ATOM 2669 N N . GLU A 1 337 ? -6.493 -9.970 -13.617 1.00 90.88 337 GLU A N 1
ATOM 2670 C CA . GLU A 1 337 ? -5.687 -11.193 -13.453 1.00 90.88 337 GLU A CA 1
ATOM 2671 C C . GLU A 1 337 ? -4.569 -11.115 -12.394 1.00 90.88 337 GLU A C 1
ATOM 2673 O O . GLU A 1 337 ? -3.808 -12.077 -12.214 1.00 90.88 337 GLU A O 1
ATOM 2678 N N . ILE A 1 338 ? -4.421 -9.996 -11.676 1.00 92.88 338 ILE A N 1
ATOM 2679 C CA . ILE A 1 338 ? -3.370 -9.874 -10.660 1.00 92.88 338 ILE A CA 1
ATOM 2680 C C . ILE A 1 338 ? -3.628 -10.785 -9.440 1.00 92.88 338 ILE A C 1
ATOM 2682 O O . ILE A 1 338 ? -4.680 -10.748 -8.787 1.00 92.88 338 ILE A O 1
ATOM 2686 N N . SER A 1 339 ? -2.621 -11.604 -9.117 1.00 95.00 339 SER A N 1
ATOM 2687 C CA . SER A 1 339 ? -2.628 -12.599 -8.036 1.00 95.00 339 SER A CA 1
ATOM 2688 C C . SER A 1 339 ? -1.285 -12.659 -7.299 1.00 95.00 339 SER A C 1
ATOM 2690 O O . SER A 1 339 ? -0.249 -12.214 -7.808 1.00 95.00 339 SER A O 1
ATOM 2692 N N . ALA A 1 340 ? -1.288 -13.226 -6.088 1.00 95.19 340 ALA A N 1
ATOM 2693 C CA . ALA A 1 340 ? -0.067 -13.421 -5.307 1.00 95.19 340 ALA A CA 1
ATOM 2694 C C . ALA A 1 340 ? 0.882 -14.424 -5.980 1.00 95.19 340 ALA A C 1
ATOM 2696 O O . ALA A 1 340 ? 2.098 -14.228 -5.974 1.00 95.19 340 ALA A O 1
ATOM 2697 N N . GLU A 1 341 ? 0.330 -15.461 -6.607 1.00 95.56 341 GLU A N 1
ATOM 2698 C CA . GLU A 1 341 ? 1.039 -16.473 -7.384 1.00 95.56 341 GLU A CA 1
ATOM 2699 C C . GLU A 1 341 ? 1.769 -15.846 -8.579 1.00 95.56 341 GLU A C 1
ATOM 2701 O O . GLU A 1 341 ? 2.960 -16.106 -8.767 1.00 95.56 341 GLU A O 1
ATOM 2706 N N . ARG A 1 342 ? 1.091 -14.981 -9.351 1.00 95.44 342 ARG A N 1
ATOM 2707 C CA . ARG A 1 342 ? 1.674 -14.298 -10.518 1.00 95.44 342 ARG A CA 1
ATOM 2708 C C . ARG A 1 342 ? 2.800 -13.346 -10.087 1.00 95.44 342 ARG A C 1
ATOM 2710 O O . ARG A 1 342 ? 3.901 -13.419 -10.632 1.00 95.44 342 ARG A O 1
ATOM 2717 N N . PHE A 1 343 ? 2.579 -12.556 -9.030 1.00 96.00 343 PHE A N 1
ATOM 2718 C CA . PHE A 1 343 ? 3.584 -11.650 -8.456 1.00 96.00 343 PHE A CA 1
ATOM 2719 C C . PHE A 1 343 ? 4.865 -12.370 -7.990 1.00 96.00 343 PHE A C 1
ATOM 2721 O O . PHE A 1 343 ? 5.972 -12.019 -8.411 1.00 96.00 343 PHE A O 1
ATOM 2728 N N . HIS A 1 344 ? 4.736 -13.419 -7.169 1.00 94.19 344 HIS A N 1
ATOM 2729 C CA . HIS A 1 344 ? 5.888 -14.213 -6.721 1.00 94.19 344 HIS A CA 1
ATOM 2730 C C . HIS A 1 344 ? 6.532 -14.996 -7.881 1.00 94.19 344 HIS A C 1
ATOM 2732 O O . HIS A 1 344 ? 7.751 -15.190 -7.902 1.00 94.19 344 HIS A O 1
ATOM 2738 N N . GLY A 1 345 ? 5.734 -15.401 -8.876 1.00 95.56 345 GLY A N 1
ATOM 2739 C CA . GLY A 1 345 ? 6.196 -16.006 -10.123 1.00 95.56 345 GLY A CA 1
ATOM 2740 C C . GLY A 1 345 ? 7.145 -15.098 -10.905 1.00 95.56 345 GLY A C 1
ATOM 2741 O O . GLY A 1 345 ? 8.206 -15.560 -11.331 1.00 95.56 345 GLY A O 1
ATOM 2742 N N . TRP A 1 346 ? 6.835 -13.803 -11.033 1.00 95.75 346 TRP A N 1
ATOM 2743 C CA . TRP A 1 346 ? 7.741 -12.839 -11.665 1.00 95.75 346 TRP A CA 1
ATOM 2744 C C . TRP A 1 346 ? 9.078 -12.749 -10.926 1.00 95.75 346 TRP A C 1
ATOM 2746 O O . TRP A 1 346 ? 10.121 -12.917 -11.555 1.00 95.75 346 TRP A O 1
ATOM 2756 N N . ILE A 1 347 ? 9.058 -12.548 -9.600 1.00 94.12 347 ILE A N 1
ATOM 2757 C CA . ILE A 1 347 ? 10.274 -12.435 -8.770 1.00 94.12 347 ILE A CA 1
ATOM 2758 C C . ILE A 1 347 ? 11.170 -13.670 -8.944 1.00 94.12 347 ILE A C 1
ATOM 2760 O O . ILE A 1 347 ? 12.379 -13.541 -9.140 1.00 94.12 347 ILE A O 1
ATOM 2764 N N . LYS A 1 348 ? 10.576 -14.870 -8.938 1.00 94.38 348 LYS A N 1
ATOM 2765 C CA . LYS A 1 348 ? 11.286 -16.145 -9.112 1.00 94.38 348 LYS A CA 1
ATOM 2766 C C . LYS A 1 348 ? 11.910 -16.319 -10.504 1.00 94.38 348 LYS A C 1
ATOM 2768 O O . LYS A 1 348 ? 12.954 -16.957 -10.621 1.00 94.38 348 LYS A O 1
ATOM 2773 N N . ASN A 1 349 ? 11.275 -15.786 -11.548 1.00 94.94 349 ASN A N 1
ATOM 2774 C CA . ASN A 1 349 ? 11.651 -16.027 -12.945 1.00 94.94 349 ASN A CA 1
ATOM 2775 C C . ASN A 1 349 ? 12.544 -14.927 -13.558 1.00 94.94 349 ASN A C 1
ATOM 2777 O O . ASN A 1 349 ? 12.949 -15.047 -14.719 1.00 94.94 349 ASN A O 1
ATOM 2781 N N . MET A 1 350 ? 12.868 -13.870 -12.804 1.00 94.69 350 MET A N 1
ATOM 2782 C CA . MET A 1 350 ? 13.687 -12.749 -13.277 1.00 94.69 350 MET A CA 1
ATOM 2783 C C . MET A 1 350 ? 15.098 -13.157 -13.719 1.00 94.69 350 MET A C 1
ATOM 2785 O O . MET A 1 350 ? 15.827 -13.870 -13.031 1.00 94.69 350 MET A O 1
ATOM 2789 N N . ARG A 1 351 ? 15.526 -12.608 -14.859 1.00 95.06 351 ARG A N 1
ATOM 2790 C CA . ARG A 1 351 ? 16.862 -12.769 -15.444 1.00 95.06 351 ARG A CA 1
ATOM 2791 C C . ARG A 1 351 ? 17.601 -11.438 -15.430 1.00 95.06 351 ARG A C 1
ATOM 2793 O O . ARG A 1 351 ? 16.987 -10.382 -15.569 1.00 95.06 351 ARG A O 1
ATOM 2800 N N . ARG A 1 352 ? 18.927 -11.474 -15.271 1.00 95.38 352 ARG A N 1
ATOM 2801 C CA . ARG A 1 352 ? 19.754 -10.261 -15.224 1.00 95.38 352 ARG A CA 1
ATOM 2802 C C . ARG A 1 352 ? 20.274 -9.891 -16.616 1.00 95.38 352 ARG A C 1
ATOM 2804 O O . ARG A 1 352 ? 21.052 -10.647 -17.190 1.00 95.38 352 ARG A O 1
ATOM 2811 N N . ILE A 1 353 ? 19.872 -8.733 -17.138 1.00 93.19 353 ILE A N 1
ATOM 2812 C CA . ILE A 1 353 ? 20.145 -8.282 -18.516 1.00 93.19 353 ILE A CA 1
ATOM 2813 C C . ILE A 1 353 ? 20.692 -6.844 -18.485 1.00 93.19 353 ILE A C 1
ATOM 2815 O O . ILE A 1 353 ? 20.259 -6.043 -17.658 1.00 93.19 353 ILE A O 1
ATOM 2819 N N . LYS A 1 354 ? 21.661 -6.505 -19.355 1.00 93.00 354 LYS A N 1
ATOM 2820 C CA . LYS A 1 354 ? 22.114 -5.110 -19.531 1.00 93.00 354 LYS A CA 1
ATOM 2821 C 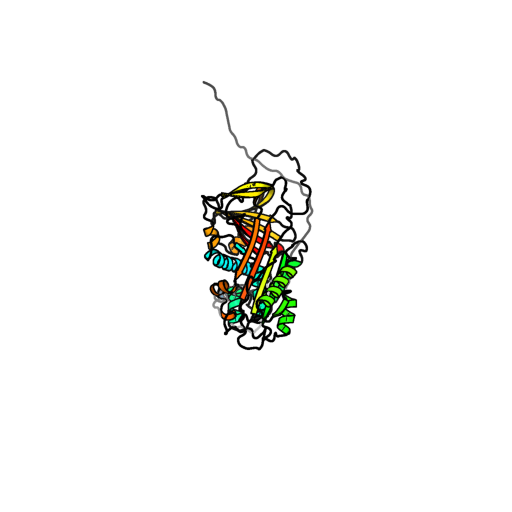C . LYS A 1 354 ? 21.082 -4.363 -20.378 1.00 93.00 354 LYS A C 1
ATOM 2823 O O . LYS A 1 354 ? 20.796 -4.800 -21.492 1.00 93.00 354 LYS A O 1
ATOM 2828 N N . MET A 1 355 ? 20.530 -3.277 -19.854 1.00 94.44 355 MET A N 1
ATOM 2829 C CA . MET A 1 355 ? 19.507 -2.482 -20.532 1.00 94.44 355 MET A CA 1
ATOM 2830 C C . MET A 1 355 ? 19.548 -1.019 -20.094 1.00 94.44 355 MET A C 1
ATOM 2832 O O . MET A 1 355 ? 20.058 -0.697 -19.019 1.00 94.44 355 MET A O 1
ATOM 2836 N N . GLU A 1 356 ? 18.959 -0.164 -20.919 1.00 95.69 356 GLU A N 1
ATOM 2837 C CA . GLU A 1 356 ? 18.644 1.222 -20.598 1.00 95.69 356 GLU A CA 1
ATOM 2838 C C . GLU A 1 356 ? 17.197 1.316 -20.084 1.00 95.69 356 GLU A C 1
ATOM 2840 O O . GLU A 1 356 ? 16.249 0.883 -20.745 1.00 95.69 356 GLU A O 1
ATOM 2845 N N . VAL A 1 357 ? 17.030 1.859 -18.881 1.00 97.25 357 VAL A N 1
ATOM 2846 C CA . VAL A 1 357 ? 15.746 2.074 -18.209 1.00 97.25 357 VAL A CA 1
ATOM 2847 C C . VAL A 1 357 ? 15.400 3.556 -18.263 1.00 97.25 357 VAL A C 1
ATOM 2849 O O . VAL A 1 357 ? 16.225 4.395 -17.907 1.00 97.25 357 VAL A O 1
ATOM 2852 N N . HIS A 1 358 ? 14.163 3.854 -18.656 1.00 97.88 358 HIS A N 1
ATOM 2853 C CA . HIS A 1 358 ? 13.552 5.180 -18.568 1.00 97.88 358 HIS A CA 1
ATOM 2854 C C . HIS A 1 358 ? 12.360 5.090 -17.612 1.00 97.88 358 HIS A C 1
ATOM 2856 O O . HIS A 1 358 ? 11.401 4.369 -17.907 1.00 97.88 358 HIS A O 1
ATOM 2862 N N . LEU A 1 359 ? 12.423 5.791 -16.478 1.00 97.88 359 LEU A N 1
ATOM 2863 C CA . LEU A 1 359 ? 11.384 5.805 -15.441 1.00 97.88 359 LEU A CA 1
ATOM 2864 C C . LEU A 1 359 ? 10.958 7.255 -15.146 1.00 97.88 359 LEU A C 1
ATOM 2866 O O . LEU A 1 359 ? 11.824 8.077 -14.843 1.00 97.88 359 LEU A O 1
ATOM 2870 N N . PRO A 1 360 ? 9.661 7.609 -15.202 1.00 97.38 360 PRO A N 1
ATOM 2871 C CA . PRO A 1 360 ? 9.222 8.954 -14.863 1.00 97.38 360 PRO A CA 1
ATOM 2872 C C . PRO A 1 360 ? 9.400 9.192 -13.364 1.00 97.38 360 PRO A C 1
ATOM 2874 O O . PRO A 1 360 ? 9.157 8.293 -12.557 1.00 97.38 360 PRO A O 1
ATOM 2877 N N . LYS A 1 361 ? 9.762 10.417 -12.978 1.00 95.12 361 LYS A N 1
ATOM 2878 C CA . LYS A 1 361 ? 9.566 10.852 -11.590 1.00 95.12 361 LYS A CA 1
ATOM 2879 C C . LYS A 1 361 ? 8.069 10.968 -11.343 1.00 95.12 361 LYS A C 1
ATOM 2881 O O . LYS A 1 361 ? 7.348 11.488 -12.196 1.00 95.12 361 LYS A O 1
ATOM 2886 N N . PHE A 1 362 ? 7.609 10.535 -10.179 1.00 93.81 362 PHE A N 1
ATOM 2887 C CA . PHE A 1 362 ? 6.224 10.732 -9.770 1.00 93.81 362 PHE A CA 1
ATOM 2888 C C . PHE A 1 362 ? 6.120 10.903 -8.260 1.00 93.81 362 PHE A C 1
ATOM 2890 O O . PHE A 1 362 ? 6.939 10.400 -7.489 1.00 93.81 362 PHE A O 1
ATOM 2897 N N . LYS A 1 363 ? 5.077 11.616 -7.847 1.00 92.75 363 LYS A N 1
ATOM 2898 C CA . LYS A 1 363 ? 4.619 11.678 -6.466 1.00 92.75 363 LYS A CA 1
ATOM 2899 C C . LYS A 1 363 ? 3.145 11.313 -6.458 1.00 92.75 363 LYS A C 1
ATOM 2901 O O . LYS A 1 363 ? 2.421 11.699 -7.369 1.00 92.75 363 LYS A O 1
ATOM 2906 N N . MET A 1 364 ? 2.725 10.560 -5.453 1.00 91.62 364 MET A N 1
ATOM 2907 C CA . MET A 1 364 ? 1.324 10.207 -5.256 1.00 91.62 364 MET A CA 1
ATOM 2908 C C . MET A 1 364 ? 0.928 10.388 -3.801 1.00 91.62 364 MET A C 1
ATOM 2910 O O . MET A 1 364 ? 1.732 10.149 -2.898 1.00 91.62 364 MET A O 1
ATOM 2914 N N . GLU A 1 365 ? -0.321 10.787 -3.596 1.00 92.38 365 GLU A N 1
ATOM 2915 C CA . GLU A 1 365 ? -0.932 10.974 -2.283 1.00 92.38 365 GLU A CA 1
ATOM 2916 C C . GLU A 1 365 ? -2.391 10.535 -2.370 1.00 92.38 365 GLU A C 1
ATOM 2918 O O . GLU A 1 365 ? -3.230 11.227 -2.943 1.00 92.38 365 GLU A O 1
ATOM 2923 N N . GLN A 1 366 ? -2.679 9.354 -1.827 1.00 93.81 366 GLN A N 1
ATOM 2924 C CA . GLN A 1 366 ? -3.972 8.690 -1.966 1.00 93.81 366 GLN A CA 1
ATOM 2925 C C . GLN A 1 366 ? -4.575 8.395 -0.592 1.00 93.81 366 GLN A C 1
ATOM 2927 O O . GLN A 1 366 ? -3.878 7.942 0.319 1.00 93.81 366 GLN A O 1
ATOM 2932 N N . SER A 1 367 ? -5.879 8.645 -0.462 1.00 93.88 367 SER A N 1
ATOM 2933 C CA . SER A 1 367 ? -6.657 8.482 0.770 1.00 93.88 367 SER A CA 1
ATOM 2934 C C . SER A 1 367 ? -7.877 7.603 0.504 1.00 93.88 367 SER A C 1
ATOM 2936 O O . SER A 1 367 ? -8.626 7.867 -0.435 1.00 93.88 367 SER A O 1
ATOM 2938 N N . TYR A 1 368 ? -8.113 6.599 1.349 1.00 94.81 368 TYR A N 1
ATOM 2939 C CA . TYR A 1 368 ? -9.214 5.648 1.195 1.00 94.81 368 TYR A CA 1
ATOM 2940 C C . TYR A 1 368 ? -10.049 5.513 2.466 1.00 94.81 368 TYR A C 1
ATOM 2942 O O . TYR A 1 368 ? -9.546 5.140 3.531 1.00 94.81 368 TYR A O 1
ATOM 2950 N N . ASN A 1 369 ? -11.359 5.703 2.306 1.00 94.69 369 ASN A N 1
ATOM 2951 C CA . ASN A 1 369 ? -12.376 5.387 3.301 1.00 94.69 369 ASN A CA 1
ATOM 2952 C C . ASN A 1 369 ? -12.599 3.868 3.335 1.00 94.69 369 ASN A C 1
ATOM 2954 O O . ASN A 1 369 ? -13.573 3.342 2.801 1.00 94.69 369 ASN A O 1
ATOM 2958 N N . LEU A 1 370 ? -11.675 3.125 3.947 1.00 95.75 370 LEU A N 1
ATOM 2959 C CA . LEU A 1 370 ? -11.703 1.658 3.943 1.00 95.75 370 LEU A CA 1
ATOM 2960 C C . LEU A 1 370 ? -12.974 1.064 4.570 1.00 95.75 370 LEU A C 1
ATOM 2962 O O . LEU A 1 370 ? -13.380 -0.030 4.192 1.00 95.75 370 LEU A O 1
ATOM 2966 N N . HIS A 1 371 ? -13.637 1.791 5.469 1.00 94.06 371 HIS A N 1
ATOM 2967 C CA . HIS A 1 371 ? -14.934 1.399 6.027 1.00 94.06 371 HIS A CA 1
ATOM 2968 C C . HIS A 1 371 ? -16.077 1.341 4.987 1.00 94.06 371 HIS A C 1
ATOM 2970 O O . HIS A 1 371 ? -17.050 0.626 5.206 1.00 94.06 371 HIS A O 1
ATOM 2976 N N . GLU A 1 372 ? -15.943 2.009 3.835 1.00 94.75 372 GLU A N 1
ATOM 2977 C CA . GLU A 1 372 ? -16.858 1.886 2.686 1.00 94.75 372 GLU A CA 1
ATOM 2978 C C . GLU A 1 372 ? -16.484 0.706 1.767 1.00 94.75 372 GLU A C 1
ATOM 2980 O O . GLU A 1 372 ? -17.340 0.103 1.124 1.00 94.75 372 GLU A O 1
ATOM 2985 N N . ILE A 1 373 ? -15.194 0.354 1.706 1.00 95.81 373 ILE A N 1
ATOM 2986 C CA . ILE A 1 373 ? -14.633 -0.600 0.734 1.00 95.81 373 ILE A CA 1
ATOM 2987 C C . ILE A 1 373 ? -14.633 -2.036 1.279 1.00 95.81 373 ILE A C 1
ATOM 2989 O O . ILE A 1 373 ? -15.025 -2.976 0.585 1.00 95.81 373 ILE A O 1
ATOM 2993 N N . LEU A 1 374 ? -14.209 -2.221 2.531 1.00 95.25 374 LEU A N 1
ATOM 2994 C CA . LEU A 1 374 ? -14.020 -3.529 3.166 1.00 95.25 374 LEU A CA 1
ATOM 2995 C C . LEU A 1 374 ? -15.308 -4.344 3.425 1.00 95.25 374 LEU A C 1
ATOM 2997 O O . LEU A 1 374 ? -15.208 -5.576 3.389 1.00 95.25 374 LEU A O 1
ATOM 3001 N N . PRO A 1 375 ? -16.517 -3.755 3.573 1.00 96.06 375 PRO A N 1
ATOM 3002 C CA . PRO A 1 375 ? -17.768 -4.519 3.554 1.00 96.06 375 PRO A CA 1
ATOM 3003 C C . PRO A 1 375 ? -17.933 -5.368 2.290 1.00 96.06 375 PRO A C 1
ATOM 3005 O O . PRO A 1 375 ? -18.376 -6.513 2.365 1.00 96.06 375 PRO A O 1
ATOM 3008 N N . HIS A 1 376 ? -17.479 -4.867 1.135 1.00 95.19 376 HIS A N 1
ATOM 3009 C CA . HIS A 1 376 ? -17.496 -5.614 -0.127 1.00 95.19 376 HIS A CA 1
ATOM 3010 C C . HIS A 1 376 ? -16.456 -6.749 -0.192 1.00 95.19 376 HIS A C 1
ATOM 3012 O O . HIS A 1 376 ? -16.568 -7.615 -1.056 1.00 95.19 376 HIS A O 1
ATOM 3018 N N . LEU A 1 377 ? -15.481 -6.778 0.725 1.00 94.94 377 LEU A N 1
ATOM 3019 C CA . LEU A 1 377 ? -14.552 -7.900 0.937 1.00 94.94 377 LEU A CA 1
ATOM 3020 C C . LEU A 1 377 ? -15.000 -8.826 2.088 1.00 94.94 377 LEU A C 1
ATOM 3022 O O . LEU A 1 377 ? -14.286 -9.755 2.459 1.00 94.94 377 LEU A O 1
ATOM 3026 N N . GLY A 1 378 ? -16.196 -8.605 2.645 1.00 94.56 378 GLY A N 1
ATOM 3027 C CA . GLY A 1 378 ? -16.792 -9.445 3.685 1.00 94.56 378 GLY A CA 1
ATOM 3028 C C . GLY A 1 378 ? -16.474 -9.039 5.126 1.00 94.56 378 GLY A C 1
ATOM 3029 O O . GLY A 1 378 ? -16.867 -9.766 6.033 1.00 94.56 378 GLY A O 1
ATOM 3030 N N . ILE A 1 379 ? -15.817 -7.895 5.354 1.00 95.88 379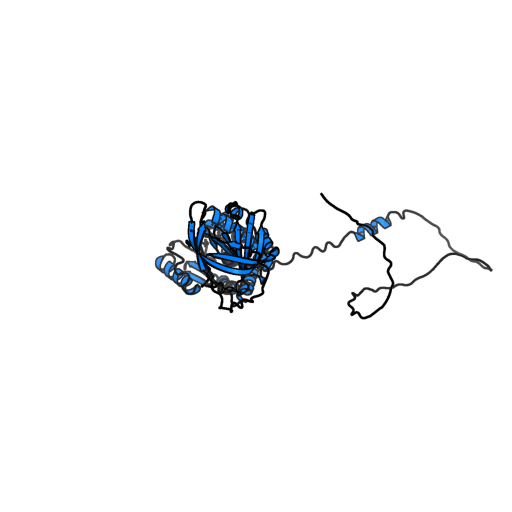 ILE A N 1
ATOM 3031 C CA . ILE A 1 379 ? -15.603 -7.327 6.694 1.00 95.88 379 ILE A CA 1
ATOM 3032 C C . ILE A 1 379 ? -16.713 -6.304 6.953 1.00 95.88 379 ILE A C 1
ATOM 3034 O O . ILE A 1 379 ? -16.597 -5.162 6.524 1.00 95.88 379 ILE A O 1
ATOM 3038 N N . SER A 1 380 ? -17.813 -6.699 7.600 1.00 95.81 380 SER A N 1
ATOM 3039 C CA . SER A 1 380 ? -19.005 -5.840 7.731 1.00 95.81 380 SER A CA 1
ATOM 3040 C C . SER A 1 380 ? -19.417 -5.583 9.178 1.00 95.81 380 SER A C 1
ATOM 3042 O O . SER A 1 380 ? -19.653 -4.437 9.559 1.00 95.81 380 SER A O 1
ATOM 3044 N N . SER A 1 381 ? -19.482 -6.617 10.020 1.00 95.88 381 SER A N 1
ATOM 3045 C CA . SER A 1 381 ? -20.061 -6.528 11.363 1.00 95.88 381 SER A CA 1
ATOM 3046 C C . SER A 1 381 ? -19.315 -5.563 12.280 1.00 95.88 381 SER A C 1
ATOM 3048 O O . SER A 1 381 ? -19.918 -5.031 13.203 1.00 95.88 381 SER A O 1
ATOM 3050 N N . VAL A 1 382 ? -18.016 -5.341 12.038 1.00 96.31 382 VAL A N 1
ATOM 3051 C CA . VAL A 1 382 ? -17.163 -4.428 12.820 1.00 96.31 382 VAL A CA 1
ATOM 3052 C C . VAL A 1 382 ? -17.593 -2.955 12.695 1.00 96.31 382 VAL A C 1
ATOM 3054 O O . VAL A 1 382 ? -17.325 -2.164 13.599 1.00 96.31 382 VAL A O 1
ATOM 3057 N N . PHE A 1 383 ? -18.311 -2.610 11.619 1.00 96.31 383 PHE A N 1
ATOM 3058 C CA . PHE A 1 383 ? -18.861 -1.276 11.348 1.00 96.31 383 PHE A CA 1
ATOM 3059 C C . PHE A 1 383 ? -20.321 -1.107 11.815 1.00 96.31 383 PHE A C 1
ATOM 3061 O O . PHE A 1 383 ? -20.926 -0.045 11.654 1.00 96.31 383 PHE A O 1
ATOM 3068 N N . LEU A 1 384 ? -20.915 -2.155 12.396 1.00 94.44 384 LEU A N 1
ATOM 3069 C CA . LEU A 1 384 ? -22.321 -2.210 12.803 1.00 94.44 384 LEU A CA 1
ATOM 3070 C C . LEU A 1 384 ? -22.455 -2.255 14.331 1.00 94.44 384 LEU A C 1
ATOM 3072 O O . LEU A 1 384 ? -21.541 -2.659 15.039 1.00 94.44 384 LEU A O 1
ATOM 3076 N N . HIS A 1 385 ? -23.638 -1.930 14.863 1.00 91.00 385 HIS A N 1
ATOM 3077 C CA . HIS A 1 385 ? -23.930 -2.025 16.309 1.00 91.00 385 HIS A CA 1
ATOM 3078 C C . HIS A 1 385 ? -23.932 -3.470 16.863 1.00 91.00 385 HIS A C 1
ATOM 3080 O O . HIS A 1 385 ? -24.161 -3.675 18.055 1.00 91.00 385 HIS A O 1
ATOM 3086 N N . SER A 1 386 ? -23.705 -4.460 15.992 1.00 91.19 386 SER A N 1
ATOM 3087 C CA . SER A 1 386 ? -23.468 -5.874 16.298 1.00 91.19 386 SER A CA 1
ATOM 3088 C C . SER A 1 386 ? -21.978 -6.238 16.408 1.00 91.19 386 SER A C 1
ATOM 3090 O O . SER A 1 386 ? -21.662 -7.419 16.548 1.00 91.19 386 SER A O 1
ATOM 3092 N N . ALA A 1 387 ? -21.063 -5.268 16.301 1.00 95.75 387 ALA A N 1
ATOM 3093 C CA . ALA A 1 387 ? -19.630 -5.479 16.473 1.00 95.75 387 ALA A CA 1
ATOM 3094 C C . ALA A 1 387 ? -19.325 -6.038 17.871 1.00 95.75 387 ALA A C 1
ATOM 3096 O O . ALA A 1 387 ? -19.672 -5.437 18.887 1.00 95.75 387 ALA A O 1
ATOM 3097 N N . ASN A 1 388 ? -18.640 -7.181 17.941 1.00 95.25 388 ASN A N 1
ATOM 3098 C CA . ASN A 1 388 ? -18.183 -7.741 19.210 1.00 95.25 388 ASN A CA 1
ATOM 3099 C C . ASN A 1 388 ? -16.722 -7.350 19.462 1.00 95.25 388 ASN A C 1
ATOM 3101 O O . ASN A 1 388 ? -15.809 -8.139 19.221 1.00 95.25 388 ASN A O 1
ATOM 3105 N N . LEU A 1 389 ? -16.525 -6.123 19.949 1.00 95.19 389 LEU A N 1
ATOM 3106 C CA . LEU A 1 389 ? -15.229 -5.549 20.337 1.00 95.19 389 LEU A CA 1
ATOM 3107 C C . LEU A 1 389 ? -14.977 -5.650 21.856 1.00 95.19 389 LEU A C 1
ATOM 3109 O O . LEU A 1 389 ? -14.289 -4.817 22.441 1.00 95.19 389 LEU A O 1
ATOM 3113 N N . THR A 1 390 ? -15.521 -6.681 22.515 1.00 94.00 390 THR A N 1
ATOM 3114 C CA . THR A 1 390 ? -15.505 -6.817 23.990 1.00 94.00 390 THR A CA 1
ATOM 3115 C C . THR A 1 390 ? -14.122 -7.081 24.613 1.00 94.00 390 THR A C 1
ATOM 3117 O O . THR A 1 390 ? -14.003 -7.254 25.833 1.00 94.00 390 THR A O 1
ATOM 3120 N N . GLY A 1 391 ? -13.065 -7.175 23.798 1.00 91.25 391 GLY A N 1
ATOM 3121 C CA . GLY A 1 391 ? -11.671 -7.106 24.252 1.00 91.25 391 GLY A CA 1
ATOM 3122 C C . GLY A 1 391 ? -11.110 -5.679 24.358 1.00 91.25 391 GLY A C 1
ATOM 3123 O O . GLY A 1 391 ? -10.204 -5.475 25.150 1.00 91.25 391 GLY A O 1
ATOM 3124 N N . LEU A 1 392 ? -11.667 -4.700 23.632 1.00 93.44 392 LEU A N 1
ATOM 3125 C CA . LEU A 1 392 ? -11.255 -3.287 23.686 1.00 93.44 392 LEU A CA 1
ATOM 3126 C C . LEU A 1 392 ? -12.037 -2.501 24.738 1.00 93.44 392 LEU A C 1
ATOM 3128 O O . LEU A 1 392 ? -11.457 -1.666 25.416 1.00 93.44 392 LEU A O 1
ATOM 3132 N N . SER A 1 393 ? -13.338 -2.755 24.884 1.00 93.56 393 SER A N 1
ATOM 3133 C CA . SER A 1 393 ? -14.191 -2.098 25.883 1.00 93.56 393 SER A CA 1
ATOM 3134 C C . SER A 1 393 ? -15.261 -3.057 26.401 1.00 93.56 393 SER A C 1
ATOM 3136 O O . SER A 1 393 ? -15.617 -4.024 25.726 1.00 93.56 393 SER A O 1
ATOM 3138 N N . LYS A 1 394 ? -15.779 -2.811 27.607 1.00 91.88 394 LYS A N 1
ATOM 3139 C CA . LYS A 1 394 ? -16.965 -3.503 28.147 1.00 91.88 394 LYS A CA 1
ATOM 3140 C C . LYS A 1 394 ? -18.265 -2.741 27.884 1.00 91.88 394 LYS A C 1
ATOM 3142 O O . LYS A 1 394 ? -19.338 -3.304 28.095 1.00 91.88 394 LYS A O 1
ATOM 3147 N N . ASP A 1 395 ? -18.171 -1.505 27.403 1.00 89.81 395 ASP A N 1
ATOM 3148 C CA . ASP A 1 395 ? -19.316 -0.661 27.089 1.00 89.81 395 ASP A CA 1
ATOM 3149 C C . ASP A 1 395 ? -20.065 -1.166 25.843 1.00 89.81 395 ASP A C 1
ATOM 3151 O O . ASP A 1 395 ? -19.483 -1.668 24.876 1.00 89.81 395 ASP A O 1
ATOM 3155 N N . ALA A 1 396 ? -21.395 -1.074 25.877 1.00 85.56 396 ALA A N 1
ATOM 3156 C CA . ALA A 1 396 ? -22.253 -1.669 24.859 1.00 85.56 396 ALA A CA 1
ATOM 3157 C C . ALA A 1 396 ? -22.244 -0.886 23.532 1.00 85.56 396 ALA A C 1
ATOM 3159 O O . ALA A 1 396 ? -22.158 0.339 23.504 1.00 85.56 396 ALA A O 1
ATOM 3160 N N . HIS A 1 397 ? -22.435 -1.610 22.425 1.00 86.00 397 HIS A N 1
ATOM 3161 C CA . HIS A 1 397 ? -22.623 -1.073 21.067 1.00 86.00 397 HIS A CA 1
ATOM 3162 C C . HIS A 1 397 ? -21.457 -0.264 20.470 1.00 86.00 397 HIS A C 1
ATOM 3164 O O . HIS A 1 397 ? -21.664 0.400 19.449 1.00 86.00 397 HIS A O 1
ATOM 3170 N N . LEU A 1 398 ? -20.251 -0.356 21.045 1.00 94.12 398 LEU A N 1
ATOM 3171 C CA . LEU A 1 398 ? -19.032 0.165 20.426 1.00 94.12 398 LEU A CA 1
ATOM 3172 C C . LEU A 1 398 ? -18.773 -0.515 19.072 1.00 94.12 398 LEU A C 1
ATOM 3174 O O . LEU A 1 398 ? -18.684 -1.741 18.989 1.00 94.12 398 LEU A O 1
ATOM 3178 N N . LYS A 1 399 ? -18.588 0.291 18.026 1.00 95.00 399 LYS A N 1
ATOM 3179 C CA . LYS A 1 399 ? -18.234 -0.141 16.667 1.00 95.00 399 LYS A CA 1
ATOM 3180 C C . LYS A 1 399 ? -17.108 0.717 16.090 1.00 95.00 399 LYS A C 1
ATOM 3182 O O . LYS A 1 399 ? -16.961 1.889 16.446 1.00 95.00 399 LYS A O 1
ATOM 3187 N N . VAL A 1 400 ? -16.384 0.184 15.107 1.00 96.50 400 VAL A N 1
ATOM 3188 C CA . VAL A 1 400 ? -15.552 1.024 14.237 1.00 96.50 400 VAL A CA 1
ATOM 3189 C C . VAL A 1 400 ? -16.488 1.926 13.434 1.00 96.50 400 VAL A C 1
ATOM 3191 O O . VAL A 1 400 ? -17.347 1.437 12.709 1.00 96.50 400 VAL A O 1
ATOM 3194 N N . SER A 1 401 ? -16.365 3.241 13.583 1.00 96.12 401 SER A N 1
ATOM 3195 C CA . SER A 1 401 ? -17.212 4.203 12.864 1.00 96.12 401 SER A CA 1
ATOM 3196 C C . SER A 1 401 ? -16.572 4.627 11.545 1.00 96.12 401 SER A C 1
ATOM 3198 O O . SER A 1 401 ? -17.258 4.683 10.533 1.00 96.12 401 SER A O 1
ATOM 3200 N N . GLN A 1 402 ? -15.255 4.856 11.544 1.00 95.19 402 GLN A N 1
ATOM 3201 C CA . GLN A 1 402 ? -14.483 5.139 10.335 1.00 95.19 402 GLN A CA 1
ATOM 3202 C C . GLN A 1 402 ? -13.150 4.384 10.345 1.00 95.19 402 GLN A C 1
ATOM 3204 O O . GLN A 1 402 ? -12.537 4.169 11.392 1.00 95.19 402 GLN A O 1
ATOM 3209 N N . VAL A 1 403 ? -12.691 4.008 9.152 1.00 95.62 403 VAL A N 1
ATOM 3210 C CA . VAL A 1 403 ? -11.317 3.553 8.899 1.00 95.62 403 VAL A CA 1
ATOM 3211 C C . VAL A 1 403 ? -10.795 4.312 7.705 1.00 95.62 403 VAL A C 1
ATOM 3213 O O . VAL A 1 403 ? -11.453 4.312 6.659 1.00 95.62 403 VAL A O 1
ATOM 3216 N N . LEU A 1 404 ? -9.635 4.937 7.881 1.00 95.25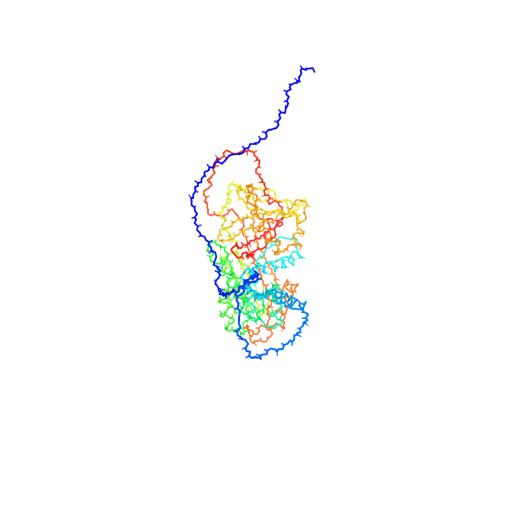 404 LEU A N 1
ATOM 3217 C CA . LEU A 1 404 ? -9.010 5.806 6.896 1.00 95.25 404 LEU A CA 1
ATOM 3218 C C . LEU A 1 404 ? -7.555 5.377 6.700 1.00 95.25 404 LEU A C 1
ATOM 3220 O O . LEU A 1 404 ? -6.767 5.361 7.650 1.00 95.25 404 LEU A O 1
ATOM 3224 N N . HIS A 1 405 ? -7.207 5.038 5.462 1.00 95.19 405 HIS A N 1
ATOM 3225 C CA . HIS A 1 405 ? -5.834 4.758 5.057 1.00 95.19 405 HIS A CA 1
ATOM 3226 C C . HIS A 1 405 ? -5.331 5.871 4.144 1.00 95.19 405 HIS A C 1
ATOM 3228 O O . HIS A 1 405 ? -5.995 6.178 3.154 1.00 95.19 405 HIS A O 1
ATOM 3234 N N . LYS A 1 406 ? -4.168 6.450 4.450 1.00 94.19 406 LYS A N 1
ATOM 3235 C CA . LYS A 1 406 ? -3.516 7.457 3.609 1.00 94.19 406 LYS A CA 1
ATOM 3236 C C . LYS A 1 406 ? -2.070 7.070 3.328 1.00 94.19 406 LYS A C 1
ATOM 3238 O O . LYS A 1 406 ? -1.287 6.856 4.254 1.00 94.19 406 LYS A O 1
ATOM 3243 N N . ALA A 1 407 ? -1.721 6.987 2.050 1.00 92.19 407 ALA A N 1
ATOM 3244 C CA . ALA A 1 407 ? -0.406 6.567 1.595 1.00 92.19 407 ALA A CA 1
ATOM 3245 C C . ALA A 1 407 ? 0.219 7.631 0.686 1.00 92.19 407 ALA A C 1
ATOM 3247 O O . ALA A 1 407 ? -0.425 8.132 -0.239 1.00 92.19 407 ALA A O 1
ATOM 3248 N N . VAL A 1 408 ? 1.490 7.950 0.942 1.00 91.31 408 VAL A N 1
ATOM 3249 C CA . VAL A 1 408 ? 2.289 8.886 0.142 1.00 91.31 408 VAL A CA 1
ATOM 3250 C C . VAL A 1 408 ? 3.585 8.224 -0.316 1.00 91.31 408 VAL A C 1
ATOM 3252 O O . VAL A 1 408 ? 4.283 7.593 0.479 1.00 91.31 408 VAL A O 1
ATOM 3255 N N . ILE A 1 409 ? 3.920 8.393 -1.594 1.00 90.88 409 ILE A N 1
ATOM 3256 C CA . ILE A 1 409 ? 5.191 7.955 -2.183 1.00 90.88 409 ILE A CA 1
ATOM 3257 C C . ILE A 1 409 ? 5.789 9.060 -3.045 1.00 90.88 409 ILE A C 1
ATOM 3259 O O . ILE A 1 409 ? 5.076 9.743 -3.779 1.00 90.88 409 ILE A O 1
ATOM 3263 N N . GLU A 1 410 ? 7.108 9.217 -2.966 1.00 91.12 410 GLU A N 1
ATOM 3264 C CA . GLU A 1 410 ? 7.888 10.146 -3.783 1.00 91.12 410 GLU A CA 1
ATOM 3265 C C . GLU A 1 410 ? 9.027 9.375 -4.468 1.00 91.12 410 GLU A C 1
ATOM 3267 O O . GLU A 1 410 ? 9.914 8.847 -3.797 1.00 91.12 410 GLU A O 1
ATOM 3272 N N . VAL A 1 411 ? 8.979 9.278 -5.802 1.00 92.38 411 VAL A N 1
ATOM 3273 C CA . VAL A 1 411 ? 9.978 8.581 -6.627 1.00 92.38 411 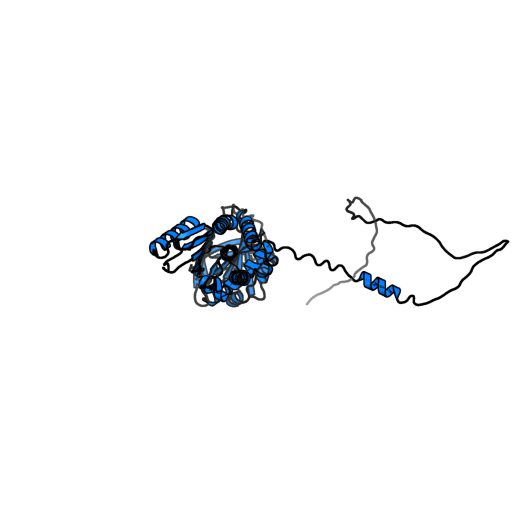VAL A CA 1
ATOM 3274 C C . VAL A 1 411 ? 10.765 9.602 -7.441 1.00 92.38 411 VAL A C 1
ATOM 3276 O O . VAL A 1 411 ? 10.243 10.220 -8.372 1.00 92.38 411 VAL A O 1
ATOM 3279 N N . ASP A 1 412 ? 12.037 9.762 -7.087 1.00 91.88 412 ASP A N 1
ATOM 3280 C CA . ASP A 1 412 ? 13.001 10.625 -7.763 1.00 91.88 412 ASP A CA 1
ATOM 3281 C C . ASP A 1 412 ? 14.348 9.907 -7.976 1.00 91.88 412 ASP A C 1
ATOM 3283 O O . ASP A 1 412 ? 14.430 8.679 -7.906 1.00 91.88 412 ASP A O 1
ATOM 3287 N N . GLU A 1 413 ? 15.408 10.648 -8.301 1.00 90.50 413 GLU A N 1
ATOM 3288 C CA . GLU A 1 413 ? 16.712 10.084 -8.651 1.00 90.50 413 GLU A CA 1
ATOM 3289 C C . GLU A 1 413 ? 17.485 9.521 -7.443 1.00 90.50 413 GLU A C 1
ATOM 3291 O O . GLU A 1 413 ? 18.521 8.877 -7.646 1.00 90.50 413 GLU A O 1
ATOM 3296 N N . LYS A 1 414 ? 17.050 9.796 -6.200 1.00 82.00 414 LYS A N 1
ATOM 3297 C CA . LYS A 1 414 ? 17.938 9.792 -5.027 1.00 82.00 414 LYS A CA 1
ATOM 3298 C C . LYS A 1 414 ? 18.434 8.417 -4.574 1.00 82.00 414 LYS A C 1
ATOM 3300 O O . LYS A 1 414 ? 17.760 7.395 -4.587 1.00 82.00 414 LYS A O 1
ATOM 3305 N N . GLY A 1 415 ? 19.676 8.459 -4.126 1.00 61.38 415 GLY A N 1
ATOM 3306 C CA . GLY A 1 415 ? 20.522 7.386 -3.624 1.00 61.38 415 GLY A CA 1
ATOM 3307 C C . GLY A 1 415 ? 21.859 8.052 -3.307 1.00 61.38 415 GLY A C 1
ATOM 3308 O O . GLY A 1 415 ? 22.274 8.913 -4.088 1.00 61.38 415 GLY A O 1
ATOM 3309 N N . THR A 1 416 ? 22.559 7.729 -2.211 1.00 29.08 416 THR A N 1
ATOM 3310 C CA . THR A 1 416 ? 23.874 8.382 -1.977 1.00 29.08 416 THR A CA 1
ATOM 3311 C C . THR A 1 416 ? 24.789 8.189 -3.187 1.00 29.08 416 THR A C 1
ATOM 3313 O O . THR A 1 416 ? 24.986 7.048 -3.617 1.00 29.08 416 THR A O 1
ATOM 3316 N N . THR A 1 417 ? 25.346 9.296 -3.688 1.00 34.03 417 THR A N 1
ATOM 3317 C CA . THR A 1 417 ? 26.093 9.446 -4.947 1.00 34.03 417 THR A CA 1
ATOM 3318 C C . THR A 1 417 ? 27.360 8.585 -5.015 1.00 34.03 417 THR A C 1
ATOM 3320 O O . THR A 1 417 ? 28.484 9.065 -4.873 1.00 34.03 417 THR A O 1
ATOM 3323 N N . ALA A 1 418 ? 27.186 7.284 -5.238 1.00 31.44 418 ALA A N 1
ATOM 3324 C CA . ALA A 1 418 ? 28.269 6.353 -5.518 1.00 31.44 418 ALA A CA 1
ATOM 3325 C C . ALA A 1 418 ? 28.797 6.600 -6.939 1.00 31.44 418 ALA A C 1
ATOM 3327 O O . ALA A 1 418 ? 28.022 6.653 -7.894 1.00 31.44 418 ALA A O 1
ATOM 3328 N N . ALA A 1 419 ? 30.113 6.776 -7.073 1.00 30.22 419 ALA A N 1
ATOM 3329 C CA . ALA A 1 419 ? 30.733 7.234 -8.311 1.00 30.22 419 ALA A CA 1
ATOM 3330 C C . ALA A 1 419 ? 30.417 6.327 -9.514 1.00 30.22 419 ALA A C 1
ATOM 3332 O O . ALA A 1 419 ? 30.628 5.112 -9.466 1.00 30.22 419 ALA A O 1
ATOM 3333 N N . SER A 1 420 ? 29.990 6.940 -10.624 1.00 31.75 420 SER A N 1
ATOM 3334 C CA . SER A 1 420 ? 29.856 6.262 -11.915 1.00 31.75 420 SER A CA 1
ATOM 3335 C C . SER A 1 420 ? 31.241 5.938 -12.479 1.00 31.75 420 SER A C 1
ATOM 3337 O O . SER A 1 420 ? 31.837 6.701 -13.238 1.00 31.75 420 SER A O 1
ATOM 3339 N N . ALA A 1 421 ? 31.787 4.793 -12.071 1.00 30.05 421 ALA A N 1
ATOM 3340 C CA . ALA A 1 421 ? 32.998 4.228 -12.646 1.00 30.05 421 ALA A CA 1
ATOM 3341 C C . ALA A 1 421 ? 32.670 3.588 -14.006 1.00 30.05 421 ALA A C 1
ATOM 3343 O O . ALA A 1 421 ? 32.561 2.364 -14.129 1.00 30.05 421 ALA A O 1
ATOM 3344 N N . THR A 1 422 ? 32.497 4.423 -15.036 1.00 35.81 422 THR A N 1
ATOM 3345 C CA . THR A 1 422 ? 32.331 3.985 -16.429 1.00 35.81 422 THR A CA 1
ATOM 3346 C C . THR A 1 422 ? 33.587 3.253 -16.896 1.00 35.81 422 THR A C 1
ATOM 3348 O O . THR A 1 422 ? 34.549 3.855 -17.374 1.00 35.81 422 THR A O 1
ATOM 3351 N N . SER A 1 423 ? 33.589 1.930 -16.751 1.00 30.75 423 SER A N 1
ATOM 3352 C CA . SER A 1 423 ? 34.630 1.068 -17.303 1.00 30.75 423 SER A CA 1
ATOM 3353 C C . SER A 1 423 ? 34.484 1.035 -18.824 1.00 30.75 423 SER A C 1
ATOM 3355 O O . SER A 1 423 ? 33.598 0.376 -19.364 1.00 30.75 423 SER A O 1
ATOM 3357 N N . VAL A 1 424 ? 35.353 1.776 -19.520 1.00 32.16 424 VAL A N 1
ATOM 3358 C CA . VAL A 1 424 ? 35.385 1.864 -20.990 1.00 32.16 424 VAL A CA 1
ATOM 3359 C C . VAL A 1 424 ? 35.956 0.566 -21.577 1.00 32.16 424 VAL A C 1
ATOM 3361 O O . VAL A 1 424 ? 37.090 0.497 -22.042 1.00 32.16 424 VAL A O 1
ATOM 3364 N N . GLY A 1 425 ? 35.163 -0.503 -21.503 1.00 40.81 425 GLY A N 1
ATOM 3365 C CA . GLY A 1 425 ? 35.436 -1.785 -22.142 1.00 40.81 425 GLY A CA 1
ATOM 3366 C C . GLY A 1 425 ? 34.847 -1.810 -23.548 1.00 40.81 425 GLY A C 1
ATOM 3367 O O . GLY A 1 425 ? 33.628 -1.908 -23.700 1.00 40.81 425 GLY A O 1
ATOM 3368 N N . ILE A 1 426 ? 35.707 -1.744 -24.570 1.00 41.78 426 ILE A N 1
ATOM 3369 C CA . ILE A 1 426 ? 35.300 -1.834 -25.979 1.00 41.78 426 ILE A CA 1
ATOM 3370 C C . ILE A 1 426 ? 34.582 -3.173 -26.198 1.00 41.78 426 ILE A C 1
ATOM 3372 O O . ILE A 1 426 ? 35.197 -4.236 -26.207 1.00 41.78 426 ILE A O 1
ATOM 3376 N N . THR A 1 427 ? 33.264 -3.099 -26.354 1.00 48.16 427 THR A N 1
ATOM 3377 C CA . THR A 1 427 ? 32.359 -4.234 -26.557 1.00 48.16 427 THR A CA 1
ATOM 3378 C C . THR A 1 427 ? 31.621 -4.004 -27.872 1.00 48.16 427 THR A C 1
ATOM 3380 O O . THR A 1 427 ? 31.311 -2.861 -28.201 1.00 48.16 427 THR A O 1
ATOM 3383 N N . ALA A 1 428 ? 31.367 -5.060 -28.649 1.00 44.09 428 ALA A N 1
ATOM 3384 C CA . ALA A 1 428 ? 30.748 -4.927 -29.968 1.00 44.09 428 ALA A CA 1
ATOM 3385 C C . ALA A 1 428 ? 29.375 -4.225 -29.897 1.00 44.09 428 ALA A C 1
ATOM 3387 O O . ALA A 1 428 ? 28.546 -4.551 -29.048 1.00 44.09 428 ALA A O 1
ATOM 3388 N N . TYR A 1 429 ? 29.143 -3.272 -30.805 1.00 45.09 429 TYR A N 1
ATOM 3389 C CA . TYR A 1 429 ? 27.952 -2.419 -30.823 1.00 45.09 429 TYR A CA 1
ATOM 3390 C C . TYR A 1 429 ? 26.692 -3.162 -31.301 1.00 45.09 429 TYR A C 1
ATOM 3392 O O . TYR A 1 429 ? 26.266 -3.030 -32.446 1.00 45.09 429 TYR A O 1
ATOM 3400 N N . SER A 1 430 ? 26.045 -3.889 -30.393 1.00 60.50 430 SER A N 1
ATOM 3401 C CA . SER A 1 430 ? 24.584 -4.014 -30.396 1.00 60.50 430 SER A CA 1
ATOM 3402 C C . SER A 1 430 ? 23.988 -2.850 -29.603 1.00 60.50 430 SER A C 1
ATOM 3404 O O . SER A 1 430 ? 24.486 -2.556 -28.514 1.00 60.50 430 SER A O 1
ATOM 3406 N N . LEU A 1 431 ? 22.909 -2.227 -30.088 1.00 65.06 431 LEU A N 1
ATOM 3407 C CA . LEU A 1 431 ? 22.130 -1.294 -29.264 1.00 65.06 431 LEU A CA 1
ATOM 3408 C C . LEU A 1 431 ? 21.652 -2.014 -27.984 1.00 65.06 431 LEU A C 1
ATOM 3410 O O . LEU A 1 431 ? 21.216 -3.167 -28.084 1.00 65.06 431 LEU A O 1
ATOM 3414 N N . PRO A 1 432 ? 21.739 -1.389 -26.795 1.00 70.81 432 PRO A N 1
ATOM 34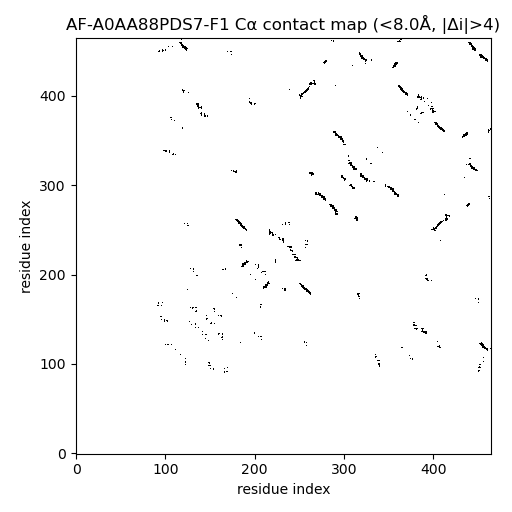15 C CA . PRO A 1 432 ? 21.229 -1.992 -25.570 1.00 70.81 432 PRO A CA 1
ATOM 3416 C C . PRO A 1 432 ? 19.707 -2.169 -25.653 1.00 70.81 432 PRO A C 1
ATOM 3418 O O . PRO A 1 432 ? 19.005 -1.393 -26.302 1.00 70.81 432 PRO A O 1
ATOM 3421 N N . ALA A 1 433 ? 19.183 -3.192 -24.975 1.00 89.38 433 ALA A N 1
ATOM 3422 C CA . ALA A 1 433 ? 17.739 -3.346 -24.819 1.00 89.38 433 ALA A CA 1
ATOM 3423 C C . ALA A 1 433 ? 17.167 -2.166 -24.013 1.00 89.38 433 ALA A C 1
ATOM 3425 O O . ALA A 1 433 ? 17.841 -1.656 -23.118 1.00 89.38 433 ALA A O 1
ATOM 3426 N N . THR A 1 434 ? 15.926 -1.756 -24.291 1.00 93.69 434 THR A N 1
ATOM 3427 C CA . THR A 1 434 ? 15.297 -0.597 -23.634 1.00 93.69 434 THR A CA 1
ATOM 3428 C C . THR A 1 434 ? 14.013 -0.964 -22.881 1.00 93.69 434 THR A C 1
ATOM 3430 O O . THR A 1 434 ? 13.156 -1.730 -23.349 1.00 93.69 434 THR A O 1
ATOM 3433 N N . PHE A 1 435 ? 13.854 -0.391 -21.688 1.00 96.38 435 PHE A N 1
ATOM 3434 C CA . PHE A 1 435 ? 12.657 -0.506 -20.856 1.00 96.38 435 PHE A CA 1
ATOM 3435 C C . PHE A 1 435 ? 12.121 0.899 -20.566 1.00 96.38 435 PHE A C 1
ATOM 3437 O O . PHE A 1 435 ? 12.623 1.600 -19.691 1.00 96.38 435 PHE A O 1
ATOM 3444 N N . ILE A 1 436 ? 11.122 1.323 -21.346 1.00 97.06 436 ILE A N 1
ATOM 3445 C CA . ILE A 1 436 ? 10.628 2.705 -21.351 1.00 97.06 436 ILE A CA 1
ATOM 3446 C C . ILE A 1 436 ? 9.229 2.774 -20.731 1.00 97.06 436 ILE A C 1
ATOM 3448 O O . ILE A 1 436 ? 8.249 2.327 -21.338 1.00 97.06 436 ILE A O 1
ATOM 3452 N N . VAL A 1 437 ? 9.144 3.353 -19.531 1.00 97.75 437 VAL A N 1
ATOM 3453 C CA . VAL A 1 437 ? 7.922 3.496 -18.722 1.00 97.75 437 VAL A CA 1
ATOM 3454 C C . VAL A 1 437 ? 7.188 4.791 -19.101 1.00 97.75 437 VAL A C 1
ATOM 3456 O O . VAL A 1 437 ? 7.066 5.733 -18.328 1.00 97.75 437 VAL A O 1
ATOM 3459 N N . ASN A 1 438 ? 6.732 4.864 -20.351 1.00 96.81 438 ASN A N 1
ATOM 3460 C CA . ASN A 1 438 ? 6.108 6.057 -20.940 1.00 96.81 438 ASN A CA 1
ATOM 3461 C C . ASN A 1 438 ? 4.586 5.949 -21.138 1.00 96.81 438 ASN A C 1
ATOM 3463 O O . ASN A 1 438 ? 4.036 6.660 -21.973 1.00 96.81 438 ASN A O 1
ATOM 3467 N N . ARG A 1 439 ? 3.914 5.036 -20.438 1.00 95.44 439 ARG A N 1
ATOM 3468 C CA . ARG A 1 439 ? 2.468 4.757 -20.526 1.00 95.44 439 ARG A CA 1
ATOM 3469 C C . ARG A 1 439 ? 1.999 4.092 -19.222 1.00 95.44 439 ARG A C 1
ATOM 3471 O O . ARG A 1 439 ? 2.883 3.673 -18.469 1.00 95.44 439 ARG A O 1
ATOM 3478 N N . PRO A 1 440 ? 0.682 3.959 -18.960 1.00 95.88 440 PRO A N 1
ATOM 3479 C CA . PRO A 1 440 ? 0.149 3.301 -17.773 1.00 95.88 440 PRO A CA 1
ATOM 3480 C C . PRO A 1 440 ? 0.907 2.048 -17.327 1.00 95.88 440 PRO A C 1
ATOM 3482 O O . PRO A 1 440 ? 1.178 1.146 -18.125 1.00 95.88 440 PRO A O 1
ATOM 3485 N N . PHE A 1 441 ? 1.265 2.016 -16.043 1.00 96.44 441 PHE A N 1
ATOM 3486 C CA . PHE A 1 441 ? 2.065 0.952 -15.439 1.00 96.44 441 PHE A CA 1
ATOM 3487 C C . PHE A 1 441 ? 1.641 0.679 -13.995 1.00 96.44 441 PHE A C 1
ATOM 3489 O O . PHE A 1 441 ? 1.106 1.548 -13.304 1.00 96.44 441 PHE A O 1
ATOM 3496 N N . PHE A 1 442 ? 1.926 -0.533 -13.532 1.00 97.44 442 PHE A N 1
ATOM 3497 C CA . PHE A 1 442 ? 1.711 -0.955 -12.152 1.00 97.44 442 PHE A CA 1
ATOM 3498 C C . PHE A 1 442 ? 3.049 -1.014 -11.430 1.00 97.44 442 PHE A C 1
ATOM 3500 O O . PHE A 1 442 ? 4.084 -1.292 -12.044 1.00 97.44 442 PHE A O 1
ATOM 3507 N N . PHE A 1 443 ? 3.034 -0.777 -10.124 1.00 97.00 443 PHE A N 1
ATOM 3508 C CA . PHE A 1 443 ? 4.223 -0.888 -9.299 1.00 97.00 443 PHE A CA 1
ATOM 3509 C C . PHE A 1 443 ? 3.945 -1.555 -7.954 1.00 97.00 443 PHE A C 1
ATOM 3511 O O . PHE A 1 443 ? 2.878 -1.408 -7.360 1.00 97.00 443 PHE A O 1
ATOM 3518 N N . PHE A 1 444 ? 4.941 -2.297 -7.482 1.00 97.56 444 PHE A N 1
ATOM 3519 C CA . PHE A 1 444 ? 4.886 -3.078 -6.254 1.00 97.56 444 PHE A CA 1
ATOM 3520 C C . PHE A 1 444 ? 6.196 -2.858 -5.501 1.00 97.56 444 PHE A C 1
ATOM 3522 O O . PHE A 1 444 ? 7.256 -3.246 -5.994 1.00 97.56 444 PHE A O 1
ATO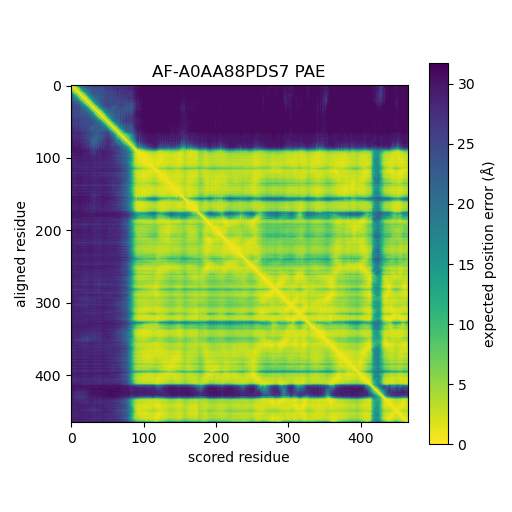M 3529 N N . LEU A 1 445 ? 6.147 -2.237 -4.324 1.00 95.44 445 LEU A N 1
ATOM 3530 C CA . LEU A 1 445 ? 7.305 -2.184 -3.433 1.00 95.44 445 LEU A CA 1
ATOM 3531 C C . LEU A 1 445 ? 7.228 -3.373 -2.478 1.00 95.44 445 LEU A C 1
ATOM 3533 O O . LEU A 1 445 ? 6.246 -3.507 -1.749 1.00 95.44 445 LEU A O 1
ATOM 3537 N N . TYR A 1 446 ? 8.255 -4.217 -2.452 1.00 95.31 446 TYR A N 1
ATOM 3538 C CA . TYR A 1 446 ? 8.312 -5.383 -1.570 1.00 95.31 446 TYR A CA 1
ATOM 3539 C C . TYR A 1 446 ? 9.641 -5.464 -0.820 1.00 95.31 446 TYR A C 1
ATOM 3541 O O . TYR A 1 446 ? 10.661 -4.948 -1.280 1.00 95.31 446 TYR A O 1
ATOM 3549 N N . HIS A 1 447 ? 9.618 -6.125 0.334 1.00 93.50 447 HIS A N 1
ATOM 3550 C CA . HIS A 1 447 ? 10.801 -6.442 1.124 1.00 93.50 447 HIS A CA 1
ATOM 3551 C C . HIS A 1 447 ? 11.366 -7.802 0.695 1.00 93.50 447 HIS A C 1
ATOM 3553 O O . HIS A 1 447 ? 10.665 -8.813 0.755 1.00 93.50 447 HIS A O 1
ATOM 3559 N N . GLU A 1 448 ? 12.625 -7.854 0.264 1.00 92.06 448 GLU A N 1
ATOM 3560 C CA . GLU A 1 448 ? 13.222 -9.041 -0.354 1.00 92.06 448 GLU A CA 1
ATOM 3561 C C . GLU A 1 448 ? 13.352 -10.220 0.622 1.00 92.06 448 GLU A C 1
ATOM 3563 O O . GLU A 1 448 ? 13.003 -11.348 0.268 1.00 92.06 448 GLU A O 1
ATOM 3568 N N . ALA A 1 449 ? 13.789 -9.981 1.864 1.00 91.44 449 ALA A N 1
ATOM 3569 C CA . ALA A 1 449 ? 14.070 -11.055 2.824 1.00 91.44 449 ALA A CA 1
ATOM 3570 C C . ALA A 1 449 ? 12.806 -11.807 3.300 1.00 91.44 449 ALA A C 1
ATOM 3572 O O . ALA A 1 449 ? 12.835 -13.034 3.479 1.00 91.44 449 ALA A O 1
ATOM 3573 N N . THR A 1 450 ? 11.687 -11.090 3.469 1.00 91.00 450 THR A N 1
ATOM 3574 C CA . THR A 1 450 ? 10.385 -11.669 3.862 1.00 91.00 450 THR A CA 1
ATOM 3575 C C . THR A 1 450 ? 9.441 -11.918 2.684 1.00 91.00 450 THR A C 1
ATOM 3577 O O . THR A 1 450 ? 8.427 -12.581 2.871 1.00 91.00 450 THR A O 1
ATOM 3580 N N . SER A 1 451 ? 9.762 -11.417 1.483 1.00 92.19 451 SER A N 1
ATOM 3581 C CA . SER A 1 451 ? 8.872 -11.375 0.305 1.00 92.19 451 SER A CA 1
ATOM 3582 C C . SER A 1 451 ? 7.546 -10.624 0.532 1.00 92.19 451 SER A C 1
ATOM 3584 O O . SER A 1 451 ? 6.602 -10.779 -0.236 1.00 92.19 451 SER A O 1
ATOM 3586 N N . SER A 1 452 ? 7.465 -9.781 1.568 1.00 92.81 452 SER A N 1
ATOM 3587 C CA . SER A 1 452 ? 6.237 -9.053 1.907 1.00 92.81 452 SER A CA 1
ATOM 3588 C C . SER A 1 452 ? 6.016 -7.846 1.003 1.00 92.81 452 SER A C 1
ATOM 3590 O O . SER A 1 452 ? 6.896 -6.992 0.868 1.00 92.81 452 SER A O 1
ATOM 3592 N N . LEU A 1 453 ? 4.820 -7.760 0.417 1.00 95.31 453 LEU A N 1
ATOM 3593 C CA . LEU A 1 453 ? 4.364 -6.605 -0.347 1.00 95.31 453 LEU A CA 1
ATOM 3594 C C . LEU A 1 453 ? 4.078 -5.431 0.605 1.00 95.31 453 LEU A C 1
ATOM 3596 O O . LEU A 1 453 ? 3.106 -5.448 1.360 1.00 95.31 453 LEU A O 1
ATOM 3600 N N . LEU A 1 454 ? 4.939 -4.415 0.559 1.00 93.88 454 LEU A N 1
ATOM 3601 C CA . LEU A 1 454 ? 4.856 -3.212 1.386 1.00 93.88 454 LEU A CA 1
ATOM 3602 C C . LEU A 1 454 ? 3.837 -2.222 0.813 1.00 93.88 454 LEU A C 1
ATOM 3604 O O . LEU A 1 454 ? 3.018 -1.692 1.559 1.00 93.88 454 LEU A O 1
ATOM 3608 N N . PHE A 1 455 ? 3.863 -2.005 -0.507 1.00 95.38 455 PHE A N 1
ATOM 3609 C CA . PHE A 1 455 ? 2.956 -1.100 -1.218 1.00 95.38 455 PHE A CA 1
ATOM 3610 C C . PHE A 1 455 ? 2.609 -1.618 -2.613 1.00 95.38 455 PHE A C 1
ATOM 3612 O O . PHE A 1 455 ? 3.441 -2.243 -3.271 1.00 95.38 455 PHE A O 1
ATOM 3619 N N . MET A 1 456 ? 1.411 -1.284 -3.087 1.00 96.81 456 MET A N 1
ATOM 3620 C CA . MET A 1 456 ? 0.935 -1.561 -4.442 1.00 96.81 456 MET A CA 1
ATOM 3621 C C . MET A 1 456 ? 0.335 -0.294 -5.051 1.00 96.81 456 MET A C 1
ATOM 3623 O O . MET A 1 456 ? -0.337 0.471 -4.356 1.00 96.81 456 MET A O 1
ATOM 3627 N N . GLY A 1 457 ? 0.537 -0.085 -6.350 1.00 96.00 457 GLY A N 1
ATOM 3628 C CA . GLY A 1 457 ? -0.080 1.022 -7.066 1.00 96.00 457 GLY A CA 1
ATOM 3629 C C . GLY A 1 457 ? -0.138 0.861 -8.583 1.00 96.00 457 GLY A C 1
ATOM 3630 O O . GLY A 1 457 ? 0.452 -0.047 -9.168 1.00 96.00 457 GLY A O 1
ATOM 3631 N N . ARG A 1 458 ? -0.869 1.779 -9.215 1.00 96.12 458 ARG A N 1
ATOM 3632 C CA . ARG A 1 458 ? -1.011 1.947 -10.665 1.00 96.12 458 ARG A CA 1
ATOM 3633 C C . ARG A 1 458 ? -0.892 3.432 -10.983 1.00 96.12 458 ARG A C 1
ATOM 3635 O O . ARG A 1 458 ? -1.641 4.231 -10.422 1.00 96.12 458 ARG A O 1
ATOM 3642 N N . VAL A 1 459 ? 0.010 3.788 -11.890 1.00 96.50 459 VAL A N 1
ATOM 3643 C CA . VAL A 1 459 ? 0.145 5.147 -12.428 1.00 96.50 459 VAL A CA 1
ATOM 3644 C C . VAL A 1 459 ? -0.483 5.166 -13.815 1.00 96.50 459 VAL A C 1
ATOM 3646 O O . VAL A 1 459 ? -0.007 4.486 -14.720 1.00 96.50 459 VAL A O 1
ATOM 3649 N N . ILE A 1 460 ? -1.549 5.946 -13.970 1.00 95.56 460 ILE A N 1
ATOM 3650 C CA . ILE A 1 460 ? -2.198 6.268 -15.246 1.00 95.56 460 ILE A CA 1
ATOM 3651 C C . ILE A 1 460 ? -1.656 7.601 -15.785 1.00 95.56 460 ILE A C 1
ATOM 3653 O O . ILE A 1 460 ? -1.412 7.734 -16.980 1.00 95.56 460 ILE A O 1
ATOM 3657 N N . ASP A 1 461 ? -1.410 8.571 -14.901 1.00 95.44 461 ASP A N 1
ATOM 3658 C CA . ASP A 1 461 ? -0.865 9.890 -15.228 1.00 95.44 461 ASP A CA 1
ATOM 3659 C C . ASP A 1 461 ? 0.150 10.336 -14.152 1.00 95.44 461 ASP A C 1
ATOM 3661 O O . ASP A 1 461 ? -0.268 10.650 -13.034 1.00 95.44 461 ASP A O 1
ATOM 3665 N N . PRO A 1 462 ? 1.466 10.398 -14.448 1.00 94.06 462 PRO A N 1
ATOM 3666 C CA . PRO A 1 462 ? 2.491 10.792 -13.473 1.00 94.06 462 PRO A CA 1
ATOM 3667 C C . PRO A 1 462 ? 2.412 12.255 -13.008 1.00 94.06 462 PRO A C 1
ATOM 3669 O O . PRO A 1 462 ? 3.142 12.640 -12.099 1.00 94.06 462 PRO A O 1
ATOM 3672 N N . THR A 1 463 ? 1.569 13.084 -13.636 1.00 93.12 463 THR A N 1
ATOM 3673 C CA . THR A 1 463 ? 1.387 14.506 -13.287 1.00 93.12 463 THR A CA 1
ATOM 3674 C C . THR A 1 463 ? 0.271 14.747 -12.263 1.00 93.12 463 THR A C 1
ATOM 3676 O O . THR A 1 463 ? 0.003 15.895 -11.907 1.00 93.12 463 THR A O 1
ATOM 3679 N N . LYS A 1 464 ? -0.383 13.680 -11.781 1.00 90.44 464 LYS A N 1
ATOM 3680 C CA . LYS A 1 464 ? -1.496 13.726 -10.821 1.00 90.44 464 LYS A CA 1
ATOM 3681 C C . LYS A 1 464 ? -1.163 12.911 -9.566 1.00 90.44 464 LYS A C 1
ATOM 3683 O O . LYS A 1 464 ? -0.676 11.788 -9.683 1.00 90.44 464 LYS A O 1
ATOM 3688 N N . ASN A 1 465 ? -1.468 13.470 -8.393 1.00 72.62 465 ASN A N 1
ATOM 3689 C CA . ASN A 1 465 ? -1.324 12.786 -7.099 1.00 72.62 465 ASN A CA 1
ATOM 3690 C C . ASN A 1 465 ? -2.289 11.601 -6.950 1.00 72.62 465 ASN A C 1
ATOM 3692 O O . ASN A 1 465 ? -3.399 11.660 -7.529 1.00 72.62 465 ASN A O 1
#

Nearest PDB structures (foldseek):
  4ajt-assembly1_A  TM=9.609E-01  e=1.441E-45  Mus musculus
  4x30-assembly1_A  TM=9.295E-01  e=5.321E-40  Homo sapiens
  3b9f-assembly1_I  TM=9.314E-01  e=2.325E-39  Homo sapiens
  2ceo-assembly2_B  TM=9.329E-01  e=2.325E-39  Homo sapiens
  4afx-assembly1_A  TM=9.420E-01  e=1.990E-31  Homo sapiens

Foldseek 3Di:
DDDDDDDDDDDDDDDDDDDDDDDDDDDDDDDDDDDDDDDDDDDDDDDDDDDDDDDDDDDDDDDDDDPPPVVVVVVVVVPVPDPPPPPPPQDALLNVLLLLQQLVLVLLLLVVVVDPAWDKFFSLLVLLLLLLLLLQFDDPLNVLNCVLSVNVVNCVPVDSCRSLQSSLVNVVVLVVLVQFPKQKAKEKEFEQVFDFDVVSQVSCCVRPVYHYHYDQLLVWVVRQVVVQVVQCVSRVNPRNGQDPTTDNPAGMEIEIEMEGDFFFPAFFDPVQWDFDWFPLDPPDIDTFGKTKDWDFWWWDADPVQQWIWTWTHTRRQKIKIKTGHDPPGDCVSCSPPDRSCVVVVGVVGIDTFTAMEIHTWAKDKDKDFVQVRSVVSRNPCLCFLNTRSCSTGVDHSRHRPTYMGIYIYGDDRGHPCDDPPPPPDDDDDDPGHYHHNRAKIKMWMARNVSRHTRMIIIHSDRVYD